Protein 6AMA (pdb70)

InterPro domains:
  IPR000551 MerR-type HTH domain [PS50937] (11-58)
  IPR009061 Putative DNA-binding domain superfamily [SSF46955] (11-59)
  IPR010093 SinI-like, DNA-binding domain [TIGR01764] (11-58)
  IPR041657 Helix-turn-helix domain, group 17 [PF12728] (11-59)
  IPR048048 Transcriptional regulator BldC-like [NF033787] (11-58)

Radius of gyration: 66.66 Å; Cα contacts (8 Å, |Δi|>4): 899; chains: 11; bounding box: 166×169×42 Å

Solvent-accessible surface area: 34923 Å² total; per-residue (Å²): 110,67,80,16,44,33,50,78,0,2,95,22,0,78,26,89,50,153,26,0,40,138,12,11,152,72,66,114,10,72,28,104,144,55,193,74,37,133,33,69,0,83,51,51,41,0,109,41,38,33,79,46,108,169,87,83,70,11,9,28,35,57,58,0,2,106,47,2,105,32,92,55,142,33,0,28,135,14,13,144,76,59,100,16,40,39,32,116,11,32,56,33,128,39,24,0,81,52,63,59,1,143,33,35,28,78,56,98,162,137,93,16,19,23,32,59,49,0,2,108,37,3,104,29,77,63,163,20,0,36,150,14,11,156,65,64,98,7,58,32,23,112,16,28,57,30,128,40,24,0,71,54,77,49,0,139,39,40,40,78,54,116,158,139,88,14,12,26,33,53,47,0,3,111,26,1,107,26,91,54,142,31,0,32,135,12,12,170,63,61,105,10,58,37,19,113,13,33,56,32,129,36,31,1,72,50,72,25,0,80,13,23,46,83,55,93,118,147,96,95,12,13,27,30,58,54,1,2,108,60,3,95,27,78,62,139,32,0,37,130,19,13,153,80,60,114,14,64,44,24,130,15,42,53,28,124,38,24,0,86,35,69,50,0,149,39,32,50,86,57,108,153,102,86,17,19,29,30,56,56,0,4,107,38,0,96,26,88,57,150,30,0,30,153,14,9,159,65,66,107,8,65,32,25,106,8,23,53,39,118,40,31,0,76,52,73,45,0,132,31,34,39,76,57,108,158,173,118,52,83,72,15,14,27,30,59,52,0,3,105,48,2,102,27,92,59,146,37,0,33,146,12,11,150,55,67,99,11,48,41,14,110,10,40,54,38,122,36,22,0,74,56,61,52,0,138,37,43,40,78,61,108,164,112,83,14,8,28,30,58,54,0,2,103,38,1,90,27,84,59,151,24,0,25,137,10,16,156,71,62,103,10,53,39,11,114,11,32,53,38,129,47,22,0,88,53,75,47,0,121,36,37,38,76,49,114,154,92,81,11,18,27,34,61,60,0,3,94,41,2,98,34,81,56,133,19,0,32,123,20,8,130,65,68,108,6,79,38,21,114,11,33,50,40,128,46,27,0,90,52,72,46,0,122,39,51,32,78,50,118,164,94,75,16,11,22,33,62,54,0,2,107,27,2,104,21,93,58,144,34,0,30,143,18,14,164,78,66,113,4,69,34,33,115,11,34,51,33,129,61,28,1,86,48,60,23,0,93,24,24,38,76,54,94,122,133,165,80,84,69,10,8,35,36,56,68,1,2,109,52,64,228,42,82,53,167,30,0,48,154,79,15,181,85,60,140,12,63,40,25,118,14,28,61,29,134,50,27,1,75,48,74,37,1,138,33,48,92,76,52,110,155

B-factor: mean 148.21, std 42.57, range [58.44, 593.78]

Nearest PDB structures (foldseek):
  6ama-assembly1_A  TM=9.993E-01  e=6.222E-09  Streptomyces venezuelae
  6ama-assembly1_B  TM=1.001E+00  e=1.604E-08  Streptomyces venezuelae
  6amk-assembly1_A  TM=9.705E-01  e=3.154E-08  Streptomyces venezuelae
  6amk-assembly1_B  TM=9.628E-01  e=2.575E-08  Streptomyces venezuelae
  2zhh-assembly1_A-2  TM=7.394E-01  e=1.125E-03  Escherichia coli K-12

Organism: Streptomyces venezuelae (strain ATCC 10712 / CBS 650.69 / DSM 40230 / JCM 4526 / NBRC 13096 / PD 04745) (NCBI:txid953739)

Structure (mmCIF, N/CA/C/O backbone):
data_6AMA
#
_entry.id   6AMA
#
_cell.length_a   159.351
_cell.length_b   159.351
_cell.length_c   130.829
_cell.angle_alpha   90.000
_cell.angle_beta   90.000
_cell.angle_gamma   90.000
#
_symmetry.space_group_name_H-M   'P 41 2 2'
#
loop_
_entity.id
_entity.type
_entity.pdbx_description
1 polymer 'Putative DNA-binding protein'
2 polymer 'DNA (99-MER)'
3 polymer 'DNA (99-MER)'
#
loop_
_atom_site.group_PDB
_atom_site.id
_atom_site.type_symbol
_atom_site.label_atom_id
_atom_site.label_alt_id
_atom_site.label_comp_id
_atom_site.label_asym_id
_atom_site.label_entity_id
_atom_site.label_seq_id
_atom_site.pdbx_PDB_ins_code
_atom_site.Cartn_x
_atom_site.Cartn_y
_atom_site.Cartn_z
_atom_site.occupancy
_atom_site.B_iso_or_equiv
_atom_site.auth_seq_id
_atom_site.auth_comp_id
_atom_site.auth_asym_id
_atom_site.auth_atom_id
_atom_site.pdbx_PDB_model_num
ATOM 1 N N . GLU A 1 12 ? 88.944 59.400 -11.132 1.00 152.15 9 GLU A N 1
ATOM 2 C CA . GLU A 1 12 ? 88.197 58.234 -10.672 1.00 147.22 9 GLU A CA 1
ATOM 3 C C . GLU A 1 12 ? 88.503 57.016 -11.545 1.00 154.95 9 GLU A C 1
ATOM 4 O O . GLU A 1 12 ? 89.165 57.141 -12.575 1.00 162.56 9 GLU A O 1
ATOM 6 N N . PRO A 1 13 ? 88.046 55.827 -11.118 1.00 141.42 10 PRO A N 1
ATOM 7 C CA . PRO A 1 13 ? 88.144 54.605 -11.920 1.00 140.84 10 PRO A CA 1
ATOM 8 C C . PRO A 1 13 ? 86.811 54.336 -12.615 1.00 147.18 10 PRO A C 1
ATOM 9 O O . PRO A 1 13 ? 85.764 54.460 -11.979 1.00 150.76 10 PRO A O 1
ATOM 13 N N . LEU A 1 14 ? 86.842 53.975 -13.894 1.00 141.73 11 LEU A N 1
ATOM 14 C CA . LEU A 1 14 ? 85.605 53.866 -14.666 1.00 146.88 11 LEU A CA 1
ATOM 15 C C . LEU A 1 14 ? 85.318 52.488 -15.270 1.00 147.68 11 LEU A C 1
ATOM 16 O O . LEU A 1 14 ? 86.223 51.683 -15.493 1.00 132.74 11 LEU A O 1
ATOM 21 N N . LEU A 1 15 ? 84.038 52.237 -15.533 1.00 145.09 12 LEU A N 1
ATOM 22 C CA . LEU A 1 15 ? 83.588 50.997 -16.154 1.00 121.34 12 LEU A CA 1
ATOM 23 C C . LEU A 1 15 ? 82.728 51.311 -17.367 1.00 122.44 12 LEU A C 1
ATOM 24 O O . LEU A 1 15 ? 81.984 52.293 -17.367 1.00 105.71 12 LEU A O 1
ATOM 29 N N . THR A 1 16 ? 82.831 50.474 -18.396 1.00 122.92 13 THR A N 1
ATOM 30 C CA . THR A 1 16 ? 81.969 50.589 -19.565 1.00 126.38 13 THR A CA 1
ATOM 31 C C . THR A 1 16 ? 80.578 50.102 -19.175 1.00 142.40 13 THR A C 1
ATOM 32 O O . THR A 1 16 ? 80.432 49.389 -18.180 1.00 153.34 13 THR A O 1
ATOM 36 N N . PRO A 1 17 ? 79.546 50.491 -19.943 1.00 123.27 14 PRO A N 1
ATOM 37 C CA . PRO A 1 17 ? 78.188 50.058 -19.602 1.00 122.09 14 PRO A CA 1
ATOM 38 C C . PRO A 1 17 ? 78.070 48.537 -19.572 1.00 133.46 14 PRO A C 1
ATOM 39 O O . PRO A 1 17 ? 77.326 48.003 -18.751 1.00 146.83 14 PRO A O 1
ATOM 43 N N . ALA A 1 18 ? 78.795 47.851 -20.450 1.00 124.29 15 ALA A N 1
ATOM 44 C CA . ALA A 1 18 ? 78.815 46.393 -20.435 1.00 114.71 15 ALA A CA 1
ATOM 45 C C . ALA A 1 18 ? 79.317 45.897 -19.091 1.00 123.86 15 ALA A C 1
ATOM 46 O O . ALA A 1 18 ? 78.675 45.078 -18.437 1.00 144.03 15 ALA A O 1
ATOM 48 N N . GLU A 1 19 ? 80.475 46.401 -18.684 1.00 116.37 16 GLU A N 1
ATOM 49 C CA . GLU A 1 19 ? 81.087 45.991 -17.431 1.00 128.12 16 GLU A CA 1
ATOM 50 C C . GLU A 1 19 ? 80.157 46.236 -16.252 1.00 112.21 16 GLU A C 1
ATOM 51 O O . GLU A 1 19 ? 80.215 45.522 -15.254 1.00 89.01 16 GLU A O 1
ATOM 57 N N . VAL A 1 20 ? 79.305 47.249 -16.364 1.00 102.27 17 VAL A N 1
ATOM 58 C CA . VAL A 1 20 ? 78.318 47.503 -15.326 1.00 115.59 17 VAL A CA 1
ATOM 59 C C . VAL A 1 20 ? 77.229 46.460 -15.453 1.00 122.41 17 VAL A C 1
ATOM 60 O O . VAL A 1 20 ? 76.885 45.785 -14.486 1.00 121.17 17 VAL A O 1
ATOM 64 N N . ALA A 1 21 ? 76.694 46.335 -16.663 1.00 125.28 18 ALA A N 1
ATOM 65 C CA . ALA A 1 21 ? 75.670 45.345 -16.967 1.00 117.13 18 ALA A CA 1
ATOM 66 C C . ALA A 1 21 ? 76.070 43.959 -16.473 1.00 104.44 18 ALA A C 1
ATOM 67 O O . ALA A 1 21 ? 75.483 43.429 -15.531 1.00 109.27 18 ALA A O 1
ATOM 69 N N . THR A 1 22 ? 77.073 43.382 -17.123 1.00 94.73 19 THR A N 1
ATOM 70 C CA . THR A 1 22 ? 77.573 42.059 -16.772 1.00 107.52 19 THR A CA 1
ATOM 71 C C . THR A 1 22 ? 77.635 41.819 -15.264 1.00 108.72 19 THR A C 1
ATOM 72 O O . THR A 1 22 ? 77.236 40.758 -14.785 1.00 129.60 19 THR A O 1
ATOM 76 N N . MET A 1 23 ? 78.135 42.799 -14.518 1.00 124.61 20 MET A N 1
ATOM 77 C CA . MET A 1 23 ? 78.223 42.678 -13.065 1.00 135.90 20 MET A CA 1
ATOM 78 C C . MET A 1 23 ? 76.847 42.507 -12.432 1.00 127.20 20 MET A C 1
ATOM 79 O O . MET A 1 23 ? 76.649 41.643 -11.580 1.00 118.40 20 MET A O 1
ATOM 84 N N . PHE A 1 24 ? 75.903 43.342 -12.850 1.00 114.36 21 PHE A N 1
ATOM 85 C CA . PHE A 1 24 ? 74.545 43.305 -12.326 1.00 112.73 21 PHE A CA 1
ATOM 86 C C . PHE A 1 24 ? 73.711 42.227 -13.007 1.00 119.74 21 PHE A C 1
ATOM 87 O O . PHE A 1 24 ? 72.503 42.133 -12.782 1.00 110.11 21 PHE A O 1
ATOM 95 N N . ARG A 1 25 ? 74.355 41.418 -13.841 1.00 132.07 22 ARG A N 1
ATOM 96 C CA . ARG A 1 25 ? 73.638 40.441 -14.650 1.00 119.88 22 ARG A CA 1
ATOM 97 C C . ARG A 1 25 ? 72.430 41.122 -15.278 1.00 106.13 22 ARG A C 1
ATOM 98 O O . ARG A 1 25 ? 71.291 40.905 -14.863 1.00 113.21 22 ARG A O 1
ATOM 106 N N . VAL A 1 26 ? 72.693 41.954 -16.278 1.00 91.32 23 VAL A N 1
ATOM 107 C CA . VAL A 1 26 ? 71.679 42.835 -16.835 1.00 95.21 23 VAL A CA 1
ATOM 108 C C . VAL A 1 26 ? 72.126 43.335 -18.209 1.00 108.47 23 VAL A C 1
ATOM 109 O O . VAL A 1 26 ? 73.320 43.402 -18.485 1.00 128.99 23 VAL A O 1
ATOM 113 N N . ASP A 1 27 ? 71.168 43.661 -19.073 1.00 118.25 24 ASP A N 1
ATOM 114 C CA . ASP A 1 27 ? 71.462 44.176 -20.409 1.00 131.75 24 ASP A CA 1
ATOM 115 C C . ASP A 1 27 ? 71.859 45.649 -20.324 1.00 142.60 24 ASP A C 1
ATOM 116 O O . ASP A 1 27 ? 71.239 46.420 -19.593 1.00 152.25 24 ASP A O 1
ATOM 121 N N . PRO A 1 28 ? 72.903 46.040 -21.071 1.00 128.88 25 PRO A N 1
ATOM 122 C CA . PRO A 1 28 ? 73.405 47.415 -21.107 1.00 114.29 25 PRO A CA 1
ATOM 123 C C . PRO A 1 28 ? 72.290 48.453 -21.133 1.00 120.54 25 PRO A C 1
ATOM 124 O O . PRO A 1 28 ? 72.345 49.416 -20.369 1.00 127.79 25 PRO A O 1
ATOM 128 N N . LYS A 1 29 ? 71.298 48.263 -21.998 1.00 111.00 26 LYS A N 1
ATOM 129 C CA . LYS A 1 29 ? 70.203 49.224 -22.110 1.00 123.24 26 LYS A CA 1
ATOM 130 C C . LYS A 1 29 ? 69.586 49.545 -20.752 1.00 123.10 26 LYS A C 1
ATOM 131 O O . LYS A 1 29 ? 69.095 50.650 -20.533 1.00 119.39 26 LYS A O 1
ATOM 137 N N . THR A 1 30 ? 69.611 48.579 -19.841 1.00 125.10 27 THR A N 1
ATOM 138 C CA . THR A 1 30 ? 69.089 48.805 -18.501 1.00 134.97 27 THR A CA 1
ATOM 139 C C . THR A 1 30 ? 69.989 49.787 -17.769 1.00 150.63 27 THR A C 1
ATOM 140 O O . THR A 1 30 ? 69.514 50.721 -17.127 1.00 156.89 27 THR A O 1
ATOM 144 N N . VAL A 1 31 ? 71.295 49.562 -17.870 1.00 145.11 28 VAL A N 1
ATOM 145 C CA . VAL A 1 31 ? 72.273 50.464 -17.282 1.00 128.98 28 VAL A CA 1
ATOM 146 C C . VAL A 1 31 ? 72.041 51.868 -17.815 1.00 122.10 28 VAL A C 1
ATOM 147 O O . VAL A 1 31 ? 71.930 52.825 -17.052 1.00 136.52 28 VAL A O 1
ATOM 151 N N . THR A 1 32 ? 71.960 51.979 -19.136 1.00 102.54 29 THR A N 1
ATOM 152 C CA . THR A 1 32 ? 71.720 53.258 -19.791 1.00 123.39 29 THR A CA 1
ATOM 153 C C . THR A 1 32 ? 70.375 53.846 -19.370 1.00 132.40 29 THR A C 1
ATOM 154 O O . THR A 1 32 ? 70.140 55.048 -19.503 1.00 125.15 29 THR A O 1
ATOM 158 N N . ARG A 1 33 ? 69.492 52.994 -18.860 1.00 142.89 30 ARG A N 1
ATOM 159 C CA . ARG A 1 33 ? 68.197 53.455 -18.376 1.00 139.98 30 ARG A CA 1
ATOM 160 C C . ARG A 1 33 ? 68.296 53.787 -16.894 1.00 125.59 30 ARG A C 1
ATOM 161 O O . ARG A 1 33 ? 67.580 54.654 -16.393 1.00 109.65 30 ARG A O 1
ATOM 169 N N . TRP A 1 34 ? 69.184 53.083 -16.197 1.00 120.00 31 TRP A N 1
ATOM 170 C CA . TRP A 1 34 ? 69.461 53.365 -14.796 1.00 135.38 31 TRP A CA 1
ATOM 171 C C . TRP A 1 34 ? 70.093 54.742 -14.713 1.00 145.40 31 TRP A C 1
ATOM 172 O O . TRP A 1 34 ? 69.713 55.570 -13.884 1.00 144.50 31 TRP A O 1
ATOM 183 N N . ALA A 1 35 ? 71.069 54.968 -15.587 1.00 149.18 32 ALA A N 1
ATOM 184 C CA . ALA A 1 35 ? 71.750 56.249 -15.686 1.00 144.70 32 ALA A CA 1
ATOM 185 C C . ALA A 1 35 ? 70.754 57.338 -16.048 1.00 139.54 32 ALA A C 1
ATOM 186 O O . ALA A 1 35 ? 70.573 58.301 -15.304 1.00 131.80 32 ALA A O 1
ATOM 188 N N . LYS A 1 36 ? 70.103 57.168 -17.195 1.00 143.70 33 LYS A N 1
ATOM 189 C CA . LYS A 1 36 ? 69.143 58.145 -17.694 1.00 135.36 33 LYS A CA 1
ATOM 190 C C . LYS A 1 36 ? 68.104 58.488 -16.628 1.00 119.28 33 LYS A C 1
ATOM 191 O O . LYS A 1 36 ? 67.542 59.582 -16.622 1.00 90.03 33 LYS A O 1
ATOM 197 N N . ALA A 1 37 ? 67.868 57.550 -15.717 1.00 127.83 34 ALA A N 1
ATOM 198 C CA . ALA A 1 37 ? 66.855 57.720 -14.684 1.00 126.45 34 ALA A CA 1
ATOM 199 C C . ALA A 1 37 ? 67.348 58.605 -13.548 1.00 135.17 34 ALA A C 1
ATOM 200 O O . ALA A 1 37 ? 66.582 59.374 -12.968 1.00 135.56 34 ALA A O 1
ATOM 202 N N . GLY A 1 38 ? 68.630 58.485 -13.229 1.00 133.49 35 GLY A N 1
ATOM 203 C CA . GLY A 1 38 ? 69.207 59.224 -12.124 1.00 128.16 35 GLY A CA 1
ATOM 204 C C . GLY A 1 38 ? 69.473 58.322 -10.938 1.00 132.61 35 GLY A C 1
ATOM 205 O O . GLY A 1 38 ? 69.271 58.712 -9.789 1.00 142.98 35 GLY A O 1
ATOM 206 N N . LYS A 1 39 ? 69.928 57.106 -11.221 1.00 135.82 36 LYS A N 1
ATOM 207 C CA . LYS A 1 39 ? 70.247 56.140 -10.176 1.00 152.01 36 LYS A CA 1
ATOM 208 C C . LYS A 1 39 ? 71.715 55.724 -10.254 1.00 131.06 36 LYS A C 1
ATOM 209 O O . LYS A 1 39 ? 72.189 54.918 -9.452 1.00 114.52 36 LYS A O 1
ATOM 215 N N . LEU A 1 40 ? 72.431 56.291 -11.219 1.00 131.03 37 LEU A N 1
ATOM 216 C CA . LEU A 1 40 ? 73.815 55.915 -11.473 1.00 136.58 37 LEU A CA 1
ATOM 217 C C . LEU A 1 40 ? 74.553 57.062 -12.166 1.00 168.51 37 LEU A C 1
ATOM 218 O O . LEU A 1 40 ? 74.182 57.473 -13.263 1.00 188.96 37 LEU A O 1
ATOM 223 N N . THR A 1 41 ? 75.596 57.579 -11.523 1.00 162.93 38 THR A N 1
ATOM 224 C CA . THR A 1 41 ? 76.359 58.696 -12.074 1.00 152.05 38 THR A CA 1
ATOM 225 C C . THR A 1 41 ? 77.220 58.276 -13.263 1.00 148.44 38 THR A C 1
ATOM 226 O O . THR A 1 41 ? 78.046 57.369 -13.154 1.00 148.91 38 THR A O 1
ATOM 230 N N . SER A 1 42 ? 77.023 58.944 -14.397 1.00 120.08 39 SER A N 1
ATOM 231 C CA . SER A 1 42 ? 77.758 58.608 -15.612 1.00 116.64 39 SER A CA 1
ATOM 232 C C . SER A 1 42 ? 78.540 59.793 -16.155 1.00 123.86 39 SER A C 1
ATOM 233 O O . SER A 1 42 ? 78.222 60.946 -15.869 1.00 132.80 39 SER A O 1
ATOM 236 N N . ILE A 1 43 ? 79.565 59.493 -16.944 1.00 131.93 40 ILE A N 1
ATOM 237 C CA . ILE A 1 43 ? 80.405 60.517 -17.545 1.00 147.57 40 ILE A CA 1
ATOM 238 C C . ILE A 1 43 ? 80.746 60.136 -18.977 1.00 152.18 40 ILE A C 1
ATOM 239 O O . ILE A 1 43 ? 81.577 59.261 -19.217 1.00 161.55 40 ILE A O 1
ATOM 244 N N . ARG A 1 44 ? 80.101 60.808 -19.924 1.00 141.34 41 ARG A N 1
ATOM 245 C CA . ARG A 1 44 ? 80.205 60.464 -21.339 1.00 130.45 41 ARG A CA 1
ATOM 246 C C . ARG A 1 44 ? 81.561 60.799 -21.953 1.00 114.49 41 ARG A C 1
ATOM 247 O O . ARG A 1 44 ? 82.139 61.851 -21.678 1.00 94.62 41 ARG A O 1
ATOM 255 N N . THR A 1 45 ? 82.057 59.899 -22.797 1.00 126.32 42 THR A N 1
ATOM 256 C CA . THR A 1 45 ? 83.274 60.157 -23.547 1.00 126.26 42 THR A CA 1
ATOM 257 C C . THR A 1 45 ? 83.037 61.351 -24.455 1.00 133.35 42 THR A C 1
ATOM 258 O O . THR A 1 45 ? 81.983 61.983 -24.403 1.00 122.40 42 THR A O 1
ATOM 262 N N . LEU A 1 46 ? 84.018 61.653 -25.295 1.00 146.60 43 LEU A N 1
ATOM 263 C CA . LEU A 1 46 ? 83.895 62.762 -26.227 1.00 135.18 43 LEU A CA 1
ATOM 264 C C . LEU A 1 46 ? 82.818 62.463 -27.259 1.00 133.48 43 LEU A C 1
ATOM 265 O O . LEU A 1 46 ? 82.170 63.376 -27.776 1.00 135.97 43 LEU A O 1
ATOM 270 N N . GLY A 1 47 ? 82.617 61.177 -27.535 1.00 121.24 44 GLY A N 1
ATOM 271 C CA . GLY A 1 47 ? 81.716 60.751 -28.588 1.00 144.64 44 GLY A CA 1
ATOM 272 C C . GLY A 1 47 ? 80.296 60.443 -28.156 1.00 159.28 44 GLY A C 1
ATOM 273 O O . GLY A 1 47 ? 79.418 60.261 -28.998 1.00 180.82 44 GLY A O 1
ATOM 274 N N . GLY A 1 48 ? 80.060 60.374 -26.852 1.00 141.03 45 GLY A N 1
ATOM 275 C CA . GLY A 1 48 ? 78.712 60.161 -26.362 1.00 134.31 45 GLY A CA 1
ATOM 276 C C . GLY A 1 48 ? 78.538 58.971 -25.439 1.00 127.07 45 GLY A C 1
ATOM 277 O O . GLY A 1 48 ? 77.799 59.060 -24.460 1.00 125.80 45 GLY A O 1
ATOM 278 N N . HIS A 1 49 ? 79.197 57.856 -25.755 1.00 115.35 46 HIS A N 1
ATOM 279 C CA . HIS A 1 49 ? 79.148 56.667 -24.906 1.00 113.05 46 HIS A CA 1
ATOM 280 C C . HIS A 1 49 ? 79.389 57.057 -23.462 1.00 126.93 46 HIS A C 1
ATOM 281 O O . HIS A 1 49 ? 80.171 57.962 -23.189 1.00 153.03 46 HIS A O 1
ATOM 288 N N . ARG A 1 50 ? 78.720 56.377 -22.537 1.00 117.23 47 ARG A N 1
ATOM 289 C CA . ARG A 1 50 ? 78.816 56.734 -21.128 1.00 122.13 47 ARG A CA 1
ATOM 290 C C . ARG A 1 50 ? 79.880 55.911 -20.417 1.00 124.45 47 ARG A C 1
ATOM 291 O O . ARG A 1 50 ? 80.300 54.865 -20.909 1.00 110.50 47 ARG A O 1
ATOM 299 N N . ARG A 1 51 ? 80.323 56.410 -19.267 1.00 120.30 48 ARG A N 1
ATOM 300 C CA . ARG A 1 51 ? 81.193 55.663 -18.368 1.00 108.60 48 ARG A CA 1
ATOM 301 C C . ARG A 1 51 ? 80.694 55.890 -16.945 1.00 111.07 48 ARG A C 1
ATOM 302 O O . ARG A 1 51 ? 80.277 56.995 -16.593 1.00 101.55 48 ARG A O 1
ATOM 310 N N . TYR A 1 52 ? 80.711 54.837 -16.136 1.00 99.60 49 TYR A N 1
ATOM 311 C CA . TYR A 1 52 ? 80.145 54.912 -14.797 1.00 100.26 49 TYR A CA 1
ATOM 312 C C . TYR A 1 52 ? 81.224 54.675 -13.749 1.00 106.50 49 TYR A C 1
ATOM 313 O O . TYR A 1 52 ? 82.132 53.866 -13.952 1.00 103.08 49 TYR A O 1
ATOM 322 N N . ARG A 1 53 ? 81.121 55.395 -12.636 1.00 107.40 50 ARG A N 1
ATOM 323 C CA . ARG A 1 53 ? 82.138 55.354 -11.590 1.00 120.38 50 ARG A CA 1
ATOM 324 C C . ARG A 1 53 ? 82.242 53.985 -10.924 1.00 124.39 50 ARG A C 1
ATOM 325 O O . ARG A 1 53 ? 81.337 53.562 -10.205 1.00 118.77 50 ARG A O 1
ATOM 333 N N . GLU A 1 54 ? 83.365 53.311 -11.161 1.00 129.37 51 GLU A N 1
ATOM 334 C CA . GLU A 1 54 ? 83.584 51.947 -10.684 1.00 119.74 51 GLU A CA 1
ATOM 335 C C . GLU A 1 54 ? 83.393 51.806 -9.178 1.00 102.41 51 GLU A C 1
ATOM 336 O O . GLU A 1 54 ? 83.043 50.733 -8.696 1.00 93.54 51 GLU A O 1
ATOM 342 N N . ALA A 1 55 ? 83.618 52.889 -8.442 1.00 118.64 52 ALA A N 1
ATOM 343 C CA . ALA A 1 55 ? 83.535 52.854 -6.986 1.00 129.61 52 ALA A CA 1
ATOM 344 C C . ALA A 1 55 ? 82.130 53.186 -6.490 1.00 131.86 52 ALA A C 1
ATOM 345 O O . ALA A 1 55 ? 81.819 53.021 -5.309 1.00 134.48 52 ALA A O 1
ATOM 347 N N . GLU A 1 56 ? 81.290 53.670 -7.397 1.00 129.41 53 GLU A N 1
ATOM 348 C CA . GLU A 1 56 ? 79.896 53.950 -7.088 1.00 123.14 53 GLU A CA 1
ATOM 349 C C . GLU A 1 56 ? 79.090 52.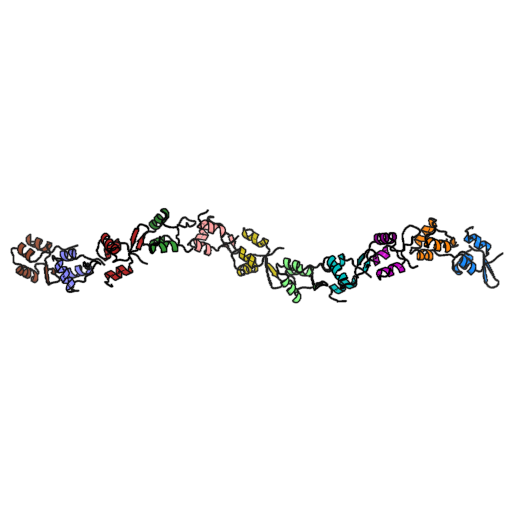691 -7.346 1.00 130.22 53 GLU A C 1
ATOM 350 O O . GLU A 1 56 ? 78.188 52.341 -6.584 1.00 132.71 53 GLU A O 1
ATOM 356 N N . VAL A 1 57 ? 79.438 52.016 -8.436 1.00 125.83 54 VAL A N 1
ATOM 357 C CA . VAL A 1 57 ? 78.827 50.751 -8.816 1.00 106.23 54 VAL A CA 1
ATOM 358 C C . VAL A 1 57 ? 78.988 49.705 -7.715 1.00 122.25 54 VAL A C 1
ATOM 359 O O . VAL A 1 57 ? 78.003 49.154 -7.225 1.00 132.91 54 VAL A O 1
ATOM 363 N N . ARG A 1 58 ? 80.233 49.438 -7.331 1.00 115.60 55 ARG A N 1
ATOM 364 C CA . ARG A 1 58 ? 80.526 48.413 -6.335 1.00 119.17 55 ARG A CA 1
ATOM 365 C C . ARG A 1 58 ? 79.846 48.710 -5.005 1.00 116.96 55 ARG A C 1
ATOM 366 O O . ARG A 1 58 ? 79.431 47.798 -4.291 1.00 108.17 55 ARG A O 1
ATOM 374 N N . ALA A 1 59 ? 79.733 49.991 -4.675 1.00 123.99 56 ALA A N 1
ATOM 375 C CA . ALA A 1 59 ? 79.026 50.396 -3.470 1.00 142.24 56 ALA A CA 1
ATOM 376 C C . ALA A 1 59 ? 77.556 49.997 -3.563 1.00 134.80 56 ALA A C 1
ATOM 377 O O . ALA A 1 59 ? 76.850 49.948 -2.555 1.00 122.21 56 ALA A O 1
ATOM 379 N N . LEU A 1 60 ? 77.102 49.713 -4.780 1.00 122.96 57 LEU A N 1
ATOM 380 C CA . LEU A 1 60 ? 75.704 49.370 -5.014 1.00 109.50 57 LEU A CA 1
ATOM 381 C C . LEU A 1 60 ? 75.453 47.868 -5.008 1.00 117.40 57 LEU A C 1
ATOM 382 O O . LEU A 1 60 ? 74.481 47.407 -4.415 1.00 133.76 57 LEU A O 1
ATOM 387 N N . LEU A 1 61 ? 76.317 47.105 -5.671 1.00 106.00 58 LEU A N 1
ATOM 388 C CA . LEU A 1 61 ? 76.192 45.653 -5.646 1.00 107.72 58 LEU A CA 1
ATOM 389 C C . LEU A 1 61 ? 76.105 45.180 -4.200 1.00 130.20 58 LEU A C 1
ATOM 390 O O . LEU A 1 61 ? 75.392 44.227 -3.883 1.00 123.93 58 LEU A O 1
ATOM 395 N N . ALA A 1 62 ? 76.838 45.857 -3.323 1.00 135.39 59 ALA A N 1
ATOM 396 C CA . ALA A 1 62 ? 76.753 45.588 -1.897 1.00 124.24 59 ALA A CA 1
ATOM 397 C C . ALA A 1 62 ? 75.426 46.121 -1.371 1.00 135.40 59 ALA A C 1
ATOM 398 O O . ALA A 1 62 ? 74.739 45.452 -0.599 1.00 141.83 59 ALA A O 1
ATOM 400 N N . GLY A 1 63 ? 75.070 47.328 -1.798 1.00 134.94 60 GLY A N 1
ATOM 401 C CA . GLY A 1 63 ? 73.769 47.890 -1.485 1.00 139.45 60 GLY A CA 1
ATOM 402 C C . GLY A 1 63 ? 73.782 49.018 -0.472 1.00 143.21 60 GLY A C 1
ATOM 403 O O . GLY A 1 63 ? 73.085 48.955 0.540 1.00 144.88 60 GLY A O 1
ATOM 404 N N . ILE A 1 64 ? 74.562 50.059 -0.745 1.00 144.75 61 ILE A N 1
ATOM 405 C CA . ILE A 1 64 ? 74.635 51.202 0.157 1.00 154.75 61 ILE A CA 1
ATOM 406 C C . ILE A 1 64 ? 74.278 52.505 -0.553 1.00 168.44 61 ILE A C 1
ATOM 407 O O . ILE A 1 64 ? 75.115 53.095 -1.235 1.00 169.96 61 ILE A O 1
ATOM 412 N N . PRO A 1 65 ? 73.029 52.960 -0.388 1.00 184.35 62 PRO A N 1
ATOM 413 C CA . PRO A 1 65 ? 72.555 54.199 -1.015 1.00 195.80 62 PRO A CA 1
ATOM 414 C C . PRO A 1 65 ? 73.204 55.437 -0.401 1.00 197.75 62 PRO A C 1
ATOM 415 O O . PRO A 1 65 ? 74.354 55.740 -0.726 1.00 193.07 62 PRO A O 1
ATOM 419 N N . ALA B 1 11 ? 83.539 40.325 -9.905 1.00 150.10 8 ALA B N 1
ATOM 420 C CA . ALA B 1 11 ? 82.355 40.204 -10.750 1.00 154.23 8 ALA B CA 1
ATOM 421 C C . ALA B 1 11 ? 81.741 38.812 -10.653 1.00 160.04 8 ALA B C 1
ATOM 422 O O . ALA B 1 11 ? 81.838 38.015 -11.587 1.00 159.22 8 ALA B O 1
ATOM 424 N N . GLU B 1 12 ? 81.111 38.531 -9.516 1.00 155.57 9 GLU B N 1
ATOM 425 C CA . GLU B 1 12 ? 80.458 37.247 -9.285 1.00 160.47 9 GLU B CA 1
ATOM 426 C C . GLU B 1 12 ? 79.610 36.820 -10.477 1.00 166.57 9 GLU B C 1
ATOM 427 O O . GLU B 1 12 ? 78.893 37.637 -11.056 1.00 174.77 9 GLU B O 1
ATOM 433 N N . PRO B 1 13 ? 79.693 35.534 -10.848 1.00 157.09 10 PRO B N 1
ATOM 434 C CA . PRO B 1 13 ? 78.813 34.988 -11.884 1.00 156.39 10 PRO B CA 1
ATOM 435 C C . PRO B 1 13 ? 77.391 34.959 -11.341 1.00 162.15 10 PRO B C 1
ATOM 436 O O . PRO B 1 13 ? 77.136 34.283 -10.344 1.00 162.82 10 PRO B O 1
ATOM 440 N N . LEU B 1 14 ? 76.483 35.695 -11.971 1.00 146.74 11 LEU B N 1
ATOM 441 C CA . LEU B 1 14 ? 75.142 35.855 -11.421 1.00 125.53 11 LEU B CA 1
ATOM 442 C C . LEU B 1 14 ? 74.038 35.141 -12.199 1.00 144.63 11 LEU B C 1
ATOM 443 O O . LEU B 1 14 ? 74.142 34.937 -13.408 1.00 143.14 11 LEU B O 1
ATOM 448 N N . LEU B 1 15 ? 72.983 34.765 -11.479 1.00 139.18 12 LEU B N 1
ATOM 449 C CA . LEU B 1 15 ? 71.840 34.071 -12.057 1.00 120.69 12 LEU B CA 1
ATOM 450 C C . LEU B 1 15 ? 70.536 34.815 -11.790 1.00 118.95 12 LEU B C 1
ATOM 451 O O . LEU B 1 15 ? 70.328 35.364 -10.706 1.00 110.56 12 LEU B O 1
ATOM 456 N N . THR B 1 16 ? 69.660 34.827 -12.790 1.00 85.65 13 THR B N 1
ATOM 457 C CA . THR B 1 16 ? 68.345 35.436 -12.654 1.00 85.48 13 THR B CA 1
ATOM 458 C C . THR B 1 16 ? 67.388 34.432 -12.039 1.00 118.31 13 THR B C 1
ATOM 459 O O . THR B 1 16 ? 67.631 33.227 -12.095 1.00 132.14 13 THR B O 1
ATOM 463 N N . PRO B 1 17 ? 66.291 34.923 -11.449 1.00 106.99 14 PRO B N 1
ATOM 464 C CA . PRO B 1 17 ? 65.375 34.006 -10.770 1.00 106.19 14 PRO B CA 1
ATOM 465 C C . PRO B 1 17 ? 64.890 32.935 -11.737 1.00 97.38 14 PRO B C 1
ATOM 466 O O . PRO B 1 17 ? 64.886 31.752 -11.401 1.00 103.37 14 PRO B O 1
ATOM 470 N N . ALA B 1 18 ? 64.509 33.346 -12.939 1.00 84.92 15 ALA B N 1
ATOM 471 C CA . ALA B 1 18 ? 64.072 32.396 -13.951 1.00 101.16 15 ALA B CA 1
ATOM 472 C C . ALA B 1 18 ? 65.109 31.296 -14.155 1.00 107.43 15 ALA B C 1
ATOM 473 O O . ALA B 1 18 ? 64.760 30.134 -14.353 1.00 119.66 15 ALA B O 1
ATOM 475 N N . GLU B 1 19 ? 66.383 31.673 -14.106 1.00 106.11 16 GLU B N 1
ATOM 476 C CA . GLU B 1 19 ? 67.479 30.729 -14.310 1.00 111.10 16 GLU B CA 1
ATOM 477 C C . GLU B 1 19 ? 67.622 29.755 -13.145 1.00 112.79 16 GLU B C 1
ATOM 478 O O . GLU B 1 19 ? 67.768 28.550 -13.349 1.00 119.97 16 GLU B O 1
ATOM 484 N N . VAL B 1 20 ? 67.596 30.280 -11.926 1.00 89.10 17 VAL B N 1
ATOM 485 C CA . VAL B 1 20 ? 67.630 29.432 -10.747 1.00 80.77 17 VAL B CA 1
ATOM 486 C C . VAL B 1 20 ? 66.443 28.484 -10.792 1.00 100.65 17 VAL B C 1
ATOM 487 O O . VAL B 1 20 ? 66.609 27.267 -10.775 1.00 118.28 17 VAL B O 1
ATOM 491 N N . ALA B 1 21 ? 65.245 29.053 -10.861 1.00 108.02 18 ALA B N 1
ATOM 492 C CA . ALA B 1 21 ? 64.026 28.265 -10.939 1.00 111.39 18 ALA B CA 1
ATOM 493 C C . ALA B 1 21 ? 64.196 27.087 -11.894 1.00 108.01 18 ALA B C 1
ATOM 494 O O . ALA B 1 21 ? 63.987 25.935 -11.515 1.00 104.05 18 ALA B O 1
ATOM 496 N N . THR B 1 22 ? 64.584 27.385 -13.130 1.00 91.16 19 THR B N 1
ATOM 497 C CA . THR B 1 22 ? 64.731 26.364 -14.163 1.00 97.18 19 THR B CA 1
ATOM 498 C C . THR B 1 22 ? 65.664 25.235 -13.741 1.00 102.22 19 THR B C 1
ATOM 499 O O . THR B 1 22 ? 65.488 24.089 -14.156 1.00 97.61 19 THR B O 1
ATOM 503 N N . MET B 1 23 ? 66.655 25.560 -12.917 1.00 122.30 20 MET B N 1
ATOM 504 C CA . MET B 1 23 ? 67.617 24.566 -12.455 1.00 127.04 20 MET B CA 1
ATOM 505 C C . MET B 1 23 ? 67.005 23.606 -11.442 1.00 104.57 20 MET B C 1
ATOM 506 O O . MET B 1 23 ? 67.361 22.431 -11.408 1.00 93.96 20 MET B O 1
ATOM 511 N N . PHE B 1 24 ? 66.086 24.114 -10.626 1.00 113.86 21 PHE B N 1
ATOM 512 C CA . PHE B 1 24 ? 65.422 23.315 -9.598 1.00 117.43 21 PHE B CA 1
ATOM 513 C C . PHE B 1 24 ? 64.045 22.821 -10.036 1.00 122.75 21 PHE B C 1
ATOM 514 O O . PHE B 1 24 ? 63.311 22.226 -9.245 1.00 139.28 21 PHE B O 1
ATOM 522 N N . ARG B 1 25 ? 63.694 23.064 -11.294 1.00 113.38 22 ARG B N 1
ATOM 523 C CA . ARG B 1 25 ? 62.362 22.729 -11.775 1.00 112.48 22 ARG B CA 1
ATOM 524 C C . ARG B 1 25 ? 61.361 23.341 -10.810 1.00 113.66 22 ARG B C 1
ATOM 525 O O . ARG B 1 25 ? 60.646 22.631 -10.108 1.00 120.03 22 ARG B O 1
ATOM 533 N N . VAL B 1 26 ? 61.331 24.669 -10.772 1.00 96.88 23 VAL B N 1
ATOM 534 C CA . VAL B 1 26 ? 60.497 25.399 -9.829 1.00 80.94 23 VAL B CA 1
ATOM 535 C C . VAL B 1 26 ? 59.990 26.695 -10.456 1.00 100.16 23 VAL B C 1
ATOM 536 O O . VAL B 1 26 ? 60.524 27.147 -11.466 1.00 116.74 23 VAL B O 1
ATOM 540 N N . ASP B 1 27 ? 58.947 27.275 -9.867 1.00 108.71 24 ASP B N 1
ATOM 541 C CA . ASP B 1 27 ? 58.408 28.551 -10.322 1.00 107.16 24 ASP B CA 1
ATOM 542 C C . ASP B 1 27 ? 59.204 29.680 -9.674 1.00 109.32 24 ASP B C 1
ATOM 543 O O . ASP B 1 27 ? 59.347 29.714 -8.455 1.00 98.65 24 ASP B O 1
ATOM 548 N N . PRO B 1 28 ? 59.740 30.600 -10.491 1.00 1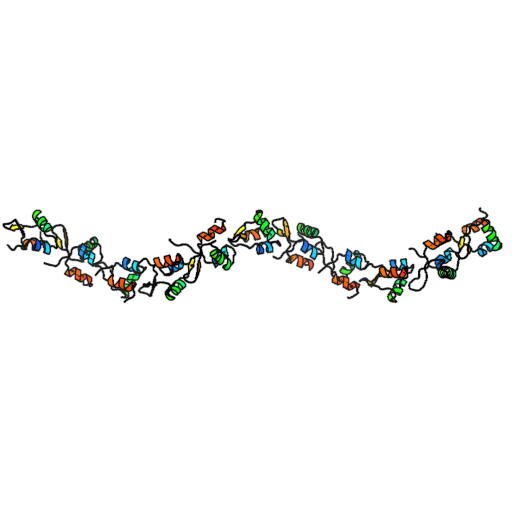02.62 25 PRO B N 1
ATOM 549 C CA . PRO B 1 28 ? 60.522 31.739 -10.000 1.00 77.87 25 PRO B CA 1
ATOM 550 C C . PRO B 1 28 ? 59.873 32.386 -8.790 1.00 85.20 25 PRO B C 1
ATOM 551 O O . PRO B 1 28 ? 60.560 32.779 -7.847 1.00 91.06 25 PRO B O 1
ATOM 555 N N . LYS B 1 29 ? 58.552 32.495 -8.825 1.00 109.94 26 LYS B N 1
ATOM 556 C CA . LYS B 1 29 ? 57.808 33.086 -7.727 1.00 127.14 26 LYS B CA 1
ATOM 557 C C . LYS B 1 29 ? 58.170 32.405 -6.410 1.00 102.86 26 LYS B C 1
ATOM 558 O O . LYS B 1 29 ? 57.959 32.959 -5.333 1.00 98.31 26 LYS B O 1
ATOM 564 N N . THR B 1 30 ? 58.724 31.201 -6.511 1.00 85.65 27 THR B N 1
ATOM 565 C CA . THR B 1 30 ? 59.084 30.410 -5.341 1.00 112.24 27 THR B CA 1
ATOM 566 C C . THR B 1 30 ? 60.525 30.670 -4.923 1.00 121.06 27 THR B C 1
ATOM 567 O O . THR B 1 30 ? 60.836 30.725 -3.733 1.00 119.59 27 THR B O 1
ATOM 571 N N . VAL B 1 31 ? 61.404 30.826 -5.906 1.00 127.81 28 VAL B N 1
ATOM 572 C CA . VAL B 1 31 ? 62.804 31.096 -5.616 1.00 117.17 28 VAL B CA 1
ATOM 573 C C . VAL B 1 31 ? 62.905 32.373 -4.800 1.00 113.01 28 VAL B C 1
ATOM 574 O O . VAL B 1 31 ? 63.803 32.522 -3.974 1.00 115.94 28 VAL B O 1
ATOM 578 N N . THR B 1 32 ? 61.976 33.294 -5.042 1.00 115.26 29 THR B N 1
ATOM 579 C CA . THR B 1 32 ? 61.921 34.536 -4.286 1.00 108.76 29 THR B CA 1
ATOM 580 C C . THR B 1 32 ? 61.613 34.247 -2.826 1.00 105.80 29 THR B C 1
ATOM 581 O O . THR B 1 32 ? 62.194 34.858 -1.934 1.00 106.80 29 THR B O 1
ATOM 585 N N . ARG B 1 33 ? 60.702 33.310 -2.583 1.00 110.59 30 ARG B N 1
ATOM 586 C CA . ARG B 1 33 ? 60.385 32.913 -1.216 1.00 114.82 30 ARG B CA 1
ATOM 587 C C . ARG B 1 33 ? 61.599 32.293 -0.541 1.00 98.73 30 ARG B C 1
ATOM 588 O O . ARG B 1 33 ? 61.784 32.437 0.664 1.00 97.72 30 ARG B O 1
ATOM 596 N N . TRP B 1 34 ? 62.424 31.604 -1.323 1.00 102.06 31 TRP B N 1
ATOM 597 C CA . TRP B 1 34 ? 63.667 31.042 -0.808 1.00 121.27 31 TRP B CA 1
ATOM 598 C C . TRP B 1 34 ? 64.563 32.152 -0.275 1.00 133.49 31 TRP B C 1
ATOM 599 O O . TRP B 1 34 ? 65.090 32.060 0.833 1.00 136.57 31 TRP B O 1
ATOM 610 N N . ALA B 1 35 ? 64.729 33.202 -1.074 1.00 135.64 32 ALA B N 1
ATOM 611 C CA . ALA B 1 35 ? 65.586 34.325 -0.710 1.00 143.76 32 ALA B CA 1
ATOM 612 C C . ALA B 1 35 ? 64.929 35.200 0.349 1.00 146.15 32 ALA B C 1
ATOM 613 O O . ALA B 1 35 ? 65.577 35.619 1.307 1.00 154.32 32 ALA B O 1
ATOM 615 N N . LYS B 1 36 ? 63.640 35.471 0.173 1.00 137.87 33 LYS B N 1
ATOM 616 C CA . LYS B 1 36 ? 62.886 36.274 1.128 1.00 126.48 33 LYS B CA 1
ATOM 617 C C . LYS B 1 36 ? 62.850 35.570 2.483 1.00 121.40 33 LYS B C 1
ATOM 618 O O . LYS B 1 36 ? 62.507 36.174 3.499 1.00 124.49 33 LYS B O 1
ATOM 624 N N . ALA B 1 37 ? 63.213 34.291 2.489 1.00 127.21 34 ALA B N 1
ATOM 625 C CA . ALA B 1 37 ? 63.235 33.509 3.720 1.00 136.66 34 ALA B CA 1
ATOM 626 C C . ALA B 1 37 ? 64.659 33.325 4.235 1.00 130.77 34 ALA B C 1
ATOM 627 O O . ALA B 1 37 ? 64.869 33.071 5.421 1.00 118.74 34 ALA B O 1
ATOM 629 N N . GLY B 1 38 ? 65.634 33.439 3.337 1.00 137.05 35 GLY B N 1
ATOM 630 C CA . GLY B 1 38 ? 67.031 33.448 3.737 1.00 140.38 35 GLY B CA 1
ATOM 631 C C . GLY B 1 38 ? 67.839 32.232 3.331 1.00 127.14 35 GLY B C 1
ATOM 632 O O . GLY B 1 38 ? 68.978 32.066 3.767 1.00 131.55 35 GLY B O 1
ATOM 633 N N . LYS B 1 39 ? 67.258 31.380 2.496 1.00 128.71 36 LYS B N 1
ATOM 634 C CA . LYS B 1 39 ? 67.950 30.183 2.040 1.00 134.98 36 LYS B CA 1
ATOM 635 C C . LYS B 1 39 ? 68.864 30.505 0.862 1.00 127.86 36 LYS B C 1
ATOM 636 O O . LYS B 1 39 ? 69.431 29.608 0.239 1.00 129.25 36 LYS B O 1
ATOM 642 N N . LEU B 1 40 ? 69.016 31.791 0.567 1.00 112.91 37 LEU B N 1
ATOM 643 C CA . LEU B 1 40 ? 69.741 32.200 -0.627 1.00 119.20 37 LEU B CA 1
ATOM 644 C C . LEU B 1 40 ? 70.209 33.651 -0.538 1.00 132.16 37 LEU B C 1
ATOM 645 O O . LEU B 1 40 ? 69.587 34.474 0.137 1.00 132.90 37 LEU B O 1
ATOM 650 N N . THR B 1 41 ? 71.307 33.959 -1.222 1.00 118.85 38 THR B N 1
ATOM 651 C CA . THR B 1 41 ? 71.833 35.318 -1.252 1.00 117.93 38 THR B CA 1
ATOM 652 C C . THR B 1 41 ? 71.262 36.098 -2.422 1.00 121.24 38 THR B C 1
ATOM 653 O O . THR B 1 41 ? 71.442 35.723 -3.583 1.00 116.14 38 THR B O 1
ATOM 657 N N . SER B 1 42 ? 70.577 37.191 -2.108 1.00 122.02 39 SER B N 1
ATOM 658 C CA . SER B 1 42 ? 69.981 38.034 -3.131 1.00 138.09 39 SER B CA 1
ATOM 659 C C . SER B 1 42 ? 70.831 39.270 -3.389 1.00 131.97 39 SER B C 1
ATOM 660 O O . SER B 1 42 ? 71.431 39.831 -2.473 1.00 129.35 39 SER B O 1
ATOM 663 N N . ILE B 1 43 ? 70.881 39.684 -4.649 1.00 131.19 40 ILE B N 1
ATOM 664 C CA . ILE B 1 43 ? 71.584 40.897 -5.039 1.00 117.60 40 ILE B CA 1
ATOM 665 C C . ILE B 1 43 ? 70.653 41.754 -5.889 1.00 111.36 40 ILE B C 1
ATOM 666 O O . ILE B 1 43 ? 70.467 41.497 -7.077 1.00 113.53 40 ILE B O 1
ATOM 671 N N . ARG B 1 44 ? 70.062 42.768 -5.268 1.00 104.03 41 ARG B N 1
ATOM 672 C CA . ARG B 1 44 ? 69.039 43.574 -5.922 1.00 116.61 41 ARG B CA 1
ATOM 673 C C . ARG B 1 44 ? 69.605 44.470 -7.023 1.00 109.32 41 ARG B C 1
ATOM 674 O O . ARG B 1 44 ? 70.581 45.191 -6.814 1.00 113.94 41 ARG B O 1
ATOM 682 N N . THR B 1 45 ? 68.991 44.411 -8.199 1.00 95.71 42 THR B N 1
ATOM 683 C CA . THR B 1 45 ? 69.292 45.353 -9.262 1.00 100.81 42 THR B CA 1
ATOM 684 C C . THR B 1 45 ? 68.724 46.702 -8.847 1.00 120.17 42 THR B C 1
ATOM 685 O O . THR B 1 45 ? 67.877 46.774 -7.957 1.00 115.62 42 THR B O 1
ATOM 689 N N . LEU B 1 46 ? 69.180 47.769 -9.494 1.00 136.79 43 LEU B N 1
ATOM 690 C CA . LEU B 1 46 ? 68.716 49.111 -9.160 1.00 142.45 43 LEU B CA 1
ATOM 691 C C . LEU B 1 46 ? 67.203 49.208 -9.311 1.00 139.07 43 LEU B C 1
ATOM 692 O O . LEU B 1 46 ? 66.548 50.007 -8.640 1.00 144.97 43 LEU B O 1
ATOM 697 N N . GLY B 1 47 ? 66.655 48.385 -10.198 1.00 121.02 44 GLY B N 1
ATOM 698 C CA . GLY B 1 47 ? 65.228 48.380 -10.442 1.00 128.27 44 GLY B CA 1
ATOM 699 C C . GLY B 1 47 ? 64.463 47.748 -9.301 1.00 136.87 44 GLY B C 1
ATOM 700 O O . GLY B 1 47 ? 63.460 48.292 -8.842 1.00 164.57 44 GLY B O 1
ATOM 701 N N . GLY B 1 48 ? 64.937 46.596 -8.838 1.00 109.09 45 GLY B N 1
ATOM 702 C CA . GLY B 1 48 ? 64.289 45.905 -7.740 1.00 93.63 45 GLY B CA 1
ATOM 703 C C . GLY B 1 48 ? 64.460 44.401 -7.793 1.00 105.06 45 GLY B C 1
ATOM 704 O O . GLY B 1 48 ? 64.453 43.735 -6.757 1.00 128.66 45 GLY B O 1
ATOM 705 N N . HIS B 1 49 ? 64.619 43.867 -9.000 1.00 93.67 46 HIS B N 1
ATOM 706 C CA . HIS B 1 49 ? 64.721 42.425 -9.198 1.00 83.35 46 HIS B CA 1
ATOM 707 C C . HIS B 1 49 ? 65.936 41.864 -8.484 1.00 103.81 46 HIS B C 1
ATOM 708 O O . HIS B 1 49 ? 66.923 42.564 -8.281 1.00 141.15 46 HIS B O 1
ATOM 715 N N . ARG B 1 50 ? 65.859 40.595 -8.105 1.00 86.90 47 ARG B N 1
ATOM 716 C CA . ARG B 1 50 ? 66.951 39.943 -7.402 1.00 93.88 47 ARG B CA 1
ATOM 717 C C . ARG B 1 50 ? 67.855 39.209 -8.380 1.00 110.77 47 ARG B C 1
ATOM 718 O O . ARG B 1 50 ? 67.431 38.832 -9.473 1.00 98.78 47 ARG B O 1
ATOM 726 N N . ARG B 1 51 ? 69.108 39.025 -7.981 1.00 110.56 48 ARG B N 1
ATOM 727 C CA . ARG B 1 51 ? 70.054 38.218 -8.738 1.00 105.37 48 ARG B CA 1
ATOM 728 C C . ARG B 1 51 ? 70.721 37.265 -7.758 1.00 108.25 48 ARG B C 1
ATOM 729 O O . ARG B 1 51 ? 70.836 37.573 -6.571 1.00 111.44 48 ARG B O 1
ATOM 737 N N . TYR B 1 52 ? 71.152 36.106 -8.244 1.00 101.53 49 TYR B N 1
ATOM 738 C CA . TYR B 1 52 ? 71.649 35.066 -7.349 1.00 110.41 49 TYR B CA 1
ATOM 739 C C . TYR B 1 52 ? 73.052 34.595 -7.710 1.00 113.91 49 TYR B C 1
ATOM 740 O O . TYR B 1 52 ? 73.410 34.523 -8.884 1.00 111.64 49 TYR B O 1
ATOM 749 N N . ARG B 1 53 ? 73.838 34.284 -6.682 1.00 105.39 50 ARG B N 1
ATOM 750 C CA . ARG B 1 53 ? 75.228 33.866 -6.844 1.00 116.03 50 ARG B CA 1
ATOM 751 C C . ARG B 1 53 ? 75.321 32.470 -7.456 1.00 108.79 50 ARG B C 1
ATOM 752 O O . ARG B 1 53 ? 74.937 31.489 -6.819 1.00 98.80 50 ARG B O 1
ATOM 760 N N . GLU B 1 54 ? 75.841 32.370 -8.679 1.00 102.42 51 GLU B N 1
ATOM 761 C CA . GLU B 1 54 ? 75.889 31.077 -9.364 1.00 117.25 51 GLU B CA 1
ATOM 762 C C . GLU B 1 54 ? 76.592 30.006 -8.541 1.00 141.34 51 GLU B C 1
ATOM 763 O O . GLU B 1 54 ? 76.096 28.888 -8.417 1.00 139.21 51 GLU B O 1
ATOM 769 N N . ALA B 1 55 ? 77.754 30.345 -7.993 1.00 152.78 52 ALA B N 1
ATOM 770 C CA . ALA B 1 55 ? 78.476 29.419 -7.135 1.00 145.40 52 ALA B CA 1
ATOM 771 C C . ALA B 1 55 ? 77.527 28.842 -6.089 1.00 128.59 52 ALA B C 1
ATOM 772 O O . ALA B 1 55 ? 77.390 27.625 -5.968 1.00 116.91 52 ALA B O 1
ATOM 774 N N . GLU B 1 56 ? 76.861 29.730 -5.356 1.00 128.32 53 GLU B N 1
ATOM 775 C CA . GLU B 1 56 ? 75.944 29.351 -4.285 1.00 129.73 53 GLU B CA 1
ATOM 776 C C . GLU B 1 56 ? 74.867 28.389 -4.772 1.00 133.47 53 GLU B C 1
ATOM 777 O O . GLU B 1 56 ? 74.665 27.321 -4.194 1.00 137.01 53 GLU B O 1
ATOM 783 N N . VAL B 1 57 ? 74.171 28.778 -5.833 1.00 121.77 54 VAL B N 1
ATOM 784 C CA . VAL B 1 57 ? 73.154 27.925 -6.431 1.00 121.37 54 VAL B CA 1
ATOM 785 C C . VAL B 1 57 ? 73.751 26.599 -6.900 1.00 137.47 54 VAL B C 1
ATOM 786 O O . VAL B 1 57 ? 73.315 25.533 -6.469 1.00 156.76 54 VAL B O 1
ATOM 790 N N . ARG B 1 58 ? 74.752 26.670 -7.774 1.00 132.01 55 ARG B N 1
ATOM 791 C CA . ARG B 1 58 ? 75.402 25.473 -8.307 1.00 127.08 55 ARG B CA 1
ATOM 792 C C . ARG B 1 58 ? 75.769 24.500 -7.195 1.00 120.83 55 ARG B C 1
ATOM 793 O O . ARG B 1 58 ? 75.812 23.287 -7.407 1.00 125.07 55 ARG B O 1
ATOM 801 N N . ALA B 1 59 ? 76.031 25.041 -6.010 1.00 115.53 56 ALA B N 1
ATOM 802 C CA . ALA B 1 59 ? 76.377 24.232 -4.848 1.00 133.44 56 ALA B CA 1
ATOM 803 C C . ALA B 1 59 ? 75.159 23.518 -4.269 1.00 146.71 56 ALA B C 1
ATOM 804 O O . ALA B 1 59 ? 75.131 22.291 -4.185 1.00 155.80 56 ALA B O 1
ATOM 806 N N . LEU B 1 60 ? 74.159 24.296 -3.869 1.00 147.02 57 LEU B N 1
ATOM 807 C CA . LEU B 1 60 ? 72.950 23.752 -3.255 1.00 145.22 57 LEU B CA 1
ATOM 808 C C . LEU B 1 60 ? 72.314 22.626 -4.072 1.00 143.86 57 LEU B C 1
ATOM 809 O O . LEU B 1 60 ? 71.510 21.851 -3.552 1.00 150.23 57 LEU B O 1
ATOM 814 N N . LEU B 1 61 ? 72.672 22.538 -5.348 1.00 137.34 58 LEU B N 1
ATOM 815 C CA . LEU B 1 61 ? 72.186 21.454 -6.193 1.00 152.91 58 LEU B CA 1
ATOM 816 C C . LEU B 1 61 ? 72.754 20.112 -5.745 1.00 173.63 58 LEU B C 1
ATOM 817 O O . LEU B 1 61 ? 72.041 19.109 -5.698 1.00 190.62 58 LEU B O 1
ATOM 822 N N . ALA B 1 62 ? 74.039 20.099 -5.411 1.00 166.81 59 ALA B N 1
ATOM 823 C CA . ALA B 1 62 ? 74.695 18.881 -4.954 1.00 164.78 59 ALA B CA 1
ATOM 824 C C . ALA B 1 62 ? 74.334 18.564 -3.504 1.00 173.77 59 ALA B C 1
ATOM 825 O O . ALA B 1 62 ? 74.730 17.529 -2.970 1.00 181.75 59 ALA B O 1
ATOM 827 N N . GLY B 1 63 ? 73.577 19.455 -2.873 1.00 174.45 60 GLY B N 1
ATOM 828 C CA . GLY B 1 63 ? 73.202 19.284 -1.481 1.00 181.42 60 GLY B CA 1
ATOM 829 C C . GLY B 1 63 ? 74.304 19.738 -0.541 1.00 186.18 60 GLY B C 1
ATOM 830 O O . GLY B 1 63 ? 74.872 18.936 0.200 1.00 170.25 60 GLY B O 1
ATOM 831 N N . ILE B 1 64 ? 74.603 21.032 -0.571 1.00 201.63 61 ILE B N 1
ATOM 832 C CA . ILE B 1 64 ? 75.707 21.585 0.206 1.00 200.98 61 ILE B CA 1
ATOM 833 C C . ILE B 1 64 ? 75.302 22.846 0.969 1.00 204.14 61 ILE B C 1
ATOM 834 O O . ILE B 1 64 ? 75.477 23.963 0.476 1.00 205.77 61 ILE B O 1
ATOM 839 N N . PRO B 1 65 ? 74.750 22.664 2.180 1.00 196.83 62 PRO B N 1
ATOM 840 C CA . PRO B 1 65 ? 74.348 23.778 3.045 1.00 197.72 62 PRO B CA 1
ATOM 841 C C . PRO B 1 65 ? 75.557 24.500 3.636 1.00 190.40 62 PRO B C 1
ATOM 842 O O . PRO B 1 65 ? 76.432 24.918 2.876 1.00 181.82 62 PRO B O 1
ATOM 846 N N . GLU C 1 12 ? 70.923 19.640 -16.331 1.00 148.31 9 GLU G N 1
ATOM 847 C CA . GLU C 1 12 ? 70.194 18.489 -15.812 1.00 146.96 9 GLU G CA 1
ATOM 848 C C . GLU C 1 12 ? 68.692 18.740 -15.852 1.00 151.11 9 GLU G C 1
ATOM 849 O O . GLU C 1 12 ? 68.134 19.297 -14.907 1.00 158.21 9 GLU G O 1
ATOM 855 N N . PRO C 1 13 ? 68.030 18.333 -16.947 1.00 147.23 10 PRO G N 1
ATOM 856 C CA . PRO C 1 13 ? 66.572 18.473 -17.034 1.00 141.00 10 PRO G CA 1
ATOM 857 C C . PRO C 1 13 ? 65.930 17.762 -15.852 1.00 146.29 10 PRO G C 1
ATOM 858 O O . PRO C 1 13 ? 66.323 16.640 -15.544 1.00 154.72 10 PRO G O 1
ATOM 862 N N . LEU C 1 14 ? 64.966 18.397 -15.196 1.00 135.17 11 LEU G N 1
ATOM 863 C CA . LEU C 1 14 ? 64.418 17.827 -13.970 1.00 126.53 11 LEU G CA 1
ATOM 864 C C . LEU C 1 14 ? 62.928 17.494 -14.022 1.00 129.33 11 LEU G C 1
ATOM 865 O O . LEU C 1 14 ? 62.145 18.173 -14.686 1.00 121.45 11 LEU G O 1
ATOM 870 N N . LEU C 1 15 ? 62.556 16.438 -13.305 1.00 119.59 12 LEU G N 1
ATOM 871 C CA . LEU C 1 15 ? 61.173 15.996 -13.215 1.00 102.74 12 LEU G CA 1
ATOM 872 C C . LEU C 1 15 ? 60.653 16.088 -11.784 1.00 120.26 12 LEU G C 1
ATOM 873 O O . LEU C 1 15 ? 61.394 15.860 -10.826 1.00 100.69 12 LEU G O 1
ATOM 878 N N . THR C 1 16 ? 59.372 16.422 -11.653 1.00 126.59 13 THR G N 1
ATOM 879 C CA . THR C 1 16 ? 58.713 16.491 -10.357 1.00 111.56 13 THR G CA 1
ATOM 880 C C . THR C 1 16 ? 58.203 15.105 -10.009 1.00 101.72 13 THR G C 1
ATOM 881 O O . THR C 1 16 ? 58.079 14.255 -10.889 1.00 120.16 13 THR G O 1
ATOM 885 N N . PRO C 1 17 ? 57.916 14.858 -8.723 1.00 93.26 14 PRO G N 1
ATOM 886 C CA . PRO C 1 17 ? 57.385 13.543 -8.349 1.00 92.81 14 PRO G CA 1
ATOM 887 C C . PRO C 1 17 ? 56.079 13.244 -9.081 1.00 90.95 14 PRO G C 1
ATOM 888 O O . PRO C 1 17 ? 55.887 12.127 -9.558 1.00 107.76 14 PRO G O 1
ATOM 892 N N . ALA C 1 18 ? 55.202 14.238 -9.183 1.00 91.24 15 ALA G N 1
ATOM 893 C CA . ALA C 1 18 ? 53.953 14.075 -9.918 1.00 101.19 15 ALA G CA 1
ATOM 894 C C . ALA C 1 18 ? 54.221 13.708 -11.370 1.00 94.03 15 ALA G C 1
ATOM 895 O O . ALA C 1 18 ? 53.402 13.056 -12.014 1.00 85.30 15 ALA G O 1
ATOM 897 N N . GLU C 1 19 ? 55.367 14.146 -11.882 1.00 110.26 16 GLU G N 1
ATOM 898 C CA . GLU C 1 19 ? 55.751 13.855 -13.256 1.00 112.84 16 GLU G CA 1
ATOM 899 C C . GLU C 1 19 ? 56.258 12.427 -13.377 1.00 96.20 16 GLU G C 1
ATOM 900 O O . GLU C 1 19 ? 55.740 11.645 -14.171 1.00 97.74 16 GLU G O 1
ATOM 906 N N . VAL C 1 20 ? 57.270 12.092 -12.585 1.00 98.67 17 VAL G N 1
ATOM 907 C CA . VAL C 1 20 ? 57.795 10.734 -12.554 1.00 112.47 17 VAL G CA 1
ATOM 908 C C . VAL C 1 20 ? 56.656 9.739 -12.429 1.00 114.56 17 VAL G C 1
ATOM 909 O O . VAL C 1 20 ? 56.657 8.692 -13.074 1.00 105.42 17 VAL G O 1
ATOM 913 N N . ALA C 1 21 ? 55.686 10.085 -11.589 1.00 116.70 18 ALA G N 1
ATOM 914 C CA . ALA C 1 21 ? 54.565 9.208 -11.278 1.00 119.21 18 ALA G CA 1
ATOM 915 C C . ALA C 1 21 ? 53.680 8.916 -12.487 1.00 108.04 18 ALA G C 1
ATOM 916 O O . ALA C 1 21 ? 53.423 7.756 -12.809 1.00 102.74 18 ALA G O 1
ATOM 918 N N . THR C 1 22 ? 53.210 9.966 -13.152 1.00 92.17 19 THR G N 1
ATOM 919 C CA . THR C 1 22 ? 52.302 9.795 -14.278 1.00 105.61 19 THR G CA 1
ATOM 920 C C . THR C 1 22 ? 52.952 8.950 -15.366 1.00 112.65 19 THR G C 1
ATOM 921 O O . THR C 1 22 ? 52.266 8.320 -16.172 1.00 104.55 19 THR G O 1
ATOM 925 N N . MET C 1 23 ? 54.280 8.940 -15.378 1.00 109.61 20 MET G N 1
ATOM 926 C CA . MET C 1 23 ? 55.033 8.212 -16.391 1.00 115.11 20 MET G CA 1
ATOM 927 C C . MET C 1 23 ? 54.964 6.702 -16.187 1.00 115.31 20 MET G C 1
ATOM 928 O O . MET C 1 23 ? 54.765 5.954 -17.142 1.00 108.34 20 MET G O 1
ATOM 933 N N . PHE C 1 24 ? 55.132 6.263 -14.943 1.00 114.25 21 PHE G N 1
ATOM 934 C CA . PHE C 1 24 ? 55.045 4.845 -14.603 1.00 103.83 21 PHE G CA 1
ATOM 935 C C . PHE C 1 24 ? 53.622 4.417 -14.256 1.00 111.96 21 PHE G C 1
ATOM 936 O O . PHE C 1 24 ? 53.380 3.246 -13.952 1.00 108.94 21 PHE G O 1
ATOM 944 N N . ARG C 1 25 ? 52.687 5.364 -14.295 1.00 103.36 22 ARG G N 1
ATOM 945 C CA . ARG C 1 25 ? 51.318 5.107 -13.863 1.00 87.59 22 ARG G CA 1
ATOM 946 C C . ARG C 1 25 ? 51.378 4.647 -12.422 1.00 88.06 22 ARG G C 1
ATOM 947 O O . ARG C 1 25 ? 51.057 3.501 -12.112 1.00 90.62 22 ARG G O 1
ATOM 955 N N . VAL C 1 26 ? 51.815 5.546 -11.547 1.00 80.07 23 VAL G N 1
ATOM 956 C CA . VAL C 1 26 ? 52.042 5.222 -10.148 1.00 68.14 23 VAL G CA 1
ATOM 957 C C . VAL C 1 26 ? 51.714 6.439 -9.288 1.00 83.06 23 VAL G C 1
ATOM 958 O O . VAL C 1 26 ? 51.389 7.499 -9.816 1.00 94.66 23 VAL G O 1
ATOM 962 N N . ASP C 1 27 ? 51.794 6.288 -7.970 1.00 96.42 24 ASP G N 1
ATOM 963 C CA . ASP C 1 27 ? 51.463 7.369 -7.044 1.00 104.18 24 ASP G CA 1
ATOM 964 C C . ASP C 1 27 ? 52.719 8.134 -6.634 1.00 108.10 24 ASP G C 1
ATOM 965 O O . ASP C 1 27 ? 53.750 7.523 -6.356 1.00 121.23 24 ASP G O 1
ATOM 970 N N . PRO C 1 28 ? 52.636 9.477 -6.613 1.00 100.06 25 PRO G N 1
ATOM 971 C CA . PRO C 1 28 ? 53.686 10.375 -6.123 1.00 91.83 25 PRO G CA 1
ATOM 972 C C . PRO C 1 28 ? 54.389 9.828 -4.891 1.00 87.01 25 PRO G C 1
ATOM 973 O O . PRO C 1 28 ? 55.608 9.941 -4.774 1.00 84.46 25 PRO G O 1
ATOM 977 N N . LYS C 1 29 ? 53.621 9.241 -3.983 1.00 104.62 26 LYS G N 1
ATOM 978 C CA . LYS C 1 29 ? 54.190 8.630 -2.794 1.00 112.66 26 LYS G CA 1
ATOM 979 C C . LYS C 1 29 ? 55.134 7.481 -3.149 1.00 102.11 26 LYS G C 1
ATOM 980 O O . LYS C 1 29 ? 56.206 7.350 -2.563 1.00 113.93 26 LYS G O 1
ATOM 986 N N . THR C 1 30 ? 54.734 6.651 -4.108 1.00 102.29 27 THR G N 1
ATOM 987 C CA . THR C 1 30 ? 55.542 5.501 -4.500 1.00 112.35 27 THR G CA 1
ATOM 988 C C . THR C 1 30 ? 56.895 5.937 -5.036 1.00 119.68 27 THR G C 1
ATOM 989 O O . THR C 1 30 ? 57.928 5.387 -4.654 1.00 126.74 27 THR G O 1
ATOM 993 N N . VAL C 1 31 ? 56.882 6.921 -5.931 1.00 112.63 28 VAL G N 1
ATOM 994 C CA . VAL C 1 31 ? 58.117 7.457 -6.488 1.00 95.85 28 VAL G CA 1
ATOM 995 C C . VAL C 1 31 ? 59.047 7.861 -5.356 1.00 96.17 28 VAL G C 1
ATOM 996 O O . VAL C 1 31 ? 60.255 7.655 -5.427 1.00 113.90 28 VAL G O 1
ATOM 1000 N N . THR C 1 32 ? 58.469 8.431 -4.305 1.00 90.08 29 THR G N 1
ATOM 1001 C CA . THR C 1 32 ? 59.222 8.761 -3.106 1.00 95.89 29 THR G CA 1
ATOM 1002 C C . THR C 1 32 ? 59.857 7.501 -2.525 1.00 95.98 29 THR G C 1
ATOM 1003 O O . THR C 1 32 ? 61.069 7.442 -2.327 1.00 95.28 29 THR G O 1
ATOM 1007 N N . ARG C 1 33 ? 59.033 6.491 -2.263 1.00 118.92 30 ARG G N 1
ATOM 1008 C CA . ARG C 1 33 ? 59.517 5.226 -1.718 1.00 131.78 30 ARG G CA 1
ATOM 1009 C C . ARG C 1 33 ? 60.637 4.665 -2.582 1.00 125.68 30 ARG G C 1
ATOM 1010 O O . ARG C 1 33 ? 61.550 4.005 -2.085 1.00 115.06 30 ARG G O 1
ATOM 1018 N N . TRP C 1 34 ? 60.555 4.932 -3.882 1.00 116.28 31 TRP G N 1
ATOM 1019 C CA . TRP C 1 34 ? 61.586 4.521 -4.824 1.00 122.85 31 TRP G CA 1
ATOM 1020 C C . TRP C 1 34 ? 62.877 5.288 -4.576 1.00 127.22 31 TRP G C 1
ATOM 1021 O O . TRP C 1 34 ? 63.964 4.713 -4.591 1.00 137.99 31 TRP G O 1
ATOM 1032 N N . ALA C 1 35 ? 62.748 6.590 -4.346 1.00 119.13 32 ALA G N 1
ATOM 1033 C CA . ALA C 1 35 ? 63.903 7.445 -4.098 1.00 133.60 32 ALA G CA 1
ATOM 1034 C C . ALA C 1 35 ? 64.661 7.002 -2.852 1.00 127.99 32 ALA G C 1
ATOM 1035 O O . ALA C 1 35 ? 65.886 6.866 -2.874 1.00 131.18 32 ALA G O 1
ATOM 1037 N N . LYS C 1 36 ? 63.924 6.777 -1.769 1.00 109.71 33 LYS G N 1
ATOM 1038 C CA . LYS C 1 36 ? 64.518 6.373 -0.501 1.00 117.32 33 LYS G CA 1
ATOM 1039 C C . LYS C 1 36 ? 65.150 4.992 -0.610 1.00 134.57 33 LYS G C 1
ATOM 1040 O O . LYS C 1 36 ? 66.079 4.664 0.127 1.00 153.28 33 LYS G O 1
ATOM 1046 N N . ALA C 1 37 ? 64.645 4.188 -1.540 1.00 141.70 34 ALA G N 1
ATOM 1047 C CA . ALA C 1 37 ? 65.209 2.869 -1.791 1.00 142.30 34 ALA G CA 1
ATOM 1048 C C . ALA C 1 37 ? 66.396 2.965 -2.745 1.00 135.67 34 ALA G C 1
ATOM 1049 O O . ALA C 1 37 ? 66.908 1.952 -3.218 1.00 133.98 34 ALA G O 1
ATOM 1051 N N . GLY C 1 38 ? 66.823 4.190 -3.028 1.00 138.22 35 GLY G N 1
ATOM 1052 C CA . GLY C 1 38 ? 67.992 4.421 -3.856 1.00 146.73 35 GLY G CA 1
ATOM 1053 C C . GLY C 1 38 ? 67.849 3.953 -5.292 1.00 142.93 35 GLY G C 1
ATOM 1054 O O . GLY C 1 38 ? 68.833 3.887 -6.029 1.00 149.61 35 GLY G O 1
ATOM 1055 N N . LYS C 1 39 ? 66.626 3.628 -5.695 1.00 125.82 36 LYS G N 1
ATOM 1056 C CA . LYS C 1 39 ? 66.370 3.221 -7.070 1.00 121.40 36 LYS G CA 1
ATOM 1057 C C . LYS C 1 39 ? 66.287 4.437 -7.985 1.00 123.37 36 LYS G C 1
ATOM 1058 O O . LYS C 1 39 ? 66.011 4.314 -9.178 1.00 117.88 36 LYS G O 1
ATOM 1064 N N . LEU C 1 40 ? 66.537 5.613 -7.421 1.00 117.50 37 LEU G N 1
ATOM 1065 C CA . LEU C 1 40 ? 66.371 6.855 -8.158 1.00 117.23 37 LEU G CA 1
ATOM 1066 C C . LEU C 1 40 ? 67.189 7.966 -7.516 1.00 132.10 37 LEU G C 1
ATOM 1067 O O . LEU C 1 40 ? 67.113 8.175 -6.305 1.00 138.52 37 LEU G O 1
ATOM 1072 N N . THR C 1 41 ? 67.972 8.677 -8.323 1.00 146.05 38 THR G N 1
ATOM 1073 C CA . THR C 1 41 ? 68.732 9.814 -7.819 1.00 143.86 38 THR G CA 1
ATOM 1074 C C . THR C 1 41 ? 67.796 10.986 -7.595 1.00 135.60 38 THR G C 1
ATOM 1075 O O . THR C 1 41 ? 67.308 11.593 -8.546 1.00 131.14 38 THR G O 1
ATOM 1079 N N . SER C 1 42 ? 67.536 11.293 -6.332 1.00 123.04 39 SER G N 1
ATOM 1080 C CA . SER C 1 42 ? 66.701 12.430 -6.000 1.00 127.61 39 SER G CA 1
ATOM 1081 C C . SER C 1 42 ? 67.574 13.664 -5.882 1.00 131.07 39 SER G C 1
ATOM 1082 O O . SER C 1 42 ? 68.764 13.570 -5.579 1.00 140.27 39 SER G O 1
ATOM 1085 N N . ILE C 1 43 ? 66.978 14.819 -6.140 1.00 123.41 40 ILE G N 1
ATOM 1086 C CA . ILE C 1 43 ? 67.652 16.091 -5.936 1.00 133.04 40 ILE G CA 1
ATOM 1087 C C . ILE C 1 43 ? 66.690 17.046 -5.248 1.00 138.60 40 ILE G C 1
ATOM 1088 O O . ILE C 1 43 ? 65.634 17.376 -5.787 1.00 145.62 40 ILE G O 1
ATOM 1093 N N . ARG C 1 44 ? 67.060 17.477 -4.047 1.00 130.26 41 ARG G N 1
ATOM 1094 C CA . ARG C 1 44 ? 66.136 18.186 -3.171 1.00 139.75 41 ARG G CA 1
ATOM 1095 C C . ARG C 1 44 ? 66.115 19.688 -3.410 1.00 138.64 41 ARG G C 1
ATOM 1096 O O . ARG C 1 44 ? 67.163 20.324 -3.535 1.00 153.35 41 ARG G O 1
ATOM 1104 N N . THR C 1 45 ? 64.911 20.251 -3.459 1.00 106.99 42 THR G N 1
ATOM 1105 C CA . THR C 1 45 ? 64.754 21.694 -3.482 1.00 96.38 42 THR G CA 1
ATOM 1106 C C . THR C 1 45 ? 65.215 22.231 -2.139 1.00 129.67 42 THR G C 1
ATOM 1107 O O . THR C 1 45 ? 65.590 21.464 -1.250 1.00 156.80 42 THR G O 1
ATOM 1111 N N . LEU C 1 46 ? 65.191 23.548 -1.988 1.00 133.24 43 LEU G N 1
ATOM 1112 C CA . LEU C 1 46 ? 65.647 24.165 -0.753 1.00 137.94 43 LEU G CA 1
ATOM 1113 C C . LEU C 1 46 ? 64.528 24.160 0.277 1.00 147.90 43 LEU G C 1
ATOM 1114 O O . LEU C 1 46 ? 64.645 24.770 1.341 1.00 156.51 43 LEU G O 1
ATOM 1119 N N . GLY C 1 47 ? 63.446 23.459 -0.049 1.00 144.33 44 GLY G N 1
ATOM 1120 C CA . GLY C 1 47 ? 62.271 23.418 0.802 1.00 150.22 44 GLY G CA 1
ATOM 1121 C C . GLY C 1 47 ? 61.968 22.041 1.358 1.00 148.84 44 GLY G C 1
ATOM 1122 O O . GLY C 1 47 ? 61.457 21.915 2.470 1.00 159.35 44 GLY G O 1
ATOM 1123 N N . GLY C 1 48 ? 62.280 21.006 0.585 1.00 138.36 45 GLY G N 1
ATOM 1124 C CA . GLY C 1 48 ? 62.043 19.641 1.015 1.00 132.89 45 GLY G CA 1
ATOM 1125 C C . GLY C 1 48 ? 61.661 18.705 -0.116 1.00 127.18 45 GLY G C 1
ATOM 1126 O O . GLY C 1 48 ? 62.043 17.538 -0.121 1.00 130.03 45 GLY G O 1
ATOM 1127 N N . HIS C 1 49 ? 60.905 19.219 -1.079 1.00 111.00 46 HIS G N 1
ATOM 1128 C CA . HIS C 1 49 ? 60.454 18.409 -2.203 1.00 101.76 46 HIS G CA 1
ATOM 1129 C C . HIS C 1 49 ? 61.619 17.897 -3.034 1.00 101.94 46 HIS G C 1
ATOM 1130 O O . HIS C 1 49 ? 62.658 18.546 -3.127 1.00 125.79 46 HIS G O 1
ATOM 1137 N N . ARG C 1 50 ? 61.439 16.727 -3.636 1.00 96.78 47 ARG G N 1
ATOM 1138 C CA . ARG C 1 50 ? 62.495 16.098 -4.416 1.00 85.67 47 ARG G CA 1
ATOM 1139 C C . ARG C 1 50 ? 62.220 16.263 -5.899 1.00 96.97 47 ARG G C 1
ATOM 1140 O O . ARG C 1 50 ? 61.066 16.284 -6.326 1.00 87.59 47 ARG G O 1
ATOM 1148 N N . ARG C 1 51 ? 63.285 16.380 -6.683 1.00 104.13 48 ARG G N 1
ATOM 1149 C CA . ARG C 1 51 ? 63.175 16.369 -8.135 1.00 102.79 48 ARG G CA 1
ATOM 1150 C C . ARG C 1 51 ? 63.951 15.161 -8.645 1.00 101.06 48 ARG G C 1
ATOM 1151 O O . ARG C 1 51 ? 64.826 14.645 -7.947 1.00 91.93 48 ARG G O 1
ATOM 1159 N N . TYR C 1 52 ? 63.632 14.699 -9.849 1.00 100.64 49 TYR G N 1
ATOM 1160 C CA . TYR C 1 52 ? 64.269 13.497 -10.385 1.00 119.30 49 TYR G CA 1
ATOM 1161 C C . TYR C 1 52 ? 64.848 13.716 -11.785 1.00 123.84 49 TYR G C 1
ATOM 1162 O O . TYR C 1 52 ? 64.211 14.325 -12.642 1.00 123.02 49 TYR G O 1
ATOM 1171 N N . ARG C 1 53 ? 66.064 13.221 -12.000 1.00 123.09 50 ARG G N 1
ATOM 1172 C CA . ARG C 1 53 ? 66.759 13.402 -13.272 1.00 121.00 50 ARG G CA 1
ATOM 1173 C C . ARG C 1 53 ? 66.041 12.656 -14.386 1.00 119.90 50 ARG G C 1
ATOM 1174 O O . ARG C 1 53 ? 65.980 11.427 -14.377 1.00 141.42 50 ARG G O 1
ATOM 1182 N N . GLU C 1 54 ? 65.503 13.406 -15.344 1.00 90.92 51 GLU G N 1
ATOM 1183 C CA . GLU C 1 54 ? 64.766 12.829 -16.463 1.00 95.20 51 GLU G CA 1
ATOM 1184 C C . GLU C 1 54 ? 65.563 11.759 -17.199 1.00 127.17 51 GLU G C 1
ATOM 1185 O O . GLU C 1 54 ? 65.021 10.719 -17.573 1.00 120.55 51 GLU G O 1
ATOM 1191 N N . ALA C 1 55 ? 66.845 12.025 -17.420 1.00 150.66 52 ALA G N 1
ATOM 1192 C CA . ALA C 1 55 ? 67.725 11.050 -18.048 1.00 150.88 52 ALA G CA 1
ATOM 1193 C C . ALA C 1 55 ? 67.567 9.697 -17.366 1.00 143.03 52 ALA G C 1
ATOM 1194 O O . ALA C 1 55 ? 67.337 8.680 -18.018 1.00 145.80 52 ALA G O 1
ATOM 1196 N N . GLU C 1 56 ? 67.685 9.704 -16.043 1.00 125.19 53 GLU G N 1
ATOM 1197 C CA . GLU C 1 56 ? 67.569 8.496 -15.238 1.00 118.31 53 GLU G CA 1
ATOM 1198 C C . GLU C 1 56 ? 66.212 7.818 -15.408 1.00 133.66 53 GLU G C 1
ATOM 1199 O O . GLU C 1 56 ? 66.135 6.604 -15.594 1.00 144.13 53 GLU G O 1
ATOM 1205 N N . VAL C 1 57 ? 65.145 8.609 -15.350 1.00 130.45 54 VAL G N 1
ATOM 1206 C CA . VAL C 1 57 ? 63.785 8.078 -15.395 1.00 119.99 54 VAL G CA 1
ATOM 1207 C C . VAL C 1 57 ? 63.400 7.497 -16.753 1.00 125.20 54 VAL G C 1
ATOM 1208 O O . VAL C 1 57 ? 62.956 6.353 -16.838 1.00 128.12 54 VAL G O 1
ATOM 1212 N N . ARG C 1 58 ? 63.560 8.287 -17.811 1.00 121.93 55 ARG G N 1
ATOM 1213 C CA . ARG C 1 58 ? 63.236 7.825 -19.155 1.00 118.12 55 ARG G CA 1
ATOM 1214 C C . ARG C 1 58 ? 63.958 6.512 -19.424 1.00 118.90 55 ARG G C 1
ATOM 1215 O O . ARG C 1 58 ? 63.449 5.645 -20.132 1.00 109.20 55 ARG G O 1
ATOM 1223 N N . ALA C 1 59 ? 65.149 6.380 -18.844 1.00 134.83 56 ALA G N 1
ATOM 1224 C CA . ALA C 1 59 ? 66.010 5.220 -19.062 1.00 146.30 56 ALA G CA 1
ATOM 1225 C C . ALA C 1 59 ? 65.453 3.950 -18.433 1.00 145.73 56 ALA G C 1
ATOM 1226 O O . ALA C 1 59 ? 65.714 2.847 -18.912 1.00 155.48 56 ALA G O 1
ATOM 1228 N N . LEU C 1 60 ? 64.694 4.107 -17.356 1.00 131.16 57 LEU G N 1
ATOM 1229 C CA . LEU C 1 60 ? 64.102 2.961 -16.680 1.00 121.29 57 LEU G CA 1
ATOM 1230 C C . LEU C 1 60 ? 62.863 2.444 -17.404 1.00 128.72 57 LEU G C 1
ATOM 1231 O O . LEU C 1 60 ? 62.662 1.236 -17.513 1.00 156.80 57 LEU G O 1
ATOM 1236 N N . LEU C 1 61 ? 62.035 3.358 -17.901 1.00 98.34 58 LEU G N 1
ATOM 1237 C CA . LEU C 1 61 ? 60.854 2.968 -18.661 1.00 118.32 58 LEU G CA 1
ATOM 1238 C C . LEU C 1 61 ? 61.240 2.122 -19.870 1.00 147.64 58 LEU G C 1
ATOM 1239 O O . LEU C 1 61 ? 60.464 1.284 -20.331 1.00 167.57 58 LEU G O 1
ATOM 1244 N N . ALA C 1 62 ? 62.445 2.348 -20.381 1.00 150.13 59 ALA G N 1
ATOM 1245 C CA . ALA C 1 62 ? 62.960 1.555 -21.488 1.00 158.66 59 ALA G CA 1
ATOM 1246 C C . ALA C 1 62 ? 63.344 0.165 -20.998 1.00 150.74 59 ALA G C 1
ATOM 1247 O O . ALA C 1 62 ? 62.843 -0.841 -21.501 1.00 145.37 59 ALA G O 1
ATOM 1249 N N . GLY C 1 63 ? 64.238 0.117 -20.013 1.00 146.03 60 GLY G N 1
ATOM 1250 C CA . GLY C 1 63 ? 64.644 -1.140 -19.412 1.00 156.52 60 GLY G CA 1
ATOM 1251 C C . GLY C 1 63 ? 66.143 -1.293 -19.226 1.00 173.99 60 GLY G C 1
ATOM 1252 O O . GLY C 1 63 ? 66.677 -2.395 -19.357 1.00 172.12 60 GLY G O 1
ATOM 1253 N N . ILE C 1 64 ? 66.825 -0.194 -18.914 1.00 188.85 61 ILE G N 1
ATOM 1254 C CA . ILE C 1 64 ? 68.273 -0.226 -18.710 1.00 193.99 61 ILE G CA 1
ATOM 1255 C C . ILE C 1 64 ? 68.690 0.498 -17.429 1.00 202.66 61 ILE G C 1
ATOM 1256 O O . ILE C 1 64 ? 68.679 1.728 -17.375 1.00 197.12 61 ILE G O 1
ATOM 1261 N N . PRO C 1 65 ? 69.067 -0.268 -16.393 1.00 211.92 62 PRO G N 1
ATOM 1262 C CA . PRO C 1 65 ? 69.518 0.307 -15.121 1.00 209.30 62 PRO G CA 1
ATOM 1263 C C . PRO C 1 65 ? 70.903 0.938 -15.238 1.00 209.85 62 PRO G C 1
ATOM 1264 O O . PRO C 1 65 ? 71.901 0.253 -15.012 1.00 211.41 62 PRO G O 1
ATOM 1268 N N . GLU D 1 12 ? 53.070 8.574 -22.874 1.00 124.86 9 GLU H N 1
ATOM 1269 C CA . GLU D 1 12 ? 52.587 7.203 -23.003 1.00 135.99 9 GLU H CA 1
ATOM 1270 C C . GLU D 1 12 ? 51.602 6.851 -21.895 1.00 143.17 9 GLU H C 1
ATOM 1271 O O . GLU D 1 12 ? 52.006 6.434 -20.811 1.00 156.19 9 GLU H O 1
ATOM 1277 N N . PRO D 1 13 ? 50.301 7.015 -22.170 1.00 139.12 10 PRO H N 1
ATOM 1278 C CA . PRO D 1 13 ? 49.230 6.717 -21.213 1.00 144.75 10 PRO H CA 1
ATOM 1279 C C . PRO D 1 13 ? 49.154 5.224 -20.914 1.00 138.22 10 PRO H C 1
ATOM 1280 O O . PRO D 1 13 ? 48.889 4.426 -21.814 1.00 128.88 10 PRO H O 1
ATOM 1284 N N . LEU D 1 14 ? 49.375 4.859 -19.656 1.00 132.95 11 LEU H N 1
ATOM 1285 C CA . LEU D 1 14 ? 49.480 3.456 -19.277 1.00 116.48 11 LEU H CA 1
ATOM 1286 C C . LEU D 1 14 ? 48.299 2.953 -18.451 1.00 113.59 11 LEU H C 1
ATOM 1287 O O . LEU D 1 14 ? 47.586 3.732 -17.817 1.00 106.69 11 LEU H O 1
ATOM 1292 N N . LEU D 1 15 ? 48.114 1.637 -18.466 1.00 115.13 12 LEU H N 1
ATOM 1293 C CA . LEU D 1 15 ? 47.059 0.981 -17.709 1.00 118.99 12 LEU H CA 1
ATOM 1294 C C . LEU D 1 15 ? 47.647 -0.003 -16.702 1.00 134.14 12 LEU H C 1
ATOM 1295 O O . LEU D 1 15 ? 48.636 -0.678 -16.988 1.00 137.84 12 LEU H O 1
ATOM 1300 N N . THR D 1 16 ? 47.034 -0.082 -15.525 1.00 128.54 13 THR H N 1
ATOM 1301 C CA . THR D 1 16 ? 47.420 -1.072 -14.529 1.00 119.45 13 THR H CA 1
ATOM 1302 C C . THR D 1 16 ? 46.818 -2.410 -14.927 1.00 122.53 13 THR H C 1
ATOM 1303 O O . THR D 1 16 ? 45.835 -2.450 -15.666 1.00 109.82 13 THR H O 1
ATOM 1307 N N . PRO D 1 17 ? 47.402 -3.515 -14.438 1.00 117.75 14 PRO H N 1
ATOM 1308 C CA . PRO D 1 17 ? 46.931 -4.840 -14.851 1.00 104.43 14 PRO H CA 1
ATOM 1309 C C . PRO D 1 17 ? 45.446 -5.030 -14.562 1.00 105.06 14 PRO H C 1
ATOM 1310 O O . PRO D 1 17 ? 44.739 -5.641 -15.360 1.00 108.98 14 PRO H O 1
ATOM 1314 N N . ALA D 1 18 ? 44.979 -4.499 -13.439 1.00 101.62 15 ALA H N 1
ATOM 1315 C CA . ALA D 1 18 ? 43.564 -4.579 -13.104 1.00 110.51 15 ALA H CA 1
ATOM 1316 C C . ALA D 1 18 ? 42.729 -3.874 -14.165 1.00 102.14 15 ALA H C 1
ATOM 1317 O O . ALA D 1 18 ? 41.681 -4.368 -14.578 1.00 96.86 15 ALA H O 1
ATOM 1319 N N . GLU D 1 19 ? 43.201 -2.714 -14.603 1.00 100.51 16 GLU H N 1
ATOM 1320 C CA . GLU D 1 19 ? 42.486 -1.925 -15.596 1.00 110.05 16 GLU H CA 1
ATOM 1321 C C . GLU D 1 19 ? 42.285 -2.706 -16.892 1.00 112.66 16 GLU H C 1
ATOM 1322 O O . GLU D 1 19 ? 41.173 -2.773 -17.416 1.00 118.50 16 GLU H O 1
ATOM 1328 N N . VAL D 1 20 ? 43.356 -3.301 -17.406 1.00 102.54 17 VAL H N 1
ATOM 1329 C CA . VAL D 1 20 ? 43.239 -4.156 -18.578 1.00 102.96 17 VAL H CA 1
ATOM 1330 C C . VAL D 1 20 ? 42.169 -5.200 -18.296 1.00 105.75 17 VAL H C 1
ATOM 1331 O O . VAL D 1 20 ? 41.169 -5.294 -19.005 1.00 102.69 17 VAL H O 1
ATOM 1335 N N . ALA D 1 21 ? 42.390 -5.973 -17.240 1.00 91.80 18 ALA H N 1
ATOM 1336 C CA . ALA D 1 21 ? 41.469 -7.023 -16.829 1.00 95.64 18 ALA H CA 1
ATOM 1337 C C . ALA D 1 21 ? 40.015 -6.565 -16.870 1.00 105.98 18 ALA H C 1
ATOM 1338 O O . ALA D 1 21 ? 39.153 -7.246 -17.425 1.00 111.04 18 ALA H O 1
ATOM 1340 N N . THR D 1 22 ? 39.745 -5.408 -16.280 1.00 108.12 19 THR H N 1
ATOM 1341 C CA . THR D 1 22 ? 38.382 -4.907 -16.200 1.00 116.02 19 THR H CA 1
ATOM 1342 C C . THR D 1 22 ? 37.824 -4.611 -17.589 1.00 107.46 19 THR H C 1
ATOM 1343 O O . THR D 1 22 ? 36.610 -4.594 -17.787 1.00 109.19 19 THR H O 1
ATOM 1347 N N . MET D 1 23 ? 38.715 -4.385 -18.548 1.00 80.56 20 MET H N 1
ATOM 1348 C CA . MET D 1 23 ? 38.297 -4.059 -19.908 1.00 104.91 20 MET H CA 1
ATOM 1349 C C . MET D 1 23 ? 37.932 -5.302 -20.715 1.00 106.74 20 MET H C 1
ATOM 1350 O O . MET D 1 23 ? 36.985 -5.280 -21.499 1.00 105.14 20 MET H O 1
ATOM 1355 N N . PHE D 1 24 ? 38.691 -6.378 -20.519 1.00 109.38 21 PHE H N 1
ATOM 1356 C CA . PHE D 1 24 ? 38.474 -7.630 -21.243 1.00 104.31 21 PHE H CA 1
ATOM 1357 C C . PHE D 1 24 ? 37.578 -8.587 -20.470 1.00 115.21 21 PHE H C 1
ATOM 1358 O O . PHE D 1 24 ? 37.368 -9.723 -20.897 1.00 114.05 21 PHE H O 1
ATOM 1366 N N . ARG D 1 25 ? 37.063 -8.135 -19.330 1.00 108.38 22 ARG H N 1
ATOM 1367 C CA . ARG D 1 25 ? 36.285 -9.006 -18.459 1.00 99.03 22 ARG H CA 1
ATOM 1368 C C . ARG D 1 25 ? 37.111 -10.246 -18.187 1.00 101.46 22 ARG H C 1
ATOM 1369 O O . ARG D 1 25 ? 36.720 -11.353 -18.553 1.00 111.06 22 ARG H O 1
ATOM 1377 N N . VAL D 1 26 ? 38.259 -10.046 -17.549 1.00 103.04 23 VAL H N 1
ATOM 1378 C CA . VAL D 1 26 ? 39.215 -11.114 -17.301 1.00 93.72 23 VAL H CA 1
ATOM 1379 C C . VAL D 1 26 ? 39.937 -10.881 -15.970 1.00 104.86 23 VAL H C 1
ATOM 1380 O O . VAL D 1 26 ? 40.099 -9.744 -15.537 1.00 119.96 23 VAL H O 1
ATOM 1384 N N . ASP D 1 27 ? 40.358 -11.956 -15.314 1.00 96.83 24 ASP H N 1
ATOM 1385 C CA . ASP D 1 27 ? 41.115 -11.836 -14.072 1.00 93.99 24 ASP H CA 1
ATOM 1386 C C . ASP D 1 27 ? 42.555 -11.405 -14.362 1.00 118.52 24 ASP H C 1
ATOM 1387 O O . ASP D 1 27 ? 43.206 -11.966 -15.243 1.00 133.06 24 ASP H O 1
ATOM 1392 N N . PRO D 1 28 ? 43.050 -10.397 -13.624 1.00 96.07 25 PRO H N 1
ATOM 1393 C CA . PRO D 1 28 ? 44.395 -9.837 -13.791 1.00 99.86 25 PRO H CA 1
ATOM 1394 C C . PRO D 1 28 ? 45.468 -10.906 -13.930 1.00 113.81 25 PRO H C 1
ATOM 1395 O O . PRO D 1 28 ? 46.462 -10.691 -14.622 1.00 115.04 25 PRO H O 1
ATOM 1399 N N . LYS D 1 29 ? 45.269 -12.043 -13.276 1.00 117.82 26 LYS H N 1
ATOM 1400 C CA . LYS D 1 29 ? 46.236 -13.126 -13.342 1.00 116.49 26 LYS H CA 1
ATOM 1401 C C . LYS D 1 29 ? 46.379 -13.602 -14.780 1.00 125.56 26 LYS H C 1
ATOM 1402 O O . LYS D 1 29 ? 47.421 -14.127 -15.171 1.00 126.88 26 LYS H O 1
ATOM 1408 N N . THR D 1 30 ? 45.321 -13.408 -15.560 1.00 122.39 27 THR H N 1
ATOM 1409 C CA . THR D 1 30 ? 45.315 -13.805 -16.960 1.00 115.58 27 THR H CA 1
ATOM 1410 C C . THR D 1 30 ? 46.011 -12.750 -17.805 1.00 115.55 27 THR H C 1
ATOM 1411 O O . THR D 1 30 ? 46.766 -13.074 -18.719 1.00 122.82 27 THR H O 1
ATOM 1415 N N . VAL D 1 31 ? 45.749 -11.484 -17.500 1.00 107.80 28 VAL H N 1
ATOM 1416 C CA . VAL D 1 31 ? 46.431 -10.390 -18.176 1.00 104.18 28 VAL H CA 1
ATOM 1417 C C . VAL D 1 31 ? 47.929 -10.526 -17.955 1.00 123.79 28 VAL H C 1
ATOM 1418 O O . VAL D 1 31 ? 48.727 -10.322 -18.870 1.00 122.88 28 VAL H O 1
ATOM 1422 N N . THR D 1 32 ? 48.300 -10.877 -16.728 1.00 132.37 29 THR H N 1
ATOM 1423 C CA . THR D 1 32 ? 49.691 -11.135 -16.387 1.00 124.67 29 THR H CA 1
ATOM 1424 C C . THR D 1 32 ? 50.177 -12.342 -17.180 1.00 110.79 29 THR H C 1
ATOM 1425 O O . THR D 1 32 ? 51.239 -12.309 -17.801 1.00 115.72 29 THR H O 1
ATOM 1429 N N . ARG D 1 33 ? 49.381 -13.404 -17.161 1.00 101.09 30 ARG H N 1
ATOM 1430 C CA . ARG D 1 33 ? 49.693 -14.614 -17.912 1.00 114.06 30 ARG H CA 1
ATOM 1431 C C . ARG D 1 33 ? 49.914 -14.305 -19.394 1.00 108.86 30 ARG H C 1
ATOM 1432 O O . ARG D 1 33 ? 50.679 -14.990 -20.070 1.00 102.37 30 ARG H O 1
ATOM 1440 N N . TRP D 1 34 ? 49.246 -13.269 -19.891 1.00 116.33 31 TRP H N 1
ATOM 1441 C CA . TRP D 1 34 ? 49.395 -12.851 -21.281 1.00 122.19 31 TRP H CA 1
ATOM 1442 C C . TRP D 1 34 ? 50.736 -12.172 -21.517 1.00 131.19 31 TRP H C 1
ATOM 1443 O O . TRP D 1 34 ? 51.508 -12.587 -22.379 1.00 133.69 31 TRP H O 1
ATOM 1454 N N . ALA D 1 35 ? 51.002 -11.116 -20.755 1.00 120.68 32 ALA H N 1
ATOM 1455 C CA . ALA D 1 35 ? 52.259 -10.393 -20.875 1.00 128.91 32 ALA H CA 1
ATOM 1456 C C . ALA D 1 35 ? 53.416 -11.365 -20.752 1.00 138.84 32 ALA H C 1
ATOM 1457 O O . ALA D 1 35 ? 54.497 -11.130 -21.289 1.00 145.48 32 ALA H O 1
ATOM 1459 N N . LYS D 1 36 ? 53.178 -12.457 -20.033 1.00 150.86 33 LYS H N 1
ATOM 1460 C CA . LYS D 1 36 ? 54.187 -13.488 -19.833 1.00 157.65 33 LYS H CA 1
ATOM 1461 C C . LYS D 1 36 ? 54.237 -14.406 -21.049 1.00 150.67 33 LYS H C 1
ATOM 1462 O O . LYS D 1 36 ? 55.299 -14.904 -21.420 1.00 141.60 33 LYS H O 1
ATOM 1468 N N . ALA D 1 37 ? 53.080 -14.618 -21.670 1.00 150.79 34 ALA H N 1
ATOM 1469 C CA . ALA D 1 37 ? 53.004 -15.376 -22.912 1.00 147.93 34 ALA H CA 1
ATOM 1470 C C . ALA D 1 37 ? 53.385 -14.490 -24.092 1.00 144.48 34 ALA H C 1
ATOM 1471 O O . ALA D 1 37 ? 53.309 -14.911 -25.246 1.00 138.04 34 ALA H O 1
ATOM 1473 N N . GLY D 1 38 ? 53.780 -13.256 -23.789 1.00 145.76 35 GLY H N 1
ATOM 1474 C CA . GLY D 1 38 ? 54.304 -12.338 -24.786 1.00 132.50 35 GLY H CA 1
ATOM 1475 C C . GLY D 1 38 ? 53.278 -11.693 -25.701 1.00 122.30 35 GLY H C 1
ATOM 1476 O O . GLY D 1 38 ? 53.644 -10.994 -26.644 1.00 118.08 35 GLY H O 1
ATOM 1477 N N . LYS D 1 39 ? 51.997 -11.918 -25.426 1.00 121.43 36 LYS H N 1
ATOM 1478 C CA . LYS D 1 39 ? 50.933 -11.379 -26.266 1.00 113.12 36 LYS H CA 1
ATOM 1479 C C . LYS D 1 39 ? 50.685 -9.897 -25.999 1.00 135.57 36 LYS H C 1
ATOM 1480 O O . LYS D 1 39 ? 49.731 -9.319 -26.524 1.00 130.55 36 LYS H O 1
ATOM 1486 N N . LEU D 1 40 ? 51.548 -9.280 -25.195 1.00 151.89 37 LEU H N 1
ATOM 1487 C CA . LEU D 1 40 ? 51.319 -7.907 -24.752 1.00 131.52 37 LEU H CA 1
ATOM 1488 C C . LEU D 1 40 ? 52.583 -7.222 -24.227 1.00 128.28 37 LEU H C 1
ATOM 1489 O O . LEU D 1 40 ? 53.352 -7.811 -23.466 1.00 137.39 37 LEU H O 1
ATOM 1494 N N . THR D 1 41 ? 52.788 -5.973 -24.631 1.00 122.48 38 THR H N 1
ATOM 1495 C CA . THR D 1 41 ? 53.942 -5.204 -24.182 1.00 126.75 38 THR H CA 1
ATOM 1496 C C . THR D 1 41 ? 53.811 -4.859 -22.710 1.00 133.07 38 THR H C 1
ATOM 1497 O O . THR D 1 41 ? 52.841 -4.223 -22.298 1.00 143.64 38 THR H O 1
ATOM 1501 N N . SER D 1 42 ? 54.791 -5.275 -21.918 1.00 129.28 39 SER H N 1
ATOM 1502 C CA . SER D 1 42 ? 54.761 -5.015 -20.488 1.00 127.17 39 SER H CA 1
ATOM 1503 C C . SER D 1 42 ? 55.763 -3.932 -20.134 1.00 124.12 39 SER H C 1
ATOM 1504 O O . SER D 1 42 ? 56.832 -3.845 -20.737 1.00 131.58 39 SER H O 1
ATOM 1507 N N . ILE D 1 43 ? 55.404 -3.098 -19.165 1.00 127.11 40 ILE H N 1
ATOM 1508 C CA . ILE D 1 43 ? 56.317 -2.090 -18.645 1.00 136.28 40 ILE H CA 1
ATOM 1509 C C . ILE D 1 43 ? 56.392 -2.183 -17.128 1.00 147.71 40 ILE H C 1
ATOM 1510 O O . ILE D 1 43 ? 55.539 -1.647 -16.422 1.00 158.26 40 ILE H O 1
ATOM 1515 N N . ARG D 1 44 ? 57.415 -2.868 -16.632 1.00 140.04 41 ARG H N 1
ATOM 1516 C CA . ARG D 1 44 ? 57.588 -3.054 -15.198 1.00 133.14 41 ARG H CA 1
ATOM 1517 C C . ARG D 1 44 ? 57.948 -1.754 -14.489 1.00 111.08 41 ARG H C 1
ATOM 1518 O O . ARG D 1 44 ? 58.761 -0.974 -14.979 1.00 97.54 41 ARG H O 1
ATOM 1526 N N . THR D 1 45 ? 57.337 -1.532 -13.330 1.00 97.92 42 THR H N 1
ATOM 1527 C CA . THR D 1 45 ? 57.718 -0.429 -12.464 1.00 92.15 42 THR H CA 1
ATOM 1528 C C . THR D 1 45 ? 58.988 -0.838 -11.739 1.00 109.83 42 THR H C 1
ATOM 1529 O O . THR D 1 45 ? 59.444 -1.972 -11.878 1.00 143.42 42 THR H O 1
ATOM 1533 N N . LEU D 1 46 ? 59.555 0.073 -10.956 1.00 108.41 43 LEU H N 1
ATOM 1534 C CA . LEU D 1 46 ? 60.810 -0.208 -10.263 1.00 110.46 43 LEU H CA 1
ATOM 1535 C C . LEU D 1 46 ? 60.679 -1.395 -9.315 1.00 132.09 43 LEU H C 1
ATOM 1536 O O . LEU D 1 46 ? 61.675 -2.029 -8.967 1.00 143.89 43 LEU H O 1
ATOM 1541 N N . GLY D 1 47 ? 59.450 -1.690 -8.900 1.00 135.31 44 GLY H N 1
ATOM 1542 C CA . GLY D 1 47 ? 59.195 -2.781 -7.976 1.00 126.26 44 GLY H CA 1
ATOM 1543 C C . GLY D 1 47 ? 59.002 -4.112 -8.672 1.00 125.09 44 GLY H C 1
ATOM 1544 O O . GLY D 1 47 ? 59.333 -5.162 -8.123 1.00 131.57 44 GLY H O 1
ATOM 1545 N N . GLY D 1 48 ? 58.462 -4.069 -9.885 1.00 122.06 45 GLY H N 1
ATOM 1546 C CA . GLY D 1 48 ? 58.232 -5.277 -10.652 1.00 122.29 45 GLY H CA 1
ATOM 1547 C C . GLY D 1 48 ? 56.835 -5.370 -11.235 1.00 120.19 45 GLY H C 1
ATOM 1548 O O . GLY D 1 48 ? 56.602 -6.121 -12.182 1.00 128.34 45 GLY H O 1
ATOM 1549 N N . HIS D 1 49 ? 55.900 -4.609 -10.676 1.00 103.53 46 HIS H N 1
ATOM 1550 C CA . HIS D 1 49 ? 54.520 -4.651 -11.145 1.00 91.60 46 HIS H CA 1
ATOM 1551 C C . HIS D 1 49 ? 54.407 -4.210 -12.596 1.00 88.48 46 HIS H C 1
ATOM 1552 O O . HIS D 1 49 ? 55.013 -3.222 -13.003 1.00 94.66 46 HIS H O 1
ATOM 1559 N N . ARG D 1 50 ? 53.618 -4.948 -13.366 1.00 106.77 47 ARG H N 1
ATOM 1560 C CA . ARG D 1 50 ? 53.451 -4.684 -14.786 1.00 100.25 47 ARG H CA 1
ATOM 1561 C C . ARG D 1 50 ? 52.513 -3.513 -15.038 1.00 102.29 47 ARG H C 1
ATOM 1562 O O . ARG D 1 50 ? 51.556 -3.300 -14.295 1.00 107.85 47 ARG H O 1
ATOM 1570 N N . ARG D 1 51 ? 52.810 -2.749 -16.085 1.00 109.49 48 ARG H N 1
ATOM 1571 C CA . ARG D 1 51 ? 51.932 -1.689 -16.563 1.00 103.86 48 ARG H CA 1
ATOM 1572 C C . ARG D 1 51 ? 51.801 -1.850 -18.070 1.00 118.12 48 ARG H C 1
ATOM 1573 O O . ARG D 1 51 ? 52.695 -2.392 -18.720 1.00 131.29 48 ARG H O 1
ATOM 1581 N N . TYR D 1 52 ? 50.692 -1.384 -18.629 1.00 108.11 49 TYR H N 1
ATOM 1582 C CA . TYR D 1 52 ? 50.409 -1.622 -20.039 1.00 110.85 49 TYR H CA 1
ATOM 1583 C C . TYR D 1 52 ? 50.071 -0.341 -20.792 1.00 126.24 49 TYR H C 1
ATOM 1584 O O . TYR D 1 52 ? 49.550 0.611 -20.218 1.00 128.91 49 TYR H O 1
ATOM 1593 N N . ARG D 1 53 ? 50.374 -0.328 -22.085 1.00 130.84 50 ARG H N 1
ATOM 1594 C CA . ARG D 1 53 ? 50.139 0.838 -22.926 1.00 131.16 50 ARG H CA 1
ATOM 1595 C C . ARG D 1 53 ? 48.691 0.883 -23.403 1.00 134.48 50 ARG H C 1
ATOM 1596 O O . ARG D 1 53 ? 48.248 0.010 -24.150 1.00 139.00 50 ARG H O 1
ATOM 1604 N N . GLU D 1 54 ? 47.957 1.904 -22.971 1.00 118.06 51 GLU H N 1
ATOM 1605 C CA . GLU D 1 54 ? 46.531 1.995 -23.270 1.00 111.65 51 GLU H CA 1
ATOM 1606 C C . GLU D 1 54 ? 46.234 1.720 -24.739 1.00 116.01 51 GLU H C 1
ATOM 1607 O O . GLU D 1 54 ? 45.449 0.831 -25.063 1.00 123.21 51 GLU H O 1
ATOM 1613 N N . ALA D 1 55 ? 46.871 2.479 -25.624 1.00 118.26 52 ALA H N 1
ATOM 1614 C CA . ALA D 1 55 ? 46.660 2.326 -27.059 1.00 119.76 52 ALA H CA 1
ATOM 1615 C C . ALA D 1 55 ? 46.645 0.860 -27.478 1.00 125.55 52 ALA H C 1
ATOM 1616 O O . ALA D 1 55 ? 45.758 0.416 -28.210 1.00 115.35 52 ALA H O 1
ATOM 1618 N N . GLU D 1 56 ? 47.630 0.110 -27.001 1.00 123.78 53 GLU H N 1
ATOM 1619 C CA . GLU D 1 56 ? 47.759 -1.291 -27.366 1.00 123.41 53 GLU H CA 1
ATOM 1620 C C . GLU D 1 56 ? 46.532 -2.084 -26.923 1.00 123.12 53 GLU H C 1
ATOM 1621 O O . GLU D 1 56 ? 45.975 -2.867 -27.692 1.00 118.13 53 GLU H O 1
ATOM 1627 N N . VAL D 1 57 ? 46.108 -1.872 -25.683 1.00 117.56 54 VAL H N 1
ATOM 1628 C CA . VAL D 1 57 ? 44.916 -2.532 -25.171 1.00 116.13 54 VAL H CA 1
ATOM 1629 C C . VAL D 1 57 ? 43.696 -2.201 -26.024 1.00 129.11 54 VAL H C 1
ATOM 1630 O O . VAL D 1 57 ? 42.948 -3.095 -26.423 1.00 131.21 54 VAL H O 1
ATOM 1634 N N . ARG D 1 58 ? 43.505 -0.913 -26.304 1.00 132.55 55 ARG H N 1
ATOM 1635 C CA . ARG D 1 58 ? 42.343 -0.447 -27.055 1.00 122.04 55 ARG H CA 1
ATOM 1636 C C . ARG D 1 58 ? 42.263 -1.137 -28.404 1.00 122.90 55 ARG H C 1
ATOM 1637 O O . ARG D 1 58 ? 41.185 -1.537 -28.845 1.00 116.19 55 ARG H O 1
ATOM 1645 N N . ALA D 1 59 ? 43.412 -1.268 -29.058 1.00 115.76 56 ALA H N 1
ATOM 1646 C CA . ALA D 1 59 ? 43.482 -1.918 -30.360 1.00 125.12 56 ALA H CA 1
ATOM 1647 C C . ALA D 1 59 ? 42.985 -3.356 -30.287 1.00 121.29 56 ALA H C 1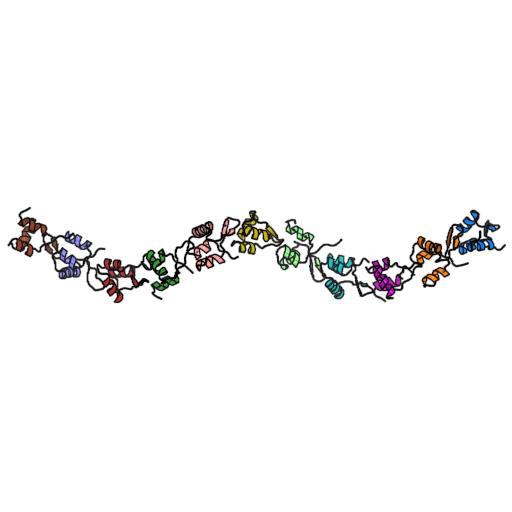
ATOM 1648 O O . ALA D 1 59 ? 42.107 -3.759 -31.049 1.00 119.28 56 ALA H O 1
ATOM 1650 N N . LEU D 1 60 ? 43.547 -4.123 -29.361 1.00 100.07 57 LEU H N 1
ATOM 1651 C CA . LEU D 1 60 ? 43.217 -5.534 -29.243 1.00 94.41 57 LEU H CA 1
ATOM 1652 C C . LEU D 1 60 ? 41.736 -5.738 -28.946 1.00 108.37 57 LEU H C 1
ATOM 1653 O O . LEU D 1 60 ? 41.171 -6.784 -29.269 1.00 129.50 57 LEU H O 1
ATOM 1658 N N . LEU D 1 61 ? 41.107 -4.742 -28.330 1.00 86.45 58 LEU H N 1
ATOM 1659 C CA . LEU D 1 61 ? 39.672 -4.808 -28.081 1.00 106.56 58 LEU H CA 1
ATOM 1660 C C . LEU D 1 61 ? 38.908 -4.710 -29.391 1.00 127.30 58 LEU H C 1
ATOM 1661 O O . LEU D 1 61 ? 37.973 -5.471 -29.634 1.00 140.15 58 LEU H O 1
ATOM 1666 N N . ALA D 1 62 ? 39.310 -3.766 -30.233 1.00 139.02 59 ALA H N 1
ATOM 1667 C CA . ALA D 1 62 ? 38.728 -3.641 -31.559 1.00 146.22 59 ALA H CA 1
ATOM 1668 C C . ALA D 1 62 ? 38.900 -4.946 -32.324 1.00 150.48 59 ALA H C 1
ATOM 1669 O O . ALA D 1 62 ? 37.956 -5.457 -32.924 1.00 154.24 59 ALA H O 1
ATOM 1671 N N . GLY D 1 63 ? 40.116 -5.481 -32.292 1.00 146.55 60 GLY H N 1
ATOM 1672 C CA . GLY D 1 63 ? 40.424 -6.719 -32.981 1.00 137.19 60 GLY H CA 1
ATOM 1673 C C . GLY D 1 63 ? 41.645 -6.563 -33.864 1.00 122.90 60 GLY H C 1
ATOM 1674 O O . GLY D 1 63 ? 41.754 -7.203 -34.909 1.00 119.96 60 GLY H O 1
ATOM 1675 N N . ILE D 1 64 ? 42.570 -5.713 -33.432 1.00 103.79 61 ILE H N 1
ATOM 1676 C CA . ILE D 1 64 ? 43.744 -5.380 -34.226 1.00 114.86 61 ILE H CA 1
ATOM 1677 C C . ILE D 1 64 ? 45.021 -5.968 -33.642 1.00 137.97 61 ILE H C 1
ATOM 1678 O O . ILE D 1 64 ? 45.590 -5.411 -32.702 1.00 156.77 61 ILE H O 1
ATOM 1683 N N . PRO D 1 65 ? 45.485 -7.092 -34.208 1.00 146.12 62 PRO H N 1
ATOM 1684 C CA . PRO D 1 65 ? 46.714 -7.746 -33.748 1.00 172.54 62 PRO H CA 1
ATOM 1685 C C . PRO D 1 65 ? 47.916 -6.830 -33.940 1.00 179.16 62 PRO H C 1
ATOM 1686 O O . PRO D 1 65 ? 47.918 -6.029 -34.875 1.00 182.04 62 PRO H O 1
ATOM 1690 N N . GLN D 1 66 ? 48.912 -6.940 -33.065 1.00 174.44 63 GLN H N 1
ATOM 1691 C CA . GLN D 1 66 ? 50.084 -6.073 -33.125 1.00 165.69 63 GLN H CA 1
ATOM 1692 C C . GLN D 1 66 ? 51.341 -6.790 -32.638 1.00 155.18 63 GLN H C 1
ATOM 1693 O O . GLN D 1 66 ? 51.955 -6.390 -31.649 1.00 152.00 63 GLN H O 1
ATOM 1699 N N . GLU E 1 12 ? 16.206 -12.658 -13.064 1.00 132.84 9 GLU K N 1
ATOM 1700 C CA . GLU E 1 12 ? 15.131 -13.154 -13.914 1.00 140.43 9 GLU K CA 1
ATOM 1701 C C . GLU E 1 12 ? 15.366 -14.610 -14.304 1.00 165.57 9 GLU K C 1
ATOM 1702 O O . GLU E 1 12 ? 15.917 -14.880 -15.370 1.00 181.39 9 GLU K O 1
ATOM 1704 N N . PRO E 1 13 ? 14.960 -15.553 -13.432 1.00 148.96 10 PRO K N 1
ATOM 1705 C CA . PRO E 1 13 ? 15.028 -16.997 -13.697 1.00 148.11 10 PRO K CA 1
ATOM 1706 C C . PRO E 1 13 ? 13.860 -17.470 -14.565 1.00 164.18 10 PRO K C 1
ATOM 1707 O O . PRO E 1 13 ? 12.719 -17.083 -14.316 1.00 173.32 10 PRO K O 1
ATOM 1711 N N . LEU E 1 14 ? 14.142 -18.300 -15.565 1.00 150.52 11 LEU K N 1
ATOM 1712 C CA . LEU E 1 14 ? 13.113 -18.725 -16.509 1.00 135.01 11 LEU K CA 1
ATOM 1713 C C . LEU E 1 14 ? 12.969 -20.241 -16.595 1.00 142.40 11 LEU K C 1
ATOM 1714 O O . LEU E 1 14 ? 13.694 -20.986 -15.937 1.00 136.95 11 LEU K O 1
ATOM 1719 N N . LEU E 1 15 ? 12.026 -20.680 -17.425 1.00 147.30 12 LEU K N 1
ATOM 1720 C CA . LEU E 1 15 ? 11.773 -22.097 -17.657 1.00 130.89 12 LEU K CA 1
ATOM 1721 C C . LEU E 1 15 ? 11.464 -22.358 -19.125 1.00 134.52 12 LEU K C 1
ATOM 1722 O O . LEU E 1 15 ? 10.588 -21.716 -19.704 1.00 142.41 12 LEU K O 1
ATOM 1727 N N . THR E 1 16 ? 12.178 -23.307 -19.723 1.00 120.94 13 THR K N 1
ATOM 1728 C CA . THR E 1 16 ? 11.897 -23.725 -21.093 1.00 102.71 13 THR K CA 1
ATOM 1729 C C . THR E 1 16 ? 10.544 -24.422 -21.164 1.00 102.82 13 THR K C 1
ATOM 1730 O O . THR E 1 16 ? 10.133 -25.081 -20.210 1.00 101.25 13 THR K O 1
ATOM 1734 N N . PRO E 1 17 ? 9.846 -24.282 -22.302 1.00 105.47 14 PRO K N 1
ATOM 1735 C CA . PRO E 1 17 ? 8.476 -24.789 -22.424 1.00 111.80 14 PRO K CA 1
ATOM 1736 C C . PRO E 1 17 ? 8.368 -26.245 -21.994 1.00 115.94 14 PRO K C 1
ATOM 1737 O O . PRO E 1 17 ? 7.345 -26.644 -21.440 1.00 109.87 14 PRO K O 1
ATOM 1741 N N . ALA E 1 18 ? 9.418 -27.022 -22.239 1.00 104.07 15 ALA K N 1
ATOM 1742 C CA . ALA E 1 18 ? 9.449 -28.410 -21.800 1.00 114.36 15 ALA K CA 1
ATOM 1743 C C . ALA E 1 18 ? 9.130 -28.482 -20.315 1.00 110.08 15 ALA K C 1
ATOM 1744 O O . ALA E 1 18 ? 8.131 -29.074 -19.908 1.00 110.64 15 ALA K O 1
ATOM 1746 N N . GLU E 1 19 ? 9.987 -27.863 -19.514 1.00 106.95 16 GLU K N 1
ATOM 1747 C CA . GLU E 1 19 ? 9.815 -27.820 -18.071 1.00 112.19 16 GLU K CA 1
ATOM 1748 C C . GLU E 1 19 ? 8.436 -27.296 -17.683 1.00 104.83 16 GLU K C 1
ATOM 1749 O O . GLU E 1 19 ? 7.723 -27.925 -16.903 1.00 103.93 16 GLU K O 1
ATOM 1755 N N . VAL E 1 20 ? 8.064 -26.144 -18.233 1.00 103.00 17 VAL K N 1
ATOM 1756 C CA . VAL E 1 20 ? 6.801 -25.500 -17.885 1.00 124.14 17 VAL K CA 1
ATOM 1757 C C . VAL E 1 20 ? 5.612 -26.433 -18.069 1.00 130.36 17 VAL K C 1
ATOM 1758 O O . VAL E 1 20 ? 4.652 -26.388 -17.302 1.00 120.73 17 VAL K O 1
ATOM 1762 N N . ALA E 1 21 ? 5.685 -27.281 -19.087 1.00 136.75 18 ALA K N 1
ATOM 1763 C CA . ALA E 1 21 ? 4.587 -28.185 -19.406 1.00 134.19 18 ALA K CA 1
ATOM 1764 C C . ALA E 1 21 ? 4.629 -29.464 -18.573 1.00 121.97 18 ALA K C 1
ATOM 1765 O O . ALA E 1 21 ? 3.617 -30.150 -18.425 1.00 123.37 18 ALA K O 1
ATOM 1767 N N . THR E 1 22 ? 5.800 -29.783 -18.033 1.00 100.02 19 THR K N 1
ATOM 1768 C CA . THR E 1 22 ? 5.959 -30.987 -17.230 1.00 90.22 19 THR K CA 1
ATOM 1769 C C . THR E 1 22 ? 5.395 -30.753 -15.834 1.00 106.21 19 THR K C 1
ATOM 1770 O O . THR E 1 22 ? 5.186 -31.693 -15.069 1.00 126.47 19 THR K O 1
ATOM 1774 N N . MET E 1 23 ? 5.141 -29.489 -15.512 1.00 115.72 20 MET K N 1
ATOM 1775 C CA . MET E 1 23 ? 4.600 -29.120 -14.210 1.00 123.39 20 MET K CA 1
ATOM 1776 C C . MET E 1 23 ? 3.081 -29.058 -14.250 1.00 119.81 20 MET K C 1
ATOM 1777 O O . MET E 1 23 ? 2.427 -29.000 -13.211 1.00 132.99 20 MET K O 1
ATOM 1782 N N . PHE E 1 24 ? 2.528 -29.059 -15.457 1.00 101.65 21 PHE K N 1
ATOM 1783 C CA . PHE E 1 24 ? 1.094 -28.899 -15.656 1.00 106.83 21 PHE K CA 1
ATOM 1784 C C . PHE E 1 24 ? 0.475 -30.152 -16.254 1.00 122.92 21 PHE K C 1
ATOM 1785 O O . PHE E 1 24 ? -0.739 -30.222 -16.453 1.00 110.67 21 PHE K O 1
ATOM 1793 N N . ARG E 1 25 ? 1.315 -31.139 -16.545 1.00 134.93 22 ARG K N 1
ATOM 1794 C CA . ARG E 1 25 ? 0.860 -32.342 -17.223 1.00 128.97 22 ARG K CA 1
ATOM 1795 C C . ARG E 1 25 ? 0.249 -31.932 -18.553 1.00 114.43 22 ARG K C 1
ATOM 1796 O O . ARG E 1 25 ? -0.855 -32.345 -18.900 1.00 126.35 22 ARG K O 1
ATOM 1804 N N . VAL E 1 26 ? 0.982 -31.105 -19.289 1.00 89.61 23 VAL K N 1
ATOM 1805 C CA . VAL E 1 26 ? 0.495 -30.540 -20.537 1.00 97.87 23 VAL K CA 1
ATOM 1806 C C . VAL E 1 26 ? 1.569 -30.592 -21.628 1.00 117.61 23 VAL K C 1
ATOM 1807 O O . VAL E 1 26 ? 2.748 -30.782 -21.337 1.00 108.89 23 VAL K O 1
ATOM 1811 N N . ASP E 1 27 ? 1.155 -30.435 -22.882 1.00 123.73 24 ASP K N 1
ATOM 1812 C CA . ASP E 1 27 ? 2.078 -30.457 -24.015 1.00 131.93 24 ASP K CA 1
ATOM 1813 C C . ASP E 1 27 ? 2.701 -29.080 -24.242 1.00 147.26 24 ASP K C 1
ATOM 1814 O O . ASP E 1 27 ? 2.039 -28.059 -24.050 1.00 158.41 24 ASP K O 1
ATOM 1819 N N . PRO E 1 28 ? 3.983 -29.048 -24.647 1.00 139.09 25 PRO K N 1
ATOM 1820 C CA . PRO E 1 28 ? 4.680 -27.798 -24.972 1.00 129.20 25 PRO K CA 1
ATOM 1821 C C . PRO E 1 28 ? 3.901 -26.961 -25.978 1.00 120.93 25 PRO K C 1
ATOM 1822 O O . PRO E 1 28 ? 4.165 -25.768 -26.114 1.00 129.27 25 PRO K O 1
ATOM 1826 N N . LYS E 1 29 ? 2.957 -27.586 -26.675 1.00 125.28 26 LYS K N 1
ATOM 1827 C CA . LYS E 1 29 ? 2.076 -26.874 -27.591 1.00 122.01 26 LYS K CA 1
ATOM 1828 C C . LYS E 1 29 ? 1.117 -25.980 -26.817 1.00 127.25 26 LYS K C 1
ATOM 1829 O O . LYS E 1 29 ? 0.936 -24.810 -27.153 1.00 138.94 26 LYS K O 1
ATOM 1835 N N . THR E 1 30 ? 0.507 -26.540 -25.778 1.00 130.82 27 THR K N 1
ATOM 1836 C CA . THR E 1 30 ? -0.499 -25.829 -24.999 1.00 140.35 27 THR K CA 1
ATOM 1837 C C . THR E 1 30 ? 0.095 -24.635 -24.260 1.00 141.19 27 THR K C 1
ATOM 1838 O O . THR E 1 30 ? -0.548 -23.595 -24.127 1.00 142.31 27 THR K O 1
ATOM 1842 N N . VAL E 1 31 ? 1.320 -24.790 -23.769 1.00 125.47 28 VAL K N 1
ATOM 1843 C CA . VAL E 1 31 ? 2.027 -23.674 -23.160 1.00 121.88 28 VAL K CA 1
ATOM 1844 C C . VAL E 1 31 ? 2.141 -22.549 -24.178 1.00 134.26 28 VAL K C 1
ATOM 1845 O O . VAL E 1 31 ? 1.797 -21.399 -23.900 1.00 134.59 28 VAL K O 1
ATOM 1849 N N . THR E 1 32 ? 2.620 -22.899 -25.366 1.00 137.36 29 THR K N 1
ATOM 1850 C CA . THR E 1 32 ? 2.758 -21.948 -26.459 1.00 129.50 29 THR K CA 1
ATOM 1851 C C . THR E 1 32 ? 1.413 -21.326 -26.829 1.00 131.42 29 THR K C 1
ATOM 1852 O O . THR E 1 32 ? 1.363 -20.237 -27.398 1.00 147.02 29 THR K O 1
ATOM 1856 N N . ARG E 1 33 ? 0.323 -22.012 -26.500 1.00 127.84 30 ARG K N 1
ATOM 1857 C CA . ARG E 1 33 ? -1.005 -21.434 -26.668 1.00 125.95 30 ARG K CA 1
ATOM 1858 C C . ARG E 1 33 ? -1.249 -20.375 -25.601 1.00 134.97 30 ARG K C 1
ATOM 1859 O O . ARG E 1 33 ? -1.654 -19.258 -25.908 1.00 142.98 30 ARG K O 1
ATOM 1867 N N . TRP E 1 34 ? -0.997 -20.735 -24.347 1.00 139.47 31 TRP K N 1
ATOM 1868 C CA . TRP E 1 34 ? -1.242 -19.843 -23.218 1.00 146.42 31 TRP K CA 1
ATOM 1869 C C . TRP E 1 34 ? -0.463 -18.538 -23.344 1.00 151.80 31 TRP K C 1
ATOM 1870 O O . TRP E 1 34 ? -0.982 -17.463 -23.048 1.00 151.37 31 TRP K O 1
ATOM 1881 N N . ALA E 1 35 ? 0.785 -18.642 -23.787 1.00 154.12 32 ALA K N 1
ATOM 1882 C CA . ALA E 1 35 ? 1.612 -17.467 -24.021 1.00 158.34 32 ALA K CA 1
ATOM 1883 C C . ALA E 1 35 ? 1.052 -16.642 -25.176 1.00 153.71 32 ALA K C 1
ATOM 1884 O O . ALA E 1 35 ? 0.849 -15.435 -25.046 1.00 142.25 32 ALA K O 1
ATOM 1886 N N . LYS E 1 36 ? 0.802 -17.304 -26.302 1.00 167.20 33 LYS K N 1
ATOM 1887 C CA . LYS E 1 36 ? 0.249 -16.647 -27.483 1.00 177.46 33 LYS K CA 1
ATOM 1888 C C . LYS E 1 36 ? -1.157 -16.117 -27.207 1.00 183.26 33 LYS K C 1
ATOM 1889 O O . LYS E 1 36 ? -1.633 -15.212 -27.892 1.00 199.51 33 LYS K O 1
ATOM 1895 N N . ALA E 1 37 ? -1.818 -16.682 -26.202 1.00 170.64 34 ALA K N 1
ATOM 1896 C CA . ALA E 1 37 ? -3.160 -16.244 -25.830 1.00 171.20 34 ALA K CA 1
ATOM 1897 C C . ALA E 1 37 ? -3.109 -15.124 -24.796 1.00 151.34 34 ALA K C 1
ATOM 1898 O O . ALA E 1 37 ? -4.006 -14.286 -24.733 1.00 145.57 34 ALA K O 1
ATOM 1900 N N . GLY E 1 38 ? -2.061 -15.118 -23.982 1.00 137.74 35 GLY K N 1
ATOM 1901 C CA . GLY E 1 38 ? -1.884 -14.068 -22.998 1.00 151.97 35 GLY K CA 1
ATOM 1902 C C . GLY E 1 38 ? -2.305 -14.464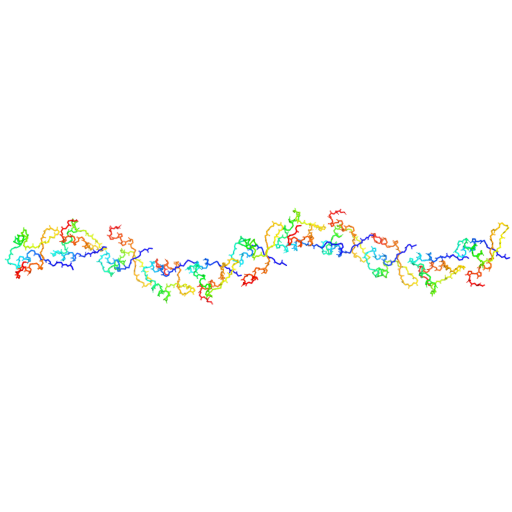 -21.597 1.00 161.27 35 GLY K C 1
ATOM 1903 O O . GLY E 1 38 ? -3.096 -13.772 -20.956 1.00 161.66 35 GLY K O 1
ATOM 1904 N N . LYS E 1 39 ? -1.777 -15.588 -21.125 1.00 167.76 36 LYS K N 1
ATOM 1905 C CA . LYS E 1 39 ? -1.965 -16.012 -19.743 1.00 158.67 36 LYS K CA 1
ATOM 1906 C C . LYS E 1 39 ? -0.598 -16.289 -19.130 1.00 145.28 36 LYS K C 1
ATOM 1907 O O . LYS E 1 39 ? -0.486 -16.767 -18.000 1.00 134.72 36 LYS K O 1
ATOM 1913 N N . LEU E 1 40 ? 0.446 -15.968 -19.885 1.00 127.60 37 LEU K N 1
ATOM 1914 C CA . LEU E 1 40 ? 1.802 -16.248 -19.451 1.00 112.00 37 LEU K CA 1
ATOM 1915 C C . LEU E 1 40 ? 2.803 -15.287 -20.086 1.00 135.07 37 LEU K C 1
ATOM 1916 O O . LEU E 1 40 ? 2.821 -15.109 -21.304 1.00 140.98 37 LEU K O 1
ATOM 1921 N N . THR E 1 41 ? 3.631 -14.666 -19.252 1.00 152.21 38 THR K N 1
ATOM 1922 C CA . THR E 1 41 ? 4.685 -13.784 -19.735 1.00 161.73 38 THR K CA 1
ATOM 1923 C C . THR E 1 41 ? 5.748 -14.601 -20.450 1.00 157.16 38 THR K C 1
ATOM 1924 O O . THR E 1 41 ? 6.339 -15.508 -19.865 1.00 151.75 38 THR K O 1
ATOM 1928 N N . SER E 1 42 ? 5.991 -14.279 -21.715 1.00 149.45 39 SER K N 1
ATOM 1929 C CA . SER E 1 42 ? 6.962 -15.025 -22.502 1.00 138.02 39 SER K CA 1
ATOM 1930 C C . SER E 1 42 ? 8.180 -14.180 -22.845 1.00 123.16 39 SER K C 1
ATOM 1931 O O . SER E 1 42 ? 8.087 -12.961 -22.987 1.00 111.50 39 SER K O 1
ATOM 1934 N N . ILE E 1 43 ? 9.323 -14.844 -22.974 1.00 127.25 40 ILE K N 1
ATOM 1935 C CA . ILE E 1 43 ? 10.577 -14.181 -23.298 1.00 138.98 40 ILE K CA 1
ATOM 1936 C C . ILE E 1 43 ? 11.311 -14.947 -24.389 1.00 149.10 40 ILE K C 1
ATOM 1937 O O . ILE E 1 43 ? 11.859 -16.019 -24.139 1.00 163.29 40 ILE K O 1
ATOM 1942 N N . ARG E 1 44 ? 11.326 -14.394 -25.597 1.00 135.88 41 ARG K N 1
ATOM 1943 C CA . ARG E 1 44 ? 11.920 -15.088 -26.736 1.00 127.27 41 ARG K CA 1
ATOM 1944 C C . ARG E 1 44 ? 13.441 -15.009 -26.764 1.00 117.73 41 ARG K C 1
ATOM 1945 O O . ARG E 1 44 ? 14.035 -14.069 -26.238 1.00 134.33 41 ARG K O 1
ATOM 1953 N N . THR E 1 45 ? 14.057 -16.014 -27.379 1.00 91.67 42 THR K N 1
ATOM 1954 C CA . THR E 1 45 ? 15.501 -16.054 -27.563 1.00 90.17 42 THR K CA 1
ATOM 1955 C C . THR E 1 45 ? 15.824 -15.544 -28.955 1.00 111.15 42 THR K C 1
ATOM 1956 O O . THR E 1 45 ? 14.926 -15.346 -29.773 1.00 104.09 42 THR K O 1
ATOM 1960 N N . LEU E 1 46 ? 17.108 -15.335 -29.222 1.00 137.55 43 LEU K N 1
ATOM 1961 C CA . LEU E 1 46 ? 17.546 -14.875 -30.533 1.00 152.72 43 LEU K CA 1
ATOM 1962 C C . LEU E 1 46 ? 17.058 -15.826 -31.619 1.00 162.33 43 LEU K C 1
ATOM 1963 O O . LEU E 1 46 ? 16.867 -15.426 -32.767 1.00 166.88 43 LEU K O 1
ATOM 1968 N N . GLY E 1 47 ? 16.853 -17.085 -31.244 1.00 158.25 44 GLY K N 1
ATOM 1969 C CA . GLY E 1 47 ? 16.375 -18.092 -32.171 1.00 146.85 44 GLY K CA 1
ATOM 1970 C C . GLY E 1 47 ? 14.869 -18.075 -32.327 1.00 143.89 44 GLY K C 1
ATOM 1971 O O . GLY E 1 47 ? 14.343 -18.433 -33.381 1.00 158.35 44 GLY K O 1
ATOM 1972 N N . GLY E 1 48 ? 14.170 -17.660 -31.278 1.00 130.34 45 GLY K N 1
ATOM 1973 C CA . GLY E 1 48 ? 12.727 -17.551 -31.340 1.00 126.83 45 GLY K CA 1
ATOM 1974 C C . GLY E 1 48 ? 12.011 -18.368 -30.285 1.00 127.35 45 GLY K C 1
ATOM 1975 O O . GLY E 1 48 ? 10.853 -18.103 -29.973 1.00 123.44 45 GLY K O 1
ATOM 1976 N N . HIS E 1 49 ? 12.695 -19.365 -29.732 1.00 115.37 46 HIS K N 1
ATOM 1977 C CA . HIS E 1 49 ? 12.090 -20.221 -28.721 1.00 113.66 46 HIS K CA 1
ATOM 1978 C C . HIS E 1 49 ? 11.686 -19.408 -27.504 1.00 118.66 46 HIS K C 1
ATOM 1979 O O . HIS E 1 49 ? 12.496 -18.668 -26.952 1.00 131.62 46 HIS K O 1
ATOM 1986 N N . ARG E 1 50 ? 10.431 -19.548 -27.090 1.00 113.78 47 ARG K N 1
ATOM 1987 C CA . ARG E 1 50 ? 9.933 -18.861 -25.904 1.00 107.72 47 ARG K CA 1
ATOM 1988 C C . ARG E 1 50 ? 10.585 -19.383 -24.627 1.00 114.68 47 ARG K C 1
ATOM 1989 O O . ARG E 1 50 ? 11.235 -20.427 -24.626 1.00 128.41 47 ARG K O 1
ATOM 1997 N N . ARG E 1 51 ? 10.406 -18.642 -23.542 1.00 108.66 48 ARG K N 1
ATOM 1998 C CA . ARG E 1 51 ? 10.933 -19.031 -22.245 1.00 106.68 48 ARG K CA 1
ATOM 1999 C C . ARG E 1 51 ? 10.203 -18.191 -21.209 1.00 120.49 48 ARG K C 1
ATOM 2000 O O . ARG E 1 51 ? 9.983 -16.999 -21.418 1.00 137.20 48 ARG K O 1
ATOM 2008 N N . TYR E 1 52 ? 9.819 -18.810 -20.100 1.00 108.97 49 TYR K N 1
ATOM 2009 C CA . TYR E 1 52 ? 8.828 -18.203 -19.218 1.00 112.83 49 TYR K CA 1
ATOM 2010 C C . TYR E 1 52 ? 9.336 -17.870 -17.818 1.00 130.24 49 TYR K C 1
ATOM 2011 O O . TYR E 1 52 ? 10.172 -18.580 -17.258 1.00 134.38 49 TYR K O 1
ATOM 2020 N N . ARG E 1 53 ? 8.815 -16.779 -17.263 1.00 147.86 50 ARG K N 1
ATOM 2021 C CA . ARG E 1 53 ? 9.155 -16.357 -15.910 1.00 152.43 50 ARG K CA 1
ATOM 2022 C C . ARG E 1 53 ? 8.962 -17.515 -14.934 1.00 145.94 50 ARG K C 1
ATOM 2023 O O . ARG E 1 53 ? 7.867 -18.065 -14.823 1.00 140.03 50 ARG K O 1
ATOM 2031 N N . GLU E 1 54 ? 10.032 -17.882 -14.234 1.00 138.87 51 GLU K N 1
ATOM 2032 C CA . GLU E 1 54 ? 10.014 -19.019 -13.314 1.00 141.44 51 GLU K CA 1
ATOM 2033 C C . GLU E 1 54 ? 8.842 -18.958 -12.334 1.00 133.71 51 GLU K C 1
ATOM 2034 O O . GLU E 1 54 ? 7.947 -19.802 -12.368 1.00 108.29 51 GLU K O 1
ATOM 2040 N N . ALA E 1 55 ? 8.861 -17.962 -11.454 1.00 146.52 52 ALA K N 1
ATOM 2041 C CA . ALA E 1 55 ? 7.824 -17.815 -10.436 1.00 141.89 52 ALA K CA 1
ATOM 2042 C C . ALA E 1 55 ? 6.429 -17.718 -11.054 1.00 141.71 52 ALA K C 1
ATOM 2043 O O . ALA E 1 55 ? 5.481 -18.342 -10.572 1.00 133.30 52 ALA K O 1
ATOM 2045 N N . GLU E 1 56 ? 6.319 -16.931 -12.121 1.00 128.97 53 GLU K N 1
ATOM 2046 C CA . GLU E 1 56 ? 5.072 -16.766 -12.859 1.00 131.87 53 GLU K CA 1
ATOM 2047 C C . GLU E 1 56 ? 4.242 -18.045 -12.834 1.00 132.39 53 GLU K C 1
ATOM 2048 O O . GLU E 1 56 ? 3.033 -18.018 -12.595 1.00 120.34 53 GLU K O 1
ATOM 2054 N N . VAL E 1 57 ? 4.911 -19.167 -13.073 1.00 136.00 54 VAL K N 1
ATOM 2055 C CA . VAL E 1 57 ? 4.244 -20.457 -13.167 1.00 137.27 54 VAL K CA 1
ATOM 2056 C C . VAL E 1 57 ? 3.791 -20.976 -11.808 1.00 139.03 54 VAL K C 1
ATOM 2057 O O . VAL E 1 57 ? 2.595 -21.130 -11.560 1.00 137.73 54 VAL K O 1
ATOM 2061 N N . ARG E 1 58 ? 4.756 -21.252 -10.937 1.00 134.39 55 ARG K N 1
ATOM 2062 C CA . ARG E 1 58 ? 4.476 -21.823 -9.624 1.00 137.65 55 ARG K CA 1
ATOM 2063 C C . ARG E 1 58 ? 3.352 -21.065 -8.929 1.00 152.23 55 ARG K C 1
ATOM 2064 O O . ARG E 1 58 ? 2.541 -21.652 -8.210 1.00 141.15 55 ARG K O 1
ATOM 2072 N N . ALA E 1 59 ? 3.311 -19.755 -9.151 1.00 156.27 56 ALA K N 1
ATOM 2073 C CA . ALA E 1 59 ? 2.227 -18.928 -8.643 1.00 144.11 56 ALA K CA 1
ATOM 2074 C C . ALA E 1 59 ? 0.898 -19.466 -9.151 1.00 152.67 56 ALA K C 1
ATOM 2075 O O . ALA E 1 59 ? -0.007 -19.761 -8.372 1.00 164.17 56 ALA K O 1
ATOM 2077 N N . LEU E 1 60 ? 0.795 -19.600 -10.469 1.00 148.68 57 LEU K N 1
ATOM 2078 C CA . LEU E 1 60 ? -0.419 -20.095 -11.106 1.00 155.47 57 LEU K CA 1
ATOM 2079 C C . LEU E 1 60 ? -0.706 -21.558 -10.779 1.00 159.05 57 LEU K C 1
ATOM 2080 O O . LEU E 1 60 ? -1.740 -22.096 -11.176 1.00 157.42 57 LEU K O 1
ATOM 2085 N N . LEU E 1 61 ? 0.210 -22.201 -10.062 1.00 146.22 58 LEU K N 1
ATOM 2086 C CA . LEU E 1 61 ? 0.014 -23.589 -9.660 1.00 135.44 58 LEU K CA 1
ATOM 2087 C C . LEU E 1 61 ? -0.890 -23.703 -8.437 1.00 162.74 58 LEU K C 1
ATOM 2088 O O . LEU E 1 61 ? -1.558 -24.718 -8.247 1.00 177.54 58 LEU K O 1
ATOM 2093 N N . ALA E 1 62 ? -0.908 -22.660 -7.612 1.00 173.83 59 ALA K N 1
ATOM 2094 C CA . ALA E 1 62 ? -1.739 -22.650 -6.410 1.00 169.41 59 ALA K CA 1
ATOM 2095 C C . ALA E 1 62 ? -3.069 -21.935 -6.638 1.00 166.67 59 ALA K C 1
ATOM 2096 O O . ALA E 1 62 ? -4.035 -22.159 -5.908 1.00 166.37 59 ALA K O 1
ATOM 2098 N N . GLY E 1 63 ? -3.114 -21.079 -7.654 1.00 163.63 60 GLY K N 1
ATOM 2099 C CA . GLY E 1 63 ? -4.299 -20.293 -7.943 1.00 167.46 60 GLY K CA 1
ATOM 2100 C C . GLY E 1 63 ? -4.100 -18.847 -7.533 1.00 184.71 60 GLY K C 1
ATOM 2101 O O . GLY E 1 63 ? -4.821 -18.325 -6.683 1.00 181.84 60 GLY K O 1
ATOM 2102 N N . ILE E 1 64 ? -3.107 -18.201 -8.138 1.00 197.82 61 ILE K N 1
ATOM 2103 C CA . ILE E 1 64 ? -2.754 -16.829 -7.791 1.00 196.68 61 ILE K CA 1
ATOM 2104 C C . ILE E 1 64 ? -2.338 -16.051 -9.038 1.00 204.16 61 ILE K C 1
ATOM 2105 O O . ILE E 1 64 ? -1.149 -15.822 -9.265 1.00 204.03 61 ILE K O 1
ATOM 2110 N N . PRO E 1 65 ? -3.323 -15.644 -9.855 1.00 204.48 62 PRO K N 1
ATOM 2111 C CA . PRO E 1 65 ? -3.080 -14.921 -11.110 1.00 208.26 62 PRO K CA 1
ATOM 2112 C C . PRO E 1 65 ? -2.633 -13.479 -10.879 1.00 220.86 62 PRO K C 1
ATOM 2113 O O . PRO E 1 65 ? -2.380 -13.100 -9.736 1.00 228.29 62 PRO K O 1
ATOM 2117 N N . GLU F 1 12 ? 5.846 -31.809 -8.204 1.00 111.15 9 GLU L N 1
ATOM 2118 C CA . GLU F 1 12 ? 4.989 -32.963 -7.955 1.00 121.37 9 GLU L CA 1
ATOM 2119 C C . GLU F 1 12 ? 4.501 -33.571 -9.271 1.00 143.55 9 GLU L C 1
ATOM 2120 O O . GLU F 1 12 ? 4.090 -32.846 -10.177 1.00 159.05 9 GLU L O 1
ATOM 2122 N N . PRO F 1 13 ? 4.566 -34.909 -9.386 1.00 134.30 10 PRO L N 1
ATOM 2123 C CA . PRO F 1 13 ? 4.069 -35.657 -10.548 1.00 130.14 10 PRO L CA 1
ATOM 2124 C C . PRO F 1 13 ? 2.546 -35.605 -10.636 1.00 132.94 10 PRO L C 1
ATOM 2125 O O . PRO F 1 13 ? 1.875 -35.481 -9.611 1.00 129.89 10 PRO L O 1
ATOM 2129 N N . LEU F 1 14 ? 2.007 -35.710 -11.846 1.00 123.67 11 LEU L N 1
ATOM 2130 C CA . LEU F 1 14 ? 0.574 -35.530 -12.048 1.00 114.92 11 LEU L CA 1
ATOM 2131 C C . LEU F 1 14 ? -0.049 -36.547 -12.995 1.00 112.22 11 LEU L C 1
ATOM 2132 O O . LEU F 1 14 ? 0.640 -37.198 -13.779 1.00 115.36 11 LEU L O 1
ATOM 2137 N N . LEU F 1 15 ? -1.368 -36.659 -12.918 1.00 100.06 12 LEU L N 1
ATOM 2138 C CA . LEU F 1 15 ? -2.127 -37.527 -13.798 1.00 84.69 12 LEU L CA 1
ATOM 2139 C C . LEU F 1 15 ? -3.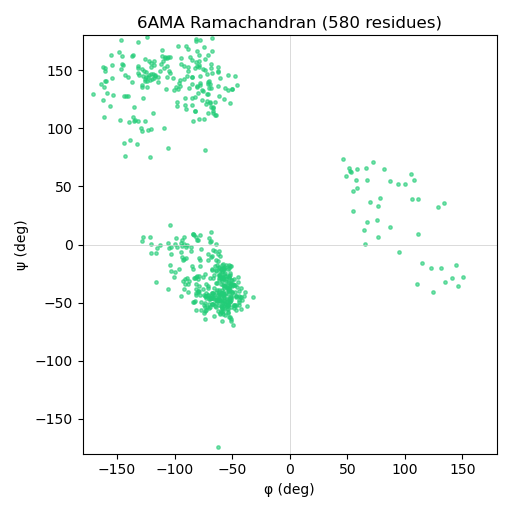306 -36.754 -14.373 1.00 98.95 12 LEU L C 1
ATOM 2140 O O . LEU F 1 15 ? -3.858 -35.871 -13.714 1.00 94.05 12 LEU L O 1
ATOM 2145 N N . THR F 1 16 ? -3.694 -37.088 -15.599 1.00 98.60 13 THR L N 1
ATOM 2146 C CA . THR F 1 16 ? -4.898 -36.517 -16.188 1.00 94.36 13 THR L CA 1
ATOM 2147 C C . THR F 1 16 ? -6.112 -37.269 -15.658 1.00 98.19 13 THR L C 1
ATOM 2148 O O . THR F 1 16 ? -6.002 -38.435 -15.272 1.00 92.51 13 THR L O 1
ATOM 2152 N N . PRO F 1 17 ? -7.275 -36.604 -15.622 1.00 93.96 14 PRO L N 1
ATOM 2153 C CA . PRO F 1 17 ? -8.473 -37.252 -15.082 1.00 89.07 14 PRO L CA 1
ATOM 2154 C C . PRO F 1 17 ? -8.740 -38.585 -15.766 1.00 96.09 14 PRO L C 1
ATOM 2155 O O . PRO F 1 17 ? -9.129 -39.545 -15.100 1.00 80.53 14 PRO L O 1
ATOM 2159 N N . ALA F 1 18 ? -8.522 -38.644 -17.076 1.00 104.33 15 ALA L N 1
ATOM 2160 C CA . ALA F 1 18 ? -8.629 -39.902 -17.802 1.00 110.67 15 ALA L CA 1
ATOM 2161 C C . ALA F 1 18 ? -7.743 -40.956 -17.152 1.00 102.71 15 ALA L C 1
ATOM 2162 O O . ALA F 1 18 ? -8.200 -42.053 -16.842 1.00 83.43 15 ALA L O 1
ATOM 2164 N N . GLU F 1 19 ? -6.475 -40.610 -16.945 1.00 113.19 16 GLU L N 1
ATOM 2165 C CA . GLU F 1 19 ? -5.513 -41.518 -16.327 1.00 101.09 16 GLU L CA 1
ATOM 2166 C C . GLU F 1 19 ? -6.005 -42.041 -14.985 1.00 96.10 16 GLU L C 1
ATOM 2167 O O . GLU F 1 19 ? -5.981 -43.243 -14.740 1.00 79.13 16 GLU L O 1
ATOM 2173 N N . VAL F 1 20 ? -6.451 -41.137 -14.118 1.00 79.04 17 VAL L N 1
ATOM 2174 C CA . VAL F 1 20 ? -6.976 -41.544 -12.820 1.00 88.47 17 VAL L CA 1
ATOM 2175 C C . VAL F 1 20 ? -8.144 -42.506 -12.991 1.00 97.93 17 VAL L C 1
ATOM 2176 O O . VAL F 1 20 ? -8.243 -43.511 -12.292 1.00 85.08 17 VAL L O 1
ATOM 2180 N N . ALA F 1 21 ? -9.026 -42.187 -13.929 1.00 96.67 18 ALA L N 1
ATOM 2181 C CA . ALA F 1 21 ? -10.163 -43.041 -14.229 1.00 88.76 18 ALA L CA 1
ATOM 2182 C C . ALA F 1 21 ? -9.719 -44.475 -14.526 1.00 89.45 18 ALA L C 1
ATOM 2183 O O . ALA F 1 21 ? -10.178 -45.423 -13.886 1.00 83.11 18 ALA L O 1
ATOM 2185 N N . THR F 1 22 ? -8.824 -44.620 -15.500 1.00 83.05 19 THR L N 1
ATOM 2186 C CA . THR F 1 22 ? -8.311 -45.926 -15.904 1.00 85.01 19 THR L CA 1
ATOM 2187 C C . THR F 1 22 ? -7.810 -46.719 -14.700 1.00 96.94 19 THR L C 1
ATOM 2188 O O . THR F 1 22 ? -8.017 -47.929 -14.608 1.00 84.96 19 THR L O 1
ATOM 2192 N N . MET F 1 23 ? -7.149 -46.024 -13.779 1.00 97.25 20 MET L N 1
ATOM 2193 C CA . MET F 1 23 ? -6.569 -46.655 -12.601 1.00 89.17 20 MET L CA 1
ATOM 2194 C C . MET F 1 23 ? -7.637 -47.210 -11.670 1.00 90.31 20 MET L C 1
ATOM 2195 O O . MET F 1 23 ? -7.495 -48.307 -11.133 1.00 95.91 20 MET L O 1
ATOM 2200 N N . PHE F 1 24 ? -8.707 -46.449 -11.478 1.00 90.12 21 PHE L N 1
ATOM 2201 C CA . PHE F 1 24 ? -9.782 -46.860 -10.586 1.00 95.15 21 PHE L CA 1
ATOM 2202 C C . PHE F 1 24 ? -10.873 -47.657 -11.294 1.00 103.73 21 PHE L C 1
ATOM 2203 O O . PHE F 1 24 ? -11.826 -48.104 -10.659 1.00 105.63 21 PHE L O 1
ATOM 2211 N N . ARG F 1 25 ? -10.741 -47.834 -12.605 1.00 100.03 22 ARG L N 1
ATOM 2212 C CA . ARG F 1 25 ? -11.788 -48.491 -13.374 1.00 97.86 22 ARG L CA 1
ATOM 2213 C C . ARG F 1 25 ? -13.069 -47.765 -13.043 1.00 85.32 22 ARG L C 1
ATOM 2214 O O . ARG F 1 25 ? -13.991 -48.334 -12.461 1.00 79.44 22 ARG L O 1
ATOM 2222 N N . VAL F 1 26 ? -13.096 -46.492 -13.407 1.00 78.66 23 VAL L N 1
ATOM 2223 C CA . VAL F 1 26 ? -14.183 -45.592 -13.073 1.00 80.00 23 VAL L CA 1
ATOM 2224 C C . VAL F 1 26 ? -14.227 -44.487 -14.126 1.00 103.97 23 VAL L C 1
ATOM 2225 O O . VAL F 1 26 ? -13.215 -44.194 -14.760 1.00 117.32 23 VAL L O 1
ATOM 2229 N N . ASP F 1 27 ? -15.390 -43.882 -14.334 1.00 111.70 24 ASP L N 1
ATOM 2230 C CA . ASP F 1 27 ? -15.512 -42.872 -15.377 1.00 111.33 24 ASP L CA 1
ATOM 2231 C C . ASP F 1 27 ? -14.775 -41.593 -14.989 1.00 108.20 24 ASP L C 1
ATOM 2232 O O . ASP F 1 27 ? -14.841 -41.162 -13.840 1.00 116.42 24 ASP L O 1
ATOM 2237 N N . PRO F 1 28 ? -14.059 -40.989 -15.949 1.00 89.91 25 PRO L N 1
ATOM 2238 C CA . PRO F 1 28 ? -13.387 -39.701 -15.750 1.00 105.69 25 PRO L CA 1
ATOM 2239 C C . PRO F 1 28 ? -14.355 -38.681 -15.169 1.00 118.84 25 PRO L C 1
ATOM 2240 O O . PRO F 1 28 ? -13.973 -37.835 -14.359 1.00 120.54 25 PRO L O 1
ATOM 2244 N N . LYS F 1 29 ? -15.609 -38.770 -15.594 1.00 131.94 26 LYS L N 1
ATOM 2245 C CA . LYS F 1 29 ? -16.667 -37.940 -15.046 1.00 144.07 26 LYS L CA 1
ATOM 2246 C C . LYS F 1 29 ? -16.675 -38.079 -13.528 1.00 130.07 26 LYS L C 1
ATOM 2247 O O . LYS F 1 29 ? -16.734 -37.090 -12.797 1.00 128.13 26 LYS L O 1
ATOM 2253 N N . THR F 1 30 ? -16.598 -39.321 -13.065 1.00 113.21 27 THR L N 1
ATOM 2254 C CA . THR F 1 30 ? -16.650 -39.622 -11.642 1.00 106.77 27 THR L CA 1
ATOM 2255 C C . THR F 1 30 ? -15.440 -39.057 -10.903 1.00 113.24 27 THR L C 1
ATOM 2256 O O . THR F 1 30 ? -15.575 -38.497 -9.815 1.00 135.98 27 THR L O 1
ATOM 2260 N N . VAL F 1 31 ? -14.258 -39.207 -11.491 1.00 97.35 28 VAL L N 1
ATOM 2261 C CA . VAL F 1 31 ? -13.046 -38.664 -10.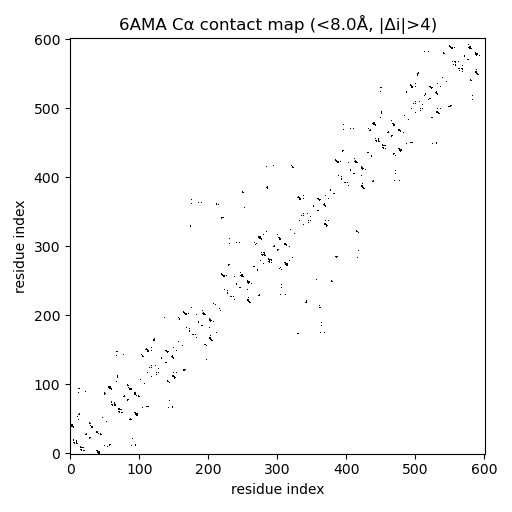892 1.00 106.48 28 VAL L CA 1
ATOM 2262 C C . VAL F 1 31 ? -13.241 -37.178 -10.624 1.00 116.47 28 VAL L C 1
ATOM 2263 O O . VAL F 1 31 ? -12.787 -36.654 -9.608 1.00 132.14 28 VAL L O 1
ATOM 2267 N N . THR F 1 32 ? -13.939 -36.508 -11.535 1.00 95.77 29 THR L N 1
ATOM 2268 C CA . THR F 1 32 ? -14.177 -35.075 -11.412 1.00 103.76 29 THR L CA 1
ATOM 2269 C C . THR F 1 32 ? -15.243 -34.771 -10.356 1.00 105.73 29 THR L C 1
ATOM 2270 O O . THR F 1 32 ? -15.226 -33.708 -9.736 1.00 93.18 29 THR L O 1
ATOM 2274 N N . ARG F 1 33 ? -16.164 -35.706 -10.144 1.00 121.39 30 ARG L N 1
ATOM 2275 C CA . ARG F 1 33 ? -17.109 -35.574 -9.043 1.00 119.97 30 ARG L CA 1
ATOM 2276 C C . ARG F 1 33 ? -16.364 -35.676 -7.721 1.00 109.90 30 ARG L C 1
ATOM 2277 O O . ARG F 1 33 ? -16.582 -34.876 -6.813 1.00 122.70 30 ARG L O 1
ATOM 2285 N N . TRP F 1 34 ? -15.485 -36.670 -7.626 1.00 95.59 31 TRP L N 1
ATOM 2286 C CA . TRP F 1 34 ? -14.615 -36.828 -6.468 1.00 113.20 31 TRP L CA 1
ATOM 2287 C C . TRP F 1 34 ? -13.897 -35.521 -6.179 1.00 115.06 31 TRP L C 1
ATOM 2288 O O . TRP F 1 34 ? -13.808 -35.094 -5.030 1.00 104.01 31 TRP L O 1
ATOM 2299 N N . ALA F 1 35 ? -13.384 -34.893 -7.233 1.00 96.37 32 ALA L N 1
ATOM 2300 C CA . ALA F 1 35 ? -12.639 -33.649 -7.103 1.00 95.02 32 ALA L CA 1
ATOM 2301 C C . ALA F 1 35 ? -13.480 -32.567 -6.444 1.00 110.98 32 ALA L C 1
ATOM 2302 O O . ALA F 1 35 ? -13.117 -32.046 -5.391 1.00 110.86 32 ALA L O 1
ATOM 2304 N N . LYS F 1 36 ? -14.604 -32.235 -7.070 1.00 133.05 33 LYS L N 1
ATOM 2305 C CA . LYS F 1 36 ? -15.495 -31.197 -6.561 1.00 134.56 33 LYS L CA 1
ATOM 2306 C C . LYS F 1 36 ? -15.897 -31.443 -5.108 1.00 124.39 33 LYS L C 1
ATOM 2307 O O . LYS F 1 36 ? -16.301 -30.518 -4.402 1.00 117.97 33 LYS L O 1
ATOM 2313 N N . ALA F 1 37 ? -15.774 -32.690 -4.664 1.00 97.70 34 ALA L N 1
ATOM 2314 C CA . ALA F 1 37 ? -16.203 -33.070 -3.324 1.00 94.87 34 ALA L CA 1
ATOM 2315 C C . ALA F 1 37 ? -15.034 -33.259 -2.364 1.00 112.87 34 ALA L C 1
ATOM 2316 O O . ALA F 1 37 ? -15.181 -33.879 -1.311 1.00 125.71 34 ALA L O 1
ATOM 2318 N N . GLY F 1 38 ? -13.872 -32.733 -2.735 1.00 119.30 35 GLY L N 1
ATOM 2319 C CA . GLY F 1 38 ? -12.715 -32.735 -1.856 1.00 116.78 35 GLY L CA 1
ATOM 2320 C C . GLY F 1 38 ? -12.135 -34.093 -1.501 1.00 112.23 35 GLY L C 1
ATOM 2321 O O . GLY F 1 38 ? -11.164 -34.172 -0.751 1.00 109.76 35 GLY L O 1
ATOM 2322 N N . LYS F 1 39 ? -12.716 -35.165 -2.028 1.00 124.15 36 LYS L N 1
ATOM 2323 C CA . LYS F 1 39 ? -12.186 -36.500 -1.775 1.00 115.66 36 LYS L CA 1
ATOM 2324 C C . LYS F 1 39 ? -10.801 -36.648 -2.392 1.00 108.10 36 LYS L C 1
ATOM 2325 O O . LYS F 1 39 ? -10.128 -37.659 -2.196 1.00 105.09 36 LYS L O 1
ATOM 2331 N N . LEU F 1 40 ? -10.379 -35.623 -3.127 1.00 93.64 37 LEU L N 1
ATOM 2332 C CA . LEU F 1 40 ? -9.157 -35.685 -3.916 1.00 96.54 37 LEU L CA 1
ATOM 2333 C C . LEU F 1 40 ? -8.673 -34.279 -4.253 1.00 114.79 37 LEU L C 1
ATOM 2334 O O . LEU F 1 40 ? -9.478 -33.399 -4.556 1.00 128.88 37 LEU L O 1
ATOM 2339 N N . THR F 1 41 ? -7.360 -34.069 -4.214 1.00 118.54 38 THR L N 1
ATOM 2340 C CA . THR F 1 41 ? -6.800 -32.762 -4.542 1.00 115.75 38 THR L CA 1
ATOM 2341 C C . THR F 1 41 ? -6.728 -32.569 -6.045 1.00 126.60 38 THR L C 1
ATOM 2342 O O . THR F 1 41 ? -6.219 -33.426 -6.767 1.00 143.08 38 THR L O 1
ATOM 2346 N N . SER F 1 42 ? -7.236 -31.436 -6.510 1.00 121.44 39 SER L N 1
ATOM 2347 C CA . SER F 1 42 ? -7.146 -31.088 -7.916 1.00 117.01 39 SER L CA 1
ATOM 2348 C C . SER F 1 42 ? -6.077 -30.022 -8.105 1.00 113.43 39 SER L C 1
ATOM 2349 O O . SER F 1 42 ? -5.674 -29.358 -7.151 1.00 136.38 39 SER L O 1
ATOM 2352 N N . ILE F 1 43 ? -5.612 -29.879 -9.339 1.00 92.34 40 ILE L N 1
ATOM 2353 C CA . ILE F 1 43 ? -4.691 -28.816 -9.710 1.00 101.64 40 ILE L CA 1
ATOM 2354 C C . ILE F 1 43 ? -5.110 -28.319 -11.079 1.00 112.97 40 ILE L C 1
ATOM 2355 O O . ILE F 1 43 ? -5.550 -29.101 -11.918 1.00 117.08 40 ILE L O 1
ATOM 2360 N N . ARG F 1 44 ? -4.985 -27.020 -11.312 1.00 116.12 41 ARG L N 1
ATOM 2361 C CA . ARG F 1 44 ? -5.622 -26.427 -12.477 1.00 122.87 41 ARG L CA 1
ATOM 2362 C C . ARG F 1 44 ? -4.657 -26.024 -13.587 1.00 126.06 41 ARG L C 1
ATOM 2363 O O . ARG F 1 44 ? -3.622 -25.408 -13.335 1.00 118.23 41 ARG L O 1
ATOM 2371 N N . THR F 1 45 ? -5.006 -26.391 -14.817 1.00 136.16 42 THR L N 1
ATOM 2372 C CA . THR F 1 45 ? -4.327 -25.869 -15.993 1.00 133.99 42 THR L CA 1
ATOM 2373 C C . THR F 1 45 ? -4.913 -24.500 -16.286 1.00 130.34 42 THR L C 1
ATOM 2374 O O . THR F 1 45 ? -6.040 -24.204 -15.892 1.00 129.79 42 THR L O 1
ATOM 2378 N N . LEU F 1 46 ? -4.153 -23.664 -16.982 1.00 117.73 43 LEU L N 1
ATOM 2379 C CA . LEU F 1 46 ? -4.601 -22.309 -17.264 1.00 119.19 43 LEU L CA 1
ATOM 2380 C C . LEU F 1 46 ? -5.785 -22.302 -18.228 1.00 128.27 43 LEU L C 1
ATOM 2381 O O . LEU F 1 46 ? -6.179 -21.252 -18.732 1.00 142.64 43 LEU L O 1
ATOM 2386 N N . GLY F 1 47 ? -6.352 -23.480 -18.469 1.00 117.36 44 GLY L N 1
ATOM 2387 C CA . GLY F 1 47 ? -7.512 -23.616 -19.329 1.00 121.03 44 GLY L CA 1
ATOM 2388 C C . GLY F 1 47 ? -8.688 -24.228 -18.596 1.00 117.74 44 GLY L C 1
ATOM 2389 O O . GLY F 1 47 ? -9.798 -24.302 -19.126 1.00 113.65 44 GLY L O 1
ATOM 2390 N N . GLY F 1 48 ? -8.441 -24.681 -17.372 1.00 119.98 45 GLY L N 1
ATOM 2391 C CA . GLY F 1 48 ? -9.504 -25.206 -16.536 1.00 131.68 45 GLY L CA 1
ATOM 2392 C C . GLY F 1 48 ? -9.393 -26.680 -16.200 1.00 136.18 45 GLY L C 1
ATOM 2393 O O . GLY F 1 48 ? -10.056 -27.155 -15.280 1.00 139.72 45 GLY L O 1
ATOM 2394 N N . HIS F 1 49 ? -8.555 -27.404 -16.935 1.00 141.87 46 HIS L N 1
ATOM 2395 C CA . HIS F 1 49 ? -8.457 -28.853 -16.775 1.00 136.48 46 HIS L CA 1
ATOM 2396 C C . HIS F 1 49 ? -7.767 -29.264 -15.478 1.00 127.11 46 HIS L C 1
ATOM 2397 O O . HIS F 1 49 ? -6.682 -28.780 -15.160 1.00 128.10 46 HIS L O 1
ATOM 2404 N N . ARG F 1 50 ? -8.406 -30.165 -14.739 1.00 119.08 47 ARG L N 1
ATOM 2405 C CA . ARG F 1 50 ? -7.857 -30.672 -13.488 1.00 117.76 47 ARG L CA 1
ATOM 2406 C C . ARG F 1 50 ? -6.770 -31.710 -13.742 1.00 118.96 47 ARG L C 1
ATOM 2407 O O . ARG F 1 50 ? -6.894 -32.552 -14.631 1.00 113.81 47 ARG L O 1
ATOM 2415 N N . ARG F 1 51 ? -5.703 -31.634 -12.954 1.00 106.28 48 ARG L N 1
ATOM 2416 C CA . ARG F 1 51 ? -4.645 -32.634 -12.968 1.00 96.34 48 ARG L CA 1
ATOM 2417 C C . ARG F 1 51 ? -4.430 -33.078 -11.526 1.00 101.95 48 ARG L C 1
ATOM 2418 O O . ARG F 1 51 ? -4.425 -32.250 -10.618 1.00 114.13 48 ARG L O 1
ATOM 2426 N N . TYR F 1 52 ? -4.261 -34.378 -11.310 1.00 100.09 49 TYR L N 1
ATOM 2427 C CA . TYR F 1 52 ? -4.261 -34.923 -9.955 1.00 89.34 49 TYR L CA 1
ATOM 2428 C C . TYR F 1 52 ? -2.906 -35.496 -9.549 1.00 106.40 49 TYR L C 1
ATOM 2429 O O . TYR F 1 52 ? -2.234 -36.150 -10.349 1.00 119.79 49 TYR L O 1
ATOM 2438 N N . ARG F 1 53 ? -2.511 -35.251 -8.303 1.00 100.98 50 ARG L N 1
ATOM 2439 C CA . ARG F 1 53 ? -1.191 -35.655 -7.823 1.00 117.13 50 ARG L CA 1
ATOM 2440 C C . ARG F 1 53 ? -1.031 -37.166 -7.744 1.00 103.38 50 ARG L C 1
ATOM 2441 O O . ARG F 1 53 ? -1.677 -37.821 -6.928 1.00 81.98 50 ARG L O 1
ATOM 2449 N N . GLU F 1 54 ? -0.153 -37.711 -8.582 1.00 102.15 51 GLU L N 1
ATOM 2450 C CA . GLU F 1 54 ? 0.086 -39.150 -8.619 1.00 87.55 51 GLU L CA 1
ATOM 2451 C C . GLU F 1 54 ? 0.261 -39.724 -7.227 1.00 96.42 51 GLU L C 1
ATOM 2452 O O . GLU F 1 54 ? -0.292 -40.775 -6.905 1.00 87.20 51 GLU L O 1
ATOM 2458 N N . ALA F 1 55 ? 1.031 -39.023 -6.404 1.00 109.37 52 ALA L N 1
ATOM 2459 C CA . ALA F 1 55 ? 1.319 -39.468 -5.047 1.00 123.22 52 ALA L CA 1
ATOM 2460 C C . ALA F 1 55 ? 0.087 -39.991 -4.307 1.00 116.01 52 ALA L C 1
ATOM 2461 O O . ALA F 1 55 ? 0.105 -41.102 -3.775 1.00 109.88 52 ALA L O 1
ATOM 2463 N N . GLU F 1 56 ? -0.978 -39.193 -4.279 1.00 100.02 53 GLU L N 1
ATOM 2464 C CA . GLU F 1 56 ? -2.147 -39.519 -3.464 1.00 114.80 53 GLU L CA 1
ATOM 2465 C C . GLU F 1 56 ? -3.082 -40.548 -4.089 1.00 119.52 53 GLU L C 1
ATOM 2466 O O . GLU F 1 56 ? -3.611 -41.413 -3.390 1.00 123.72 53 GLU L O 1
ATOM 2472 N N . VAL F 1 57 ? -3.296 -40.461 -5.396 1.00 101.31 54 VAL L N 1
ATOM 2473 C CA . VAL F 1 57 ? -4.141 -41.449 -6.049 1.00 96.30 54 VAL L CA 1
ATOM 2474 C C . VAL F 1 57 ? -3.534 -42.838 -5.854 1.00 113.39 54 VAL L C 1
ATOM 2475 O O . VAL F 1 57 ? -4.244 -43.797 -5.548 1.00 124.17 54 VAL L O 1
ATOM 2479 N N . ARG F 1 58 ? -2.215 -42.933 -6.009 1.00 93.05 55 ARG L N 1
ATOM 2480 C CA . ARG F 1 58 ? -1.519 -44.206 -5.863 1.00 91.15 55 ARG L CA 1
ATOM 2481 C C . ARG F 1 58 ? -1.706 -44.751 -4.455 1.00 100.29 55 ARG L C 1
ATOM 2482 O O . ARG F 1 58 ? -1.713 -45.966 -4.236 1.00 82.66 55 ARG L O 1
ATOM 2490 N N . ALA F 1 59 ? -1.854 -43.836 -3.503 1.00 85.22 56 ALA L N 1
ATOM 2491 C CA . ALA F 1 59 ? -2.016 -44.200 -2.105 1.00 99.20 56 ALA L CA 1
ATOM 2492 C C . ALA F 1 59 ? -3.450 -44.619 -1.828 1.00 120.46 56 ALA L C 1
ATOM 2493 O O . ALA F 1 59 ? -3.711 -45.446 -0.956 1.00 114.59 56 ALA L O 1
ATOM 2495 N N . LEU F 1 60 ? -4.379 -44.043 -2.582 1.00 123.47 57 LEU L N 1
ATOM 2496 C CA . LEU F 1 60 ? -5.793 -44.322 -2.393 1.00 105.51 57 LEU L CA 1
ATOM 2497 C C . LEU F 1 60 ? -6.190 -45.689 -2.943 1.00 115.43 57 LEU L C 1
ATOM 2498 O O . LEU F 1 60 ? -7.006 -46.390 -2.342 1.00 107.80 57 LEU L O 1
ATOM 2503 N N . LEU F 1 61 ? -5.614 -46.070 -4.080 1.00 106.12 58 LEU L N 1
ATOM 2504 C CA . LEU F 1 61 ? -5.753 -47.442 -4.550 1.00 104.60 58 LEU L CA 1
ATOM 2505 C C . LEU F 1 61 ? -5.385 -48.370 -3.404 1.00 114.49 58 LEU L C 1
ATOM 2506 O O . LEU F 1 61 ? -6.153 -49.254 -3.030 1.00 129.99 58 LEU L O 1
ATOM 2511 N N . ALA F 1 62 ? -4.197 -48.148 -2.852 1.00 91.07 59 ALA L N 1
ATOM 2512 C CA . ALA F 1 62 ? -3.682 -48.934 -1.740 1.00 97.35 59 ALA L CA 1
ATOM 2513 C C . ALA F 1 62 ? -4.661 -48.999 -0.570 1.00 114.27 59 ALA L C 1
ATOM 2514 O O . ALA F 1 62 ? -4.784 -50.030 0.093 1.00 116.69 59 ALA L O 1
ATOM 2516 N N . GLY F 1 63 ? -5.351 -47.893 -0.313 1.00 108.87 60 GLY L N 1
ATOM 2517 C CA . GLY F 1 63 ? -6.332 -47.848 0.754 1.00 114.19 60 GLY L CA 1
ATOM 2518 C C . GLY F 1 63 ? -5.896 -46.966 1.903 1.00 121.38 60 GLY L C 1
ATOM 2519 O O . GLY F 1 63 ? -6.129 -47.286 3.068 1.00 120.21 60 GLY L O 1
ATOM 2520 N N . ILE F 1 64 ? -5.269 -45.844 1.564 1.00 139.65 61 ILE L N 1
ATOM 2521 C CA . ILE F 1 64 ? -4.723 -44.925 2.556 1.00 141.51 61 ILE L CA 1
ATOM 2522 C C . ILE F 1 64 ? -5.257 -43.512 2.330 1.00 124.43 61 ILE L C 1
ATOM 2523 O O . ILE F 1 64 ? -4.841 -42.824 1.399 1.00 118.94 61 ILE L O 1
ATOM 2528 N N . PRO F 1 65 ? -6.180 -43.071 3.192 1.00 115.75 62 PRO L N 1
ATOM 2529 C CA . PRO F 1 65 ? -6.845 -41.775 3.023 1.00 125.93 62 PRO L CA 1
ATOM 2530 C C . PRO F 1 65 ? -5.868 -40.612 3.145 1.00 115.65 62 PRO L C 1
ATOM 2531 O O . PRO F 1 65 ? -5.533 -40.252 4.273 1.00 140.89 62 PRO L O 1
ATOM 2535 N N . PRO G 1 9 ? 33.286 5.216 -17.073 1.00 200.42 6 PRO Y N 1
ATOM 2536 C CA . PRO G 1 9 ? 34.489 5.571 -17.833 1.00 202.52 6 PRO Y CA 1
ATOM 2537 C C . PRO G 1 9 ? 34.373 5.126 -19.284 1.00 205.48 6 PRO Y C 1
ATOM 2538 O O . PRO G 1 9 ? 33.342 4.585 -19.681 1.00 205.69 6 PRO Y O 1
ATOM 2542 N N . ASP G 1 10 ? 35.422 5.360 -20.066 1.00 199.94 7 ASP Y N 1
ATOM 2543 C CA . ASP G 1 10 ? 35.464 4.869 -21.434 1.00 189.72 7 ASP Y CA 1
ATOM 2544 C C . ASP G 1 10 ? 35.707 3.367 -21.388 1.00 189.82 7 ASP Y C 1
ATOM 2545 O O . ASP G 1 10 ? 36.838 2.907 -21.542 1.00 182.63 7 ASP Y O 1
ATOM 2550 N N . ALA G 1 11 ? 34.641 2.608 -21.162 1.00 187.34 8 ALA Y N 1
ATOM 2551 C CA . ALA G 1 11 ? 34.756 1.165 -20.994 1.00 164.94 8 ALA Y CA 1
ATOM 2552 C C . ALA G 1 11 ? 33.416 0.470 -21.184 1.00 150.05 8 ALA Y C 1
ATOM 2553 O O . ALA G 1 11 ? 32.435 0.800 -20.517 1.00 146.62 8 ALA Y O 1
ATOM 2555 N N . GLU G 1 12 ? 33.380 -0.494 -22.097 1.00 142.87 9 GLU Y N 1
ATOM 2556 C CA . GLU G 1 12 ? 32.179 -1.287 -22.323 1.00 144.76 9 GLU Y CA 1
ATOM 2557 C C . GLU G 1 12 ? 32.078 -2.421 -21.306 1.00 158.24 9 GLU Y C 1
ATOM 2558 O O . GLU G 1 12 ? 32.916 -3.323 -21.294 1.00 168.29 9 GLU Y O 1
ATOM 2564 N N . PRO G 1 13 ? 31.048 -2.378 -20.445 1.00 147.91 10 PRO Y N 1
ATOM 2565 C CA . PRO G 1 13 ? 30.829 -3.461 -19.481 1.00 135.56 10 PRO Y CA 1
ATOM 2566 C C . PRO G 1 13 ? 30.503 -4.751 -20.222 1.00 141.91 10 PRO Y C 1
ATOM 2567 O O . PRO G 1 13 ? 29.547 -4.788 -20.996 1.00 143.74 10 PRO Y O 1
ATOM 2571 N N . LEU G 1 14 ? 31.291 -5.794 -19.988 1.00 139.97 11 LEU Y N 1
ATOM 2572 C CA . LEU G 1 14 ? 31.170 -7.025 -20.759 1.00 125.98 11 LEU Y CA 1
ATOM 2573 C C . LEU G 1 14 ? 30.564 -8.196 -19.980 1.00 126.55 11 LEU Y C 1
ATOM 2574 O O . LEU G 1 14 ? 30.544 -8.201 -18.750 1.00 126.86 11 LEU Y O 1
ATOM 2579 N N . LEU G 1 15 ? 30.070 -9.183 -20.722 1.00 125.13 12 LEU Y N 1
ATOM 2580 C CA . LEU G 1 15 ? 29.535 -10.411 -20.150 1.00 118.14 12 LEU Y CA 1
ATOM 2581 C C . LEU G 1 15 ? 30.259 -11.607 -20.757 1.00 133.48 12 LEU Y C 1
ATOM 2582 O O . LEU G 1 15 ? 30.693 -11.558 -21.909 1.00 122.65 12 LEU Y O 1
ATOM 2587 N N . THR G 1 16 ? 30.395 -12.674 -19.973 1.00 131.38 13 THR Y N 1
ATOM 2588 C CA . THR G 1 16 ? 30.959 -13.927 -20.467 1.00 122.82 13 THR Y CA 1
ATOM 2589 C C . THR G 1 16 ? 29.836 -14.819 -20.966 1.00 117.15 13 THR Y C 1
ATOM 2590 O O . THR G 1 16 ? 28.700 -14.703 -20.509 1.00 130.14 13 THR Y O 1
ATOM 2594 N N . PRO G 1 17 ? 30.147 -15.714 -21.911 1.00 89.29 14 PRO Y N 1
ATOM 2595 C CA . PRO G 1 17 ? 29.104 -16.547 -22.511 1.00 88.58 14 PRO Y CA 1
ATOM 2596 C C . PRO G 1 17 ? 28.257 -17.223 -21.445 1.00 102.99 14 PRO Y C 1
ATOM 2597 O O . PRO G 1 17 ? 27.033 -17.227 -21.553 1.00 112.68 14 PRO Y O 1
ATOM 2601 N N . ALA G 1 18 ? 28.901 -17.768 -20.418 1.00 105.56 15 ALA Y N 1
ATOM 2602 C CA . ALA G 1 18 ? 28.178 -18.389 -19.315 1.00 111.97 15 ALA Y CA 1
ATOM 2603 C C . ALA G 1 18 ? 27.070 -17.473 -18.809 1.00 106.20 15 ALA Y C 1
ATOM 2604 O O . ALA G 1 18 ? 25.912 -17.878 -18.704 1.00 94.43 15 ALA Y O 1
ATOM 2606 N N . GLU G 1 19 ? 27.436 -16.233 -18.505 1.00 110.68 16 GLU Y N 1
ATOM 2607 C CA . GLU G 1 19 ? 26.504 -15.257 -17.951 1.00 115.11 16 GLU Y CA 1
ATOM 2608 C C . GLU G 1 19 ? 25.352 -14.924 -18.902 1.00 109.60 16 GLU Y C 1
ATOM 2609 O O . GLU G 1 19 ? 24.186 -14.922 -18.505 1.00 88.13 16 GLU Y O 1
ATOM 2615 N N . VAL G 1 20 ? 25.680 -14.634 -20.156 1.00 109.26 17 VAL Y N 1
ATOM 2616 C CA . VAL G 1 20 ? 24.652 -14.360 -21.148 1.00 105.79 17 VAL Y CA 1
ATOM 2617 C C . VAL G 1 20 ? 23.718 -15.552 -21.234 1.00 112.00 17 VAL Y C 1
ATOM 2618 O O . VAL G 1 20 ? 22.499 -15.402 -21.235 1.00 99.45 17 VAL Y O 1
ATOM 2622 N N . ALA G 1 21 ? 24.312 -16.738 -21.300 1.00 125.64 18 ALA Y N 1
ATOM 2623 C CA . ALA G 1 21 ? 23.564 -17.984 -21.365 1.00 123.59 18 ALA Y CA 1
ATOM 2624 C C . ALA G 1 21 ? 22.532 -18.067 -20.248 1.00 112.33 18 ALA Y C 1
ATOM 2625 O O . ALA G 1 21 ? 21.364 -18.377 -20.485 1.00 110.00 18 ALA Y O 1
ATOM 2627 N N . THR G 1 22 ? 22.971 -17.789 -19.028 1.00 91.14 19 THR Y N 1
ATOM 2628 C CA . THR G 1 22 ? 22.094 -17.855 -17.870 1.00 97.36 19 THR Y CA 1
ATOM 2629 C C . THR G 1 22 ? 20.871 -16.975 -18.064 1.00 104.53 19 THR Y C 1
ATOM 2630 O O . THR G 1 22 ? 19.753 -17.362 -17.728 1.00 113.37 19 THR Y O 1
ATOM 2634 N N . MET G 1 23 ? 21.095 -15.788 -18.611 1.00 118.90 20 MET Y N 1
ATOM 2635 C CA . MET G 1 23 ? 20.032 -14.809 -18.779 1.00 131.47 20 MET Y CA 1
ATOM 2636 C C . MET G 1 23 ? 18.938 -15.309 -19.711 1.00 124.70 20 MET Y C 1
ATOM 2637 O O . MET G 1 23 ? 17.757 -15.076 -19.462 1.00 117.99 20 MET Y O 1
ATOM 2642 N N . PHE G 1 24 ? 19.340 -15.997 -20.778 1.00 123.87 21 PHE Y N 1
ATOM 2643 C CA . PHE G 1 24 ? 18.404 -16.500 -21.785 1.00 125.86 21 PHE Y CA 1
ATOM 2644 C C . PHE G 1 24 ? 17.963 -17.937 -21.531 1.00 142.80 21 PHE Y C 1
ATOM 2645 O O . PHE G 1 24 ? 17.190 -18.497 -22.311 1.00 139.65 21 PHE Y O 1
ATOM 2653 N N . ARG G 1 25 ? 18.453 -18.528 -20.445 1.00 145.38 22 ARG Y N 1
ATOM 2654 C CA . ARG G 1 25 ? 18.140 -19.914 -20.133 1.00 120.39 22 ARG Y CA 1
ATOM 2655 C C . ARG G 1 25 ? 18.573 -20.746 -21.320 1.00 99.42 22 ARG Y C 1
ATOM 2656 O O . ARG G 1 25 ? 17.772 -21.475 -21.904 1.00 104.23 22 ARG Y O 1
ATOM 2664 N N . VAL G 1 26 ? 19.845 -20.613 -21.681 1.00 92.18 23 VAL Y N 1
ATOM 2665 C CA . VAL G 1 26 ? 20.378 -21.220 -22.896 1.00 95.21 23 VAL Y CA 1
ATOM 2666 C C . VAL G 1 26 ? 21.829 -21.687 -22.725 1.00 96.72 23 VAL Y C 1
ATOM 2667 O O . VAL G 1 26 ? 22.562 -21.171 -21.887 1.00 115.31 23 VAL Y O 1
ATOM 2671 N N . ASP G 1 27 ? 22.235 -22.674 -23.517 1.00 87.40 24 ASP Y N 1
ATOM 2672 C CA . ASP G 1 27 ? 23.577 -23.230 -23.415 1.00 109.89 24 ASP Y CA 1
ATOM 2673 C C . ASP G 1 27 ? 24.579 -22.277 -24.057 1.00 108.54 24 ASP Y C 1
ATOM 2674 O O . ASP G 1 27 ? 24.341 -21.783 -25.157 1.00 115.38 24 ASP Y O 1
ATOM 2679 N N . PRO G 1 28 ? 25.696 -22.003 -23.364 1.00 88.36 25 PRO Y N 1
ATOM 2680 C CA . PRO G 1 28 ? 26.794 -21.200 -23.903 1.00 93.92 25 PRO Y CA 1
ATOM 2681 C C . PRO G 1 28 ? 27.005 -21.463 -25.384 1.00 111.45 25 PRO Y C 1
ATOM 2682 O O . PRO G 1 28 ? 27.017 -20.527 -26.178 1.00 133.95 25 PRO Y O 1
ATOM 2686 N N . LYS G 1 29 ? 27.162 -22.732 -25.744 1.00 108.79 26 LYS Y N 1
ATOM 2687 C CA . LYS G 1 29 ? 27.413 -23.119 -27.126 1.00 118.62 26 LYS Y CA 1
ATOM 2688 C C . LYS G 1 29 ? 26.381 -22.523 -28.087 1.00 124.54 26 LYS Y C 1
ATOM 2689 O O . LYS G 1 29 ? 26.655 -22.356 -29.275 1.00 131.96 26 LYS Y O 1
ATOM 2695 N N . THR G 1 30 ? 25.196 -22.209 -27.571 1.00 112.69 27 THR Y N 1
ATOM 2696 C CA . THR G 1 30 ? 24.142 -21.613 -28.388 1.00 121.67 27 THR Y CA 1
ATOM 2697 C C . THR G 1 30 ? 24.355 -20.111 -28.543 1.00 139.55 27 THR Y C 1
ATOM 2698 O O . THR G 1 30 ? 24.196 -19.560 -29.632 1.00 155.86 27 THR Y O 1
ATOM 2702 N N . VAL G 1 31 ? 24.711 -19.450 -27.447 1.00 139.62 28 VAL Y N 1
ATOM 2703 C CA . VAL G 1 31 ? 25.075 -18.043 -27.503 1.00 127.88 28 VAL Y CA 1
ATOM 2704 C C . VAL G 1 31 ? 26.311 -17.897 -28.379 1.00 134.59 28 VAL Y C 1
ATOM 2705 O O . VAL G 1 31 ? 26.398 -16.997 -29.213 1.00 156.02 28 VAL Y O 1
ATOM 2709 N N . THR G 1 32 ? 27.261 -18.804 -28.183 1.00 115.53 29 THR Y N 1
ATOM 2710 C CA . THR G 1 32 ? 28.495 -18.825 -28.956 1.00 104.89 29 THR Y CA 1
ATOM 2711 C C . THR G 1 32 ? 28.213 -18.971 -30.449 1.00 99.55 29 THR Y C 1
ATOM 2712 O O . THR G 1 32 ? 29.074 -18.687 -31.278 1.00 124.35 29 THR Y O 1
ATOM 2716 N N . ARG G 1 33 ? 27.004 -19.404 -30.795 1.00 107.13 30 ARG Y N 1
ATOM 2717 C CA . ARG G 1 33 ? 26.610 -19.494 -32.200 1.00 123.07 30 ARG Y CA 1
ATOM 2718 C C . ARG G 1 33 ? 25.763 -18.301 -32.618 1.00 115.20 30 ARG Y C 1
ATOM 2719 O O . ARG G 1 33 ? 25.685 -17.970 -33.799 1.00 105.23 30 ARG Y O 1
ATOM 2727 N N . TRP G 1 34 ? 25.118 -17.665 -31.647 1.00 116.87 31 TRP Y N 1
ATOM 2728 C CA . TRP G 1 34 ? 24.458 -16.391 -31.887 1.00 131.91 31 TRP Y CA 1
ATOM 2729 C C . TRP G 1 34 ? 25.512 -15.374 -32.314 1.00 146.62 31 TRP Y C 1
ATOM 2730 O O . TRP G 1 34 ? 25.225 -14.432 -33.053 1.00 148.58 31 TRP Y O 1
ATOM 2741 N N . ALA G 1 35 ? 26.737 -15.579 -31.837 1.00 143.57 32 ALA Y N 1
ATOM 2742 C CA . ALA G 1 35 ? 27.852 -14.696 -32.156 1.00 144.31 32 ALA Y CA 1
ATOM 2743 C C . ALA G 1 35 ? 28.268 -14.855 -33.611 1.00 140.49 32 ALA Y C 1
ATOM 2744 O O . ALA G 1 35 ? 28.319 -13.882 -34.363 1.00 143.82 32 ALA Y O 1
ATOM 2746 N N . LYS G 1 36 ? 28.565 -16.091 -33.999 1.00 137.88 33 LYS Y N 1
ATOM 2747 C CA . LYS G 1 36 ? 28.974 -16.393 -35.365 1.00 149.69 33 LYS Y CA 1
ATOM 2748 C C . LYS G 1 36 ? 27.809 -16.238 -36.339 1.00 150.83 33 LYS Y C 1
ATOM 2749 O O . LYS G 1 36 ? 27.933 -16.545 -37.526 1.00 146.74 33 LYS Y O 1
ATOM 2755 N N . ALA G 1 37 ? 26.679 -15.758 -35.830 1.00 146.31 34 ALA Y N 1
ATOM 2756 C CA . ALA G 1 37 ? 25.504 -15.518 -36.657 1.00 145.59 34 ALA Y CA 1
ATOM 2757 C C . ALA G 1 37 ? 25.207 -14.024 -36.764 1.00 144.91 34 ALA Y C 1
ATOM 2758 O O . ALA G 1 37 ? 24.254 -13.615 -37.427 1.00 131.78 34 ALA Y O 1
ATOM 2760 N N . GLY G 1 38 ? 26.027 -13.213 -36.105 1.00 146.14 35 GLY Y N 1
ATOM 2761 C CA . GLY G 1 38 ? 25.886 -11.771 -36.177 1.00 136.04 35 GLY Y CA 1
ATOM 2762 C C . GLY G 1 38 ? 24.619 -11.264 -35.517 1.00 125.24 35 GLY Y C 1
ATOM 2763 O O . GLY G 1 38 ? 24.165 -10.154 -35.791 1.00 132.38 35 GLY Y O 1
ATOM 2764 N N . LYS G 1 39 ? 24.042 -12.086 -34.649 1.00 113.18 36 LYS Y N 1
ATOM 2765 C CA . LYS G 1 39 ? 22.885 -11.675 -33.869 1.00 114.67 36 LYS Y CA 1
ATOM 2766 C C . LYS G 1 39 ? 23.376 -10.960 -32.616 1.00 128.78 36 LYS Y C 1
ATOM 2767 O O . LYS G 1 39 ? 22.584 -10.418 -31.845 1.00 121.88 36 LYS Y O 1
ATOM 2773 N N . LEU G 1 40 ? 24.693 -10.959 -32.425 1.00 129.53 37 LEU Y N 1
ATOM 2774 C CA . LEU G 1 40 ? 25.301 -10.366 -31.241 1.00 104.76 37 LEU Y CA 1
ATOM 2775 C C . LEU G 1 40 ? 26.745 -9.945 -31.502 1.00 115.98 37 LEU Y C 1
ATOM 2776 O O . LEU G 1 40 ? 27.369 -10.397 -32.461 1.00 135.69 37 LEU Y O 1
ATOM 2781 N N . THR G 1 41 ? 27.277 -9.091 -30.634 1.00 112.06 38 THR Y N 1
ATOM 2782 C CA . THR G 1 41 ? 28.632 -8.580 -30.799 1.00 123.59 38 THR Y CA 1
ATOM 2783 C C . THR G 1 41 ? 29.650 -9.331 -29.954 1.00 133.10 38 THR Y C 1
ATOM 2784 O O . THR G 1 41 ? 29.536 -9.391 -28.730 1.00 115.78 38 THR Y O 1
ATOM 2788 N N . SER G 1 42 ? 30.654 -9.888 -30.621 1.00 137.65 39 SER Y N 1
ATOM 2789 C CA . SER G 1 42 ? 31.679 -10.670 -29.948 1.00 125.83 39 SER Y CA 1
ATOM 2790 C C . SER G 1 42 ? 32.962 -9.872 -29.722 1.00 135.50 39 SER Y C 1
ATOM 2791 O O . SER G 1 42 ? 33.461 -9.203 -30.628 1.00 135.22 39 SER Y O 1
ATOM 2794 N N . ILE G 1 43 ? 33.487 -9.950 -28.504 1.00 135.16 40 ILE Y N 1
ATOM 2795 C CA . ILE G 1 43 ? 34.779 -9.361 -28.182 1.00 127.45 40 ILE Y CA 1
ATOM 2796 C C . ILE G 1 43 ? 35.745 -10.451 -27.738 1.00 143.85 40 ILE Y C 1
ATOM 2797 O O . ILE G 1 43 ? 35.559 -11.071 -26.693 1.00 151.48 40 ILE Y O 1
ATOM 2802 N N . ARG G 1 44 ? 36.778 -10.684 -28.539 1.00 148.58 41 ARG Y N 1
ATOM 2803 C CA . ARG G 1 44 ? 37.720 -11.760 -28.268 1.00 139.57 41 ARG Y CA 1
ATOM 2804 C C . ARG G 1 44 ? 38.774 -11.359 -27.243 1.00 141.18 41 ARG Y C 1
ATOM 2805 O O . ARG G 1 44 ? 39.444 -10.339 -27.400 1.00 163.50 41 ARG Y O 1
ATOM 2813 N N . THR G 1 45 ? 38.914 -12.163 -26.193 1.00 120.28 42 THR Y N 1
ATOM 2814 C CA . THR G 1 45 ? 40.050 -12.037 -25.288 1.00 110.00 42 THR Y CA 1
ATOM 2815 C C . THR G 1 45 ? 41.294 -12.470 -26.053 1.00 101.99 42 THR Y C 1
ATOM 2816 O O . THR G 1 45 ? 41.198 -13.237 -27.007 1.00 102.17 42 THR Y O 1
ATOM 2820 N N . LEU G 1 46 ? 42.460 -11.985 -25.644 1.00 90.44 43 LEU Y N 1
ATOM 2821 C CA . LEU G 1 46 ? 43.690 -12.280 -26.371 1.00 98.95 43 LEU Y CA 1
ATOM 2822 C C . LEU G 1 46 ? 43.883 -13.778 -26.599 1.00 116.84 43 LEU Y C 1
ATOM 2823 O O . LEU G 1 46 ? 44.652 -14.186 -27.472 1.00 119.92 43 LEU Y O 1
ATOM 2828 N N . GLY G 1 47 ? 43.174 -14.589 -25.816 1.00 115.01 44 GLY Y N 1
ATOM 2829 C CA . GLY G 1 47 ? 43.311 -16.034 -25.862 1.00 101.77 44 GLY Y CA 1
ATOM 2830 C C . GLY G 1 47 ? 42.333 -16.710 -26.802 1.00 106.49 44 GLY Y C 1
ATOM 2831 O O . GLY G 1 47 ? 42.645 -17.748 -27.385 1.00 120.58 44 GLY Y O 1
ATOM 2832 N N . GLY G 1 48 ? 41.145 -16.134 -26.948 1.00 99.20 45 GLY Y N 1
ATOM 2833 C CA . GLY G 1 48 ? 40.178 -16.662 -27.892 1.00 107.14 45 GLY Y CA 1
ATOM 2834 C C . GLY G 1 48 ? 38.732 -16.574 -27.450 1.00 113.61 45 GLY Y C 1
ATOM 2835 O O . GLY G 1 48 ? 37.824 -16.681 -28.273 1.00 127.50 45 GLY Y O 1
ATOM 2836 N N . HIS G 1 49 ? 38.512 -16.377 -26.155 1.00 105.56 46 HIS Y N 1
ATOM 2837 C CA . HIS G 1 49 ? 37.159 -16.355 -25.609 1.00 117.59 46 HIS Y CA 1
ATOM 2838 C C . HIS G 1 49 ? 36.381 -15.104 -25.999 1.00 108.07 46 HIS Y C 1
ATOM 2839 O O . HIS G 1 49 ? 36.947 -14.022 -26.132 1.00 117.17 46 HIS Y O 1
ATOM 2846 N N . ARG G 1 50 ? 35.075 -15.268 -26.171 1.00 97.43 47 ARG Y N 1
ATOM 2847 C CA . ARG G 1 50 ? 34.198 -14.170 -26.538 1.00 91.01 47 ARG Y CA 1
ATOM 2848 C C . ARG G 1 50 ? 33.620 -13.511 -25.297 1.00 104.03 47 ARG Y C 1
ATOM 2849 O O . ARG G 1 50 ? 33.312 -14.181 -24.314 1.00 101.36 47 ARG Y O 1
ATOM 2857 N N . ARG G 1 51 ? 33.482 -12.191 -25.352 1.00 111.08 48 ARG Y N 1
ATOM 2858 C CA . ARG G 1 51 ? 32.803 -11.426 -24.312 1.00 110.91 48 ARG Y CA 1
ATOM 2859 C C . ARG G 1 51 ? 31.729 -10.586 -24.993 1.00 114.73 48 ARG Y C 1
ATOM 2860 O O . ARG G 1 51 ? 31.884 -10.196 -26.150 1.00 114.91 48 ARG Y O 1
ATOM 2868 N N . TYR G 1 52 ? 30.637 -10.315 -24.290 1.00 93.07 49 TYR Y N 1
ATOM 2869 C CA . TYR G 1 52 ? 29.495 -9.675 -24.929 1.00 107.04 49 TYR Y CA 1
ATOM 2870 C C . TYR G 1 52 ? 29.066 -8.413 -24.196 1.00 123.76 49 TYR Y C 1
ATOM 2871 O O . TYR G 1 52 ? 29.105 -8.356 -22.972 1.00 139.28 49 TYR Y O 1
ATOM 2880 N N . ARG G 1 53 ? 28.663 -7.402 -24.958 1.00 111.89 50 ARG Y N 1
ATOM 2881 C CA . ARG G 1 53 ? 28.268 -6.118 -24.392 1.00 115.32 50 ARG Y CA 1
ATOM 2882 C C . ARG G 1 53 ? 27.031 -6.257 -23.510 1.00 112.29 50 ARG Y C 1
ATOM 2883 O O . ARG G 1 53 ? 25.936 -6.527 -24.007 1.00 92.07 50 ARG Y O 1
ATOM 2891 N N . GLU G 1 54 ? 27.204 -6.065 -22.205 1.00 119.26 51 GLU Y N 1
ATOM 2892 C CA . GLU G 1 54 ? 26.088 -6.133 -21.265 1.00 122.40 51 GLU Y CA 1
ATOM 2893 C C . GLU G 1 54 ? 24.919 -5.297 -21.761 1.00 125.47 51 GLU Y C 1
ATOM 2894 O O . GLU G 1 54 ? 23.759 -5.649 -21.559 1.00 116.35 51 GLU Y O 1
ATOM 2900 N N . ALA G 1 55 ? 25.243 -4.185 -22.410 1.00 137.27 52 ALA Y N 1
ATOM 2901 C CA . ALA G 1 55 ? 24.241 -3.281 -22.950 1.00 135.75 52 ALA Y CA 1
ATOM 2902 C C . ALA G 1 55 ? 23.401 -3.989 -24.002 1.00 126.13 52 ALA Y C 1
ATOM 2903 O O . ALA G 1 55 ? 22.177 -4.069 -23.890 1.00 120.95 52 ALA Y O 1
ATOM 2905 N N . GLU G 1 56 ? 24.076 -4.501 -25.024 1.00 121.25 53 GLU Y N 1
ATOM 2906 C CA . GLU G 1 56 ? 23.421 -5.182 -26.130 1.00 110.79 53 GLU Y CA 1
ATOM 2907 C C . GLU G 1 56 ? 22.513 -6.281 -25.604 1.00 128.63 53 GLU Y C 1
ATOM 2908 O O . GLU G 1 56 ? 21.366 -6.415 -26.029 1.00 143.97 53 GLU Y O 1
ATOM 2914 N N . VAL G 1 57 ? 23.036 -7.057 -24.664 1.00 129.43 54 VAL Y N 1
ATOM 2915 C CA . VAL G 1 57 ? 22.306 -8.177 -24.089 1.00 117.29 54 VAL Y CA 1
ATOM 2916 C C . VAL G 1 57 ? 20.990 -7.747 -23.442 1.00 110.23 54 VAL Y C 1
ATOM 2917 O O . VAL G 1 57 ? 19.915 -8.121 -23.909 1.00 112.53 54 VAL Y O 1
ATOM 2921 N N . ARG G 1 58 ? 21.084 -6.962 -22.372 1.00 102.62 55 ARG Y N 1
ATOM 2922 C CA . ARG G 1 58 ? 19.909 -6.533 -21.615 1.00 106.67 55 ARG Y CA 1
ATOM 2923 C C . ARG G 1 58 ? 18.791 -6.050 -22.531 1.00 127.82 55 ARG Y C 1
ATOM 2924 O O . ARG G 1 58 ? 17.609 -6.273 -22.262 1.00 137.93 55 ARG Y O 1
ATOM 2932 N N . ALA G 1 59 ? 19.172 -5.387 -23.616 1.00 128.53 56 ALA Y N 1
ATOM 2933 C CA . ALA G 1 59 ? 18.203 -4.875 -24.573 1.00 131.83 56 ALA Y CA 1
ATOM 2934 C C . ALA G 1 59 ? 17.307 -5.989 -25.098 1.00 134.29 56 ALA Y C 1
ATOM 2935 O O . ALA G 1 59 ? 16.090 -5.965 -24.912 1.00 139.31 56 ALA Y O 1
ATOM 2937 N N . LEU G 1 60 ? 17.927 -6.972 -25.742 1.00 126.20 57 LEU Y N 1
ATOM 2938 C CA . LEU G 1 60 ? 17.207 -8.027 -26.449 1.00 132.24 57 LEU Y CA 1
ATOM 2939 C C . LEU G 1 60 ? 16.208 -8.801 -25.586 1.00 140.68 57 LEU Y C 1
ATOM 2940 O O . LEU G 1 60 ? 15.256 -9.384 -26.107 1.00 141.01 57 LEU Y O 1
ATOM 2945 N N . LEU G 1 61 ? 16.427 -8.811 -24.274 1.00 125.95 58 LEU Y N 1
ATOM 2946 C CA . LEU G 1 61 ? 15.536 -9.522 -23.360 1.00 124.83 58 LEU Y CA 1
ATOM 2947 C C . LEU G 1 61 ? 14.182 -8.828 -23.235 1.00 138.96 58 LEU Y C 1
ATOM 2948 O O . LEU G 1 61 ? 13.226 -9.402 -22.712 1.00 130.67 58 LEU Y O 1
ATOM 2953 N N . ALA G 1 62 ? 14.107 -7.594 -23.724 1.00 151.31 59 ALA Y N 1
ATOM 2954 C CA . ALA G 1 62 ? 12.870 -6.822 -23.680 1.00 158.36 59 ALA Y CA 1
ATOM 2955 C C . ALA G 1 62 ? 12.185 -6.782 -25.044 1.00 183.24 59 ALA Y C 1
ATOM 2956 O O . ALA G 1 62 ? 11.058 -6.299 -25.168 1.00 183.97 59 ALA Y O 1
ATOM 2958 N N . GLY G 1 63 ? 12.876 -7.287 -26.062 1.00 198.68 60 GLY Y N 1
ATOM 2959 C CA . GLY G 1 63 ? 12.342 -7.321 -27.413 1.00 202.92 60 GLY Y CA 1
ATOM 2960 C C . GLY G 1 63 ? 12.621 -6.041 -28.175 1.00 195.97 60 GLY Y C 1
ATOM 2961 O O . GLY G 1 63 ? 11.704 -5.401 -28.692 1.00 192.71 60 GLY Y O 1
ATOM 2962 N N . ILE G 1 64 ? 13.894 -5.667 -28.248 1.00 191.36 61 ILE Y N 1
ATOM 2963 C CA . ILE G 1 64 ? 14.288 -4.416 -28.881 1.00 201.52 61 ILE Y CA 1
ATOM 2964 C C . ILE G 1 64 ? 15.544 -4.597 -29.732 1.00 208.55 61 ILE Y C 1
ATOM 2965 O O . ILE G 1 64 ? 16.661 -4.438 -29.239 1.00 207.20 61 ILE Y O 1
ATOM 2970 N N . PRO G 1 65 ? 15.359 -4.927 -31.020 1.00 209.99 62 PRO Y N 1
ATOM 2971 C CA . PRO G 1 65 ? 16.461 -5.190 -31.955 1.00 203.14 62 PRO Y CA 1
ATOM 2972 C C . PRO G 1 65 ? 17.422 -4.012 -32.079 1.00 189.41 62 PRO Y C 1
ATOM 2973 O O . PRO G 1 65 ? 16.962 -2.873 -32.127 1.00 193.03 62 PRO Y O 1
ATOM 2977 N N . GLU H 1 12 ? -2.136 -52.753 -13.658 1.00 127.29 9 GLU C N 1
ATOM 2978 C CA . GLU H 1 12 ? -3.277 -53.601 -13.324 1.00 148.20 9 GLU C CA 1
ATOM 2979 C C . GLU H 1 12 ? -4.553 -53.186 -14.056 1.00 156.39 9 GLU C C 1
ATOM 2980 O O . GLU H 1 12 ? -4.907 -52.005 -14.070 1.00 141.61 9 GLU C O 1
ATOM 2982 N N . PRO H 1 13 ? -5.234 -54.162 -14.683 1.00 162.50 10 PRO C N 1
ATOM 2983 C CA . PRO H 1 13 ? -6.571 -54.002 -15.263 1.00 158.99 10 PRO C CA 1
ATOM 2984 C C . PRO H 1 13 ? -7.644 -54.495 -14.285 1.00 157.85 10 PRO C C 1
ATOM 2985 O O . PRO H 1 13 ? -7.497 -55.575 -13.709 1.00 141.16 10 PRO C O 1
ATOM 2989 N N . LEU H 1 14 ? -8.708 -53.717 -14.103 1.00 150.07 11 LEU C N 1
ATOM 2990 C CA . LEU H 1 14 ? -9.703 -54.018 -13.072 1.00 127.22 11 LEU C CA 1
ATOM 2991 C C . LEU H 1 14 ? -11.073 -54.457 -13.599 1.00 115.86 11 LEU C C 1
ATOM 2992 O O . LEU H 1 14 ? -11.372 -54.323 -14.785 1.00 92.25 11 LEU C O 1
ATOM 2997 N N . LEU H 1 15 ? -11.899 -54.979 -12.694 1.00 123.99 12 LEU C N 1
ATOM 2998 C CA . LEU H 1 15 ? -13.237 -55.454 -13.028 1.00 120.90 12 LEU C CA 1
ATOM 2999 C C . LEU H 1 15 ? -14.279 -54.902 -12.070 1.00 134.03 12 LEU C C 1
ATOM 3000 O O . LEU H 1 15 ? -14.009 -54.731 -10.880 1.00 136.46 12 LEU C O 1
ATOM 3005 N N . THR H 1 16 ? -15.475 -54.642 -12.593 1.00 123.25 13 THR C N 1
ATOM 3006 C CA . THR H 1 16 ? -16.605 -54.222 -11.769 1.00 110.85 13 THR C CA 1
ATOM 3007 C C . THR H 1 16 ? -17.345 -55.456 -11.271 1.00 97.16 13 THR C C 1
ATOM 3008 O O . THR H 1 16 ? -17.365 -56.478 -11.952 1.00 91.60 13 THR C O 1
ATOM 3012 N N . PRO H 1 17 ? -17.951 -55.371 -10.076 1.00 89.16 14 PRO C N 1
ATOM 3013 C CA . PRO H 1 17 ? -18.630 -56.538 -9.501 1.00 93.16 14 PRO C CA 1
ATOM 3014 C C . PRO H 1 17 ? -19.711 -57.080 -10.429 1.00 100.71 14 PRO C C 1
ATOM 3015 O O . PRO H 1 17 ? -20.094 -58.243 -10.319 1.00 103.06 14 PRO C O 1
ATOM 3019 N N . ALA H 1 18 ? -20.185 -56.240 -11.342 1.00 103.77 15 ALA C N 1
ATOM 3020 C CA . ALA H 1 18 ? -21.132 -56.670 -12.360 1.00 111.36 15 ALA C CA 1
ATOM 3021 C C . ALA H 1 18 ? -20.486 -57.717 -13.260 1.00 110.64 15 ALA C C 1
ATOM 3022 O O . ALA H 1 18 ? -21.077 -58.755 -13.548 1.00 106.95 15 ALA C O 1
ATOM 3024 N N . GLU H 1 19 ? -19.262 -57.431 -13.692 1.00 108.57 16 GLU C N 1
ATOM 3025 C CA . GLU H 1 19 ? -18.525 -58.305 -14.597 1.00 102.20 16 GLU C CA 1
ATOM 3026 C C . GLU H 1 19 ? -18.032 -59.578 -13.908 1.00 96.77 16 GLU C C 1
ATOM 3027 O O . GLU H 1 19 ? -18.091 -60.662 -14.483 1.00 100.11 16 GLU C O 1
ATOM 3033 N N . VAL H 1 20 ? -17.536 -59.449 -12.684 1.00 100.50 17 VAL C N 1
ATOM 3034 C CA . VAL H 1 20 ? -17.042 -60.611 -11.958 1.00 111.39 17 VAL C CA 1
ATOM 3035 C C . VAL H 1 20 ? -18.150 -61.638 -11.794 1.00 115.44 17 VAL C C 1
ATOM 3036 O O . VAL H 1 20 ? -17.919 -62.840 -11.906 1.00 119.87 17 VAL C O 1
ATOM 3040 N N . ALA H 1 21 ? -19.358 -61.155 -11.532 1.00 112.86 18 ALA C N 1
ATOM 3041 C CA . ALA H 1 21 ? -20.503 -62.032 -11.339 1.00 120.46 18 ALA C CA 1
ATOM 3042 C C . ALA H 1 21 ? -20.945 -62.685 -12.647 1.00 109.89 18 ALA C C 1
ATOM 3043 O O . ALA H 1 21 ? -21.249 -63.876 -12.685 1.00 128.00 18 ALA C O 1
ATOM 3045 N N . THR H 1 22 ? -20.984 -61.898 -13.715 1.00 93.72 19 THR C N 1
ATOM 3046 C CA . THR H 1 22 ? -21.379 -62.395 -15.028 1.00 106.26 19 THR C CA 1
ATOM 3047 C C . THR H 1 22 ? -20.511 -63.564 -15.501 1.00 111.23 19 THR C C 1
ATOM 3048 O O . THR H 1 22 ? -21.004 -64.485 -16.152 1.00 96.79 19 THR C O 1
ATOM 3052 N N . MET H 1 23 ? -19.224 -63.521 -15.168 1.00 117.39 20 MET C N 1
ATOM 3053 C CA . MET H 1 23 ? -18.277 -64.546 -15.599 1.00 107.10 20 MET C CA 1
ATOM 3054 C C . MET H 1 23 ? -18.511 -65.874 -14.888 1.00 103.70 20 MET C C 1
ATOM 3055 O O . MET H 1 23 ? -18.336 -66.937 -15.477 1.00 113.32 20 MET C O 1
ATOM 3060 N N . PHE H 1 24 ? -18.896 -65.803 -13.617 1.00 93.79 21 PHE C N 1
ATOM 3061 C CA . PHE H 1 24 ? -19.144 -66.994 -12.810 1.00 102.59 21 PHE C CA 1
ATOM 3062 C C . PHE H 1 24 ? -20.602 -67.430 -12.873 1.00 109.93 21 PHE C C 1
ATOM 3063 O O . PHE H 1 24 ? -20.948 -68.529 -12.436 1.00 101.73 21 PHE C O 1
ATOM 3071 N N . ARG H 1 25 ? -21.453 -66.561 -13.410 1.00 109.84 22 ARG C N 1
ATOM 3072 C CA . ARG H 1 25 ? -22.887 -66.801 -13.406 1.00 113.32 22 ARG C CA 1
ATOM 3073 C C . ARG H 1 25 ? -23.354 -66.757 -11.956 1.00 117.73 22 ARG C C 1
ATOM 3074 O O . ARG H 1 25 ? -23.778 -67.768 -11.399 1.00 125.03 22 ARG C O 1
ATOM 3082 N N . VAL H 1 26 ? -23.255 -65.574 -11.352 1.00 106.85 23 VAL C N 1
ATOM 3083 C CA . VAL H 1 26 ? -23.580 -65.367 -9.943 1.00 91.14 23 VAL C CA 1
ATOM 3084 C C . VAL H 1 26 ? -24.120 -63.951 -9.739 1.00 89.90 23 VAL C C 1
ATOM 3085 O O . VAL H 1 26 ? -23.996 -63.106 -10.623 1.00 96.12 23 VAL C O 1
ATOM 3089 N N . ASP H 1 27 ? -24.729 -63.692 -8.586 1.00 82.41 24 ASP C N 1
ATOM 3090 C CA . ASP H 1 27 ? -25.258 -62.364 -8.304 1.00 98.59 24 ASP C CA 1
ATOM 3091 C C . ASP H 1 27 ? -24.170 -61.463 -7.732 1.00 109.79 24 ASP C C 1
ATOM 3092 O O . ASP H 1 27 ? -23.370 -61.902 -6.908 1.00 116.90 24 ASP C O 1
ATOM 3097 N N . PRO H 1 28 ? -24.132 -60.198 -8.177 1.00 103.03 25 PRO C N 1
ATOM 3098 C CA . PRO H 1 28 ? -23.157 -59.213 -7.700 1.00 94.52 25 PRO C CA 1
ATOM 3099 C C . PRO H 1 28 ? -23.235 -59.039 -6.192 1.00 110.03 25 PRO C C 1
ATOM 3100 O O . PRO H 1 28 ? -22.257 -58.637 -5.566 1.00 121.37 25 PRO C O 1
ATOM 3104 N N . LYS H 1 29 ? -24.395 -59.334 -5.618 1.00 135.95 26 LYS C N 1
ATOM 3105 C CA . LYS H 1 29 ? -24.556 -59.296 -4.170 1.00 139.44 26 LYS C CA 1
ATOM 3106 C C . LYS H 1 29 ? -23.806 -60.452 -3.518 1.00 118.52 26 LYS C C 1
ATOM 3107 O O . LYS H 1 29 ? -23.700 -60.514 -2.295 1.00 94.22 26 LYS C O 1
ATOM 3113 N N . THR H 1 30 ? -2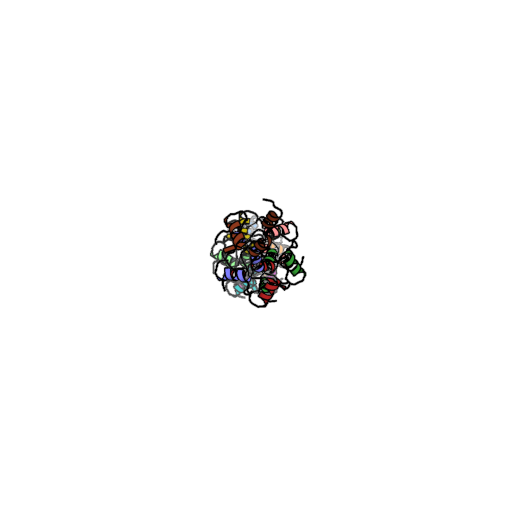3.294 -61.363 -4.344 1.00 126.32 27 THR C N 1
ATOM 3114 C CA . THR H 1 30 ? -22.558 -62.534 -3.867 1.00 140.24 27 THR C CA 1
ATOM 3115 C C . THR H 1 30 ? -21.056 -62.389 -4.101 1.00 140.30 27 THR C C 1
ATOM 3116 O O . THR H 1 30 ? -20.248 -62.798 -3.267 1.00 145.64 27 THR C O 1
ATOM 3120 N N . VAL H 1 31 ? -20.685 -61.814 -5.239 1.00 128.30 28 VAL C N 1
ATOM 3121 C CA . VAL H 1 31 ? -19.289 -61.485 -5.495 1.00 114.52 28 VAL C CA 1
ATOM 3122 C C . VAL H 1 31 ? -18.774 -60.641 -4.339 1.00 110.90 28 VAL C C 1
ATOM 3123 O O . VAL H 1 31 ? -17.630 -60.780 -3.913 1.00 140.70 28 VAL C O 1
ATOM 3127 N N . THR H 1 32 ? -19.637 -59.769 -3.830 1.00 105.29 29 THR C N 1
ATOM 3128 C CA . THR H 1 32 ? -19.303 -58.929 -2.688 1.00 120.87 29 THR C CA 1
ATOM 3129 C C . THR H 1 32 ? -19.075 -59.762 -1.430 1.00 107.36 29 THR C C 1
ATOM 3130 O O . THR H 1 32 ? -18.111 -59.541 -0.700 1.00 121.62 29 THR C O 1
ATOM 3134 N N . ARG H 1 33 ? -19.961 -60.720 -1.175 1.00 111.36 30 ARG C N 1
ATOM 3135 C CA . ARG H 1 33 ? -19.819 -61.586 -0.010 1.00 127.76 30 ARG C CA 1
ATOM 3136 C C . ARG H 1 33 ? -18.515 -62.371 -0.105 1.00 117.27 30 ARG C C 1
ATOM 3137 O O . ARG H 1 33 ? -17.945 -62.771 0.908 1.00 109.60 30 ARG C O 1
ATOM 3145 N N . TRP H 1 34 ? -18.053 -62.587 -1.333 1.00 114.92 31 TRP C N 1
ATOM 3146 C CA . TRP H 1 34 ? -16.795 -63.279 -1.577 1.00 120.28 31 TRP C CA 1
ATOM 3147 C C . TRP H 1 34 ? -15.622 -62.473 -1.040 1.00 126.79 31 TRP C C 1
ATOM 3148 O O . TRP H 1 34 ? -14.808 -62.982 -0.270 1.00 128.12 31 TRP C O 1
ATOM 3159 N N . ALA H 1 35 ? -15.540 -61.213 -1.453 1.00 130.49 32 ALA C N 1
ATOM 3160 C CA . ALA H 1 35 ? -14.477 -60.328 -0.995 1.00 132.83 32 ALA C CA 1
ATOM 3161 C C . ALA H 1 35 ? -14.529 -60.141 0.516 1.00 125.33 32 ALA C C 1
ATOM 3162 O O . ALA H 1 35 ? -13.494 -60.119 1.175 1.00 144.19 32 ALA C O 1
ATOM 3164 N N . LYS H 1 36 ? -15.735 -60.006 1.060 1.00 105.71 33 LYS C N 1
ATOM 3165 C CA . LYS H 1 36 ? -15.904 -59.833 2.499 1.00 117.49 33 LYS C CA 1
ATOM 3166 C C . LYS H 1 36 ? -15.443 -61.063 3.270 1.00 139.10 33 LYS C C 1
ATOM 3167 O O . LYS H 1 36 ? -15.203 -60.992 4.475 1.00 147.74 33 LYS C O 1
ATOM 3173 N N . ALA H 1 37 ? -15.328 -62.188 2.572 1.00 147.64 34 ALA C N 1
ATOM 3174 C CA . ALA H 1 37 ? -14.861 -63.426 3.187 1.00 147.50 34 ALA C CA 1
ATOM 3175 C C . ALA H 1 37 ? -13.408 -63.698 2.815 1.00 120.38 34 ALA C C 1
ATOM 3176 O O . ALA H 1 37 ? -12.820 -64.687 3.250 1.00 113.08 34 ALA C O 1
ATOM 3178 N N . GLY H 1 38 ? -12.840 -62.820 1.995 1.00 103.94 35 GLY C N 1
ATOM 3179 C CA . GLY H 1 38 ? -11.421 -62.869 1.697 1.00 112.98 35 GLY C CA 1
ATOM 3180 C C . GLY H 1 38 ? -11.044 -63.631 0.443 1.00 123.17 35 GLY C C 1
ATOM 3181 O O . GLY H 1 38 ? -9.883 -63.630 0.039 1.00 130.35 35 GLY C O 1
ATOM 3182 N N . LYS H 1 39 ? -12.021 -64.276 -0.182 1.00 131.73 36 LYS C N 1
ATOM 3183 C CA . LYS H 1 39 ? -11.750 -65.112 -1.346 1.00 134.86 36 LYS C CA 1
ATOM 3184 C C . LYS H 1 39 ? -11.327 -64.307 -2.580 1.00 130.52 36 LYS C C 1
ATOM 3185 O O . LYS H 1 39 ? -11.087 -64.877 -3.645 1.00 134.13 36 LYS C O 1
ATOM 3191 N N . LEU H 1 40 ? -11.220 -62.990 -2.432 1.00 111.01 37 LEU C N 1
ATOM 3192 C CA . LEU H 1 40 ? -10.956 -62.124 -3.578 1.00 130.18 37 LEU C CA 1
ATOM 3193 C C . LEU H 1 40 ? -10.388 -60.762 -3.174 1.00 140.21 37 LEU C C 1
ATOM 3194 O O . LEU H 1 40 ? -10.806 -60.166 -2.179 1.00 144.09 37 LEU C O 1
ATOM 3199 N N . THR H 1 41 ? -9.439 -60.272 -3.963 1.00 128.92 38 THR C N 1
ATOM 3200 C CA . THR H 1 41 ? -8.833 -58.973 -3.716 1.00 129.01 38 THR C CA 1
ATOM 3201 C C . THR H 1 41 ? -9.763 -57.847 -4.131 1.00 138.84 38 THR C C 1
ATOM 3202 O O . THR H 1 41 ? -10.200 -57.779 -5.282 1.00 121.68 38 THR C O 1
ATOM 3206 N N . SER H 1 42 ? -10.054 -56.959 -3.188 1.00 147.51 39 SER C N 1
ATOM 3207 C CA . SER H 1 42 ? -10.927 -55.827 -3.451 1.00 137.61 39 SER C CA 1
ATOM 3208 C C . SER H 1 42 ? -10.131 -54.535 -3.572 1.00 116.69 39 SER C C 1
ATOM 3209 O O . SER H 1 42 ? -9.085 -54.376 -2.949 1.00 125.37 39 SER C O 1
ATOM 3212 N N . ILE H 1 43 ? -10.635 -53.615 -4.382 1.00 109.32 40 ILE C N 1
ATOM 3213 C CA . ILE H 1 43 ? -10.069 -52.279 -4.469 1.00 117.71 40 ILE C CA 1
ATOM 3214 C C . ILE H 1 43 ? -11.204 -51.275 -4.467 1.00 125.05 40 ILE C C 1
ATOM 3215 O O . ILE H 1 43 ? -11.922 -51.134 -5.457 1.00 137.21 40 ILE C O 1
ATOM 3220 N N . ARG H 1 44 ? -11.372 -50.589 -3.344 1.00 112.47 41 ARG C N 1
ATOM 3221 C CA . ARG H 1 44 ? -12.442 -49.614 -3.197 1.00 100.34 41 ARG C CA 1
ATOM 3222 C C . ARG H 1 44 ? -12.214 -48.364 -4.039 1.00 95.56 41 ARG C C 1
ATOM 3223 O O . ARG H 1 44 ? -11.093 -47.870 -4.157 1.00 93.05 41 ARG C O 1
ATOM 3231 N N . THR H 1 45 ? -13.295 -47.862 -4.623 1.00 94.71 42 THR C N 1
ATOM 3232 C CA . THR H 1 45 ? -13.293 -46.549 -5.238 1.00 99.65 42 THR C CA 1
ATOM 3233 C C . THR H 1 45 ? -13.472 -45.534 -4.117 1.00 108.40 42 THR C C 1
ATOM 3234 O O . THR H 1 45 ? -13.821 -45.900 -2.997 1.00 98.30 42 THR C O 1
ATOM 3238 N N . LEU H 1 46 ? -13.235 -44.262 -4.412 1.00 108.36 43 LEU C N 1
ATOM 3239 C CA . LEU H 1 46 ? -13.355 -43.225 -3.396 1.00 109.13 43 LEU C CA 1
ATOM 3240 C C . LEU H 1 46 ? -14.780 -43.127 -2.856 1.00 121.55 43 LEU C C 1
ATOM 3241 O O . LEU H 1 46 ? -15.035 -42.415 -1.884 1.00 138.66 43 LEU C O 1
ATOM 3246 N N . GLY H 1 47 ? -15.701 -43.853 -3.483 1.00 117.93 44 GLY C N 1
ATOM 3247 C CA . GLY H 1 47 ? -17.103 -43.810 -3.105 1.00 118.14 44 GLY C CA 1
ATOM 3248 C C . GLY H 1 47 ? -17.551 -44.979 -2.248 1.00 119.51 44 GLY C C 1
ATOM 3249 O O . GLY H 1 47 ? -18.487 -44.859 -1.459 1.00 131.00 44 GLY C O 1
ATOM 3250 N N . GLY H 1 48 ? -16.887 -46.118 -2.399 1.00 108.09 45 GLY C N 1
ATOM 3251 C CA . GLY H 1 48 ? -17.222 -47.291 -1.615 1.00 91.94 45 GLY C CA 1
ATOM 3252 C C . GLY H 1 48 ? -17.295 -48.547 -2.459 1.00 111.89 45 GLY C C 1
ATOM 3253 O O . GLY H 1 48 ? -16.977 -49.643 -1.992 1.00 121.30 45 GLY C O 1
ATOM 3254 N N . HIS H 1 49 ? -17.716 -48.383 -3.709 1.00 110.13 46 HIS C N 1
ATOM 3255 C CA . HIS H 1 49 ? -17.850 -49.504 -4.627 1.00 113.30 46 HIS C CA 1
ATOM 3256 C C . HIS H 1 49 ? -16.552 -50.281 -4.694 1.00 105.32 46 HIS C C 1
ATOM 3257 O O . HIS H 1 49 ? -15.474 -49.701 -4.593 1.00 111.46 46 HIS C O 1
ATOM 3264 N N . ARG H 1 50 ? -16.662 -51.593 -4.870 1.00 102.65 47 ARG C N 1
ATOM 3265 C CA . ARG H 1 50 ? -15.496 -52.464 -4.965 1.00 99.85 47 ARG C CA 1
ATOM 3266 C C . ARG H 1 50 ? -15.018 -52.623 -6.404 1.00 105.02 47 ARG C C 1
ATOM 3267 O O . ARG H 1 50 ? -15.683 -52.192 -7.344 1.00 120.33 47 ARG C O 1
ATOM 3275 N N . ARG H 1 51 ? -13.858 -53.240 -6.572 1.00 84.17 48 ARG C N 1
ATOM 3276 C CA . ARG H 1 51 ? -13.331 -53.477 -7.903 1.00 99.54 48 ARG C CA 1
ATOM 3277 C C . ARG H 1 51 ? -12.292 -54.588 -7.814 1.00 115.60 48 ARG C C 1
ATOM 3278 O O . ARG H 1 51 ? -11.641 -54.741 -6.783 1.00 117.44 48 ARG C O 1
ATOM 3286 N N . TYR H 1 52 ? -12.149 -55.374 -8.878 1.00 101.63 49 TYR C N 1
ATOM 3287 C CA . TYR H 1 52 ? -11.358 -56.603 -8.802 1.00 113.32 49 TYR C CA 1
ATOM 3288 C C . TYR H 1 52 ? -10.259 -56.687 -9.859 1.00 124.24 49 TYR C C 1
ATOM 3289 O O . TYR H 1 52 ? -10.308 -56.000 -10.876 1.00 128.70 49 TYR C O 1
ATOM 3298 N N . ARG H 1 53 ? -9.269 -57.537 -9.606 1.00 117.54 50 ARG C N 1
ATOM 3299 C CA . ARG H 1 53 ? -8.126 -57.688 -10.501 1.00 129.24 50 ARG C CA 1
ATOM 3300 C C . ARG H 1 53 ? -8.401 -58.770 -11.533 1.00 118.25 50 ARG C C 1
ATOM 3301 O O . ARG H 1 53 ? -8.563 -59.936 -11.181 1.00 95.64 50 ARG C O 1
ATOM 3309 N N . GLU H 1 54 ? -8.446 -58.382 -12.805 1.00 116.74 51 GLU C N 1
ATOM 3310 C CA . GLU H 1 54 ? -8.825 -59.302 -13.878 1.00 121.43 51 GLU C CA 1
ATOM 3311 C C . GLU H 1 54 ? -8.034 -60.606 -13.842 1.00 129.76 51 GLU C C 1
ATOM 3312 O O . GLU H 1 54 ? -8.609 -61.689 -13.934 1.00 120.00 51 GLU C O 1
ATOM 3318 N N . ALA H 1 55 ? -6.717 -60.497 -13.710 1.00 139.10 52 ALA C N 1
ATOM 3319 C CA . ALA H 1 55 ? -5.869 -61.675 -13.602 1.00 129.96 52 ALA C CA 1
ATOM 3320 C C . ALA H 1 55 ? -6.398 -62.607 -12.517 1.00 134.98 52 ALA C C 1
ATOM 3321 O O . ALA H 1 55 ? -6.830 -63.725 -12.798 1.00 133.85 52 ALA C O 1
ATOM 3323 N N . GLU H 1 56 ? -6.377 -62.131 -11.277 1.00 124.58 53 GLU C N 1
ATOM 3324 C CA . GLU H 1 56 ? -6.821 -62.919 -10.133 1.00 120.56 53 GLU C CA 1
ATOM 3325 C C . GLU H 1 56 ? -8.128 -63.669 -10.400 1.00 132.24 53 GLU C C 1
ATOM 3326 O O . GLU H 1 56 ? -8.260 -64.846 -10.062 1.00 137.17 53 GLU C O 1
ATOM 3332 N N . VAL H 1 57 ? -9.089 -62.986 -11.011 1.00 138.41 54 VAL C N 1
ATOM 3333 C CA . VAL H 1 57 ? -10.400 -63.573 -11.257 1.00 119.92 54 VAL C CA 1
ATOM 3334 C C . VAL H 1 57 ? -10.346 -64.664 -12.315 1.00 123.33 54 VAL C C 1
ATOM 3335 O O . VAL H 1 57 ? -10.837 -65.771 -12.096 1.00 136.86 54 VAL C O 1
ATOM 3339 N N . ARG H 1 58 ? -9.748 -64.350 -13.460 1.00 105.25 55 ARG C N 1
ATOM 3340 C CA . ARG H 1 58 ? -9.659 -65.312 -14.554 1.00 103.92 55 ARG C CA 1
ATOM 3341 C C . ARG H 1 58 ? -8.814 -66.515 -14.154 1.00 113.41 55 ARG C C 1
ATOM 3342 O O . ARG H 1 58 ? -8.807 -67.537 -14.838 1.00 126.24 55 ARG C O 1
ATOM 3350 N N . ALA H 1 59 ? -8.099 -66.387 -13.043 1.00 112.01 56 ALA C N 1
ATOM 3351 C CA . ALA H 1 59 ? -7.292 -67.484 -12.532 1.00 124.00 56 ALA C CA 1
ATOM 3352 C C . ALA H 1 59 ? -8.147 -68.463 -11.741 1.00 123.73 56 ALA C C 1
ATOM 3353 O O . ALA H 1 59 ? -7.837 -69.649 -11.664 1.00 126.99 56 ALA C O 1
ATOM 3355 N N . LEU H 1 60 ? -9.226 -67.958 -11.152 1.00 134.95 57 LEU C N 1
ATOM 3356 C CA . LEU H 1 60 ? -10.112 -68.786 -10.345 1.00 134.79 57 LEU C CA 1
ATOM 3357 C C . LEU H 1 60 ? -11.164 -69.515 -11.174 1.00 140.88 57 LEU C C 1
ATOM 3358 O O . LEU H 1 60 ? -11.763 -70.484 -10.711 1.00 146.06 57 LEU C O 1
ATOM 3363 N N . LEU H 1 61 ? -11.395 -69.044 -12.395 1.00 124.53 58 LEU C N 1
ATOM 3364 C CA . LEU H 1 61 ? -12.275 -69.751 -13.316 1.00 117.81 58 LEU C CA 1
ATOM 3365 C C . LEU H 1 61 ? -11.637 -71.069 -13.733 1.00 141.27 58 LEU C C 1
ATOM 3366 O O . LEU H 1 61 ? -12.260 -72.126 -13.647 1.00 155.81 58 LEU C O 1
ATOM 3371 N N . ALA H 1 62 ? -10.387 -71.003 -14.179 1.00 138.94 59 ALA C N 1
ATOM 3372 C CA . ALA H 1 62 ? -9.642 -72.206 -14.529 1.00 136.93 59 ALA C CA 1
ATOM 3373 C C . ALA H 1 62 ? -9.352 -73.037 -13.281 1.00 146.88 59 ALA C C 1
ATOM 3374 O O . ALA H 1 62 ? -8.893 -74.176 -13.371 1.00 150.43 59 ALA C O 1
ATOM 3376 N N . GLY H 1 63 ? -9.623 -72.455 -12.116 1.00 150.86 60 GLY C N 1
ATOM 3377 C CA . GLY H 1 63 ? -9.484 -73.157 -10.854 1.00 157.62 60 GLY C CA 1
ATOM 3378 C C . GLY H 1 63 ? -8.050 -73.260 -10.379 1.00 165.99 60 GLY C C 1
ATOM 3379 O O . GLY H 1 63 ? -7.639 -74.291 -9.852 1.00 172.28 60 GLY C O 1
ATOM 3380 N N . ILE H 1 64 ? -7.291 -72.184 -10.565 1.00 173.81 61 ILE C N 1
ATOM 3381 C CA . ILE H 1 64 ? -5.886 -72.148 -10.172 1.00 180.43 61 ILE C CA 1
ATOM 3382 C C . ILE H 1 64 ? -5.699 -71.295 -8.921 1.00 195.11 61 ILE C C 1
ATOM 3383 O O . ILE H 1 64 ? -5.334 -70.123 -9.014 1.00 197.39 61 ILE C O 1
ATOM 3388 N N . PRO H 1 65 ? -5.937 -71.889 -7.742 1.00 202.76 62 PRO C N 1
ATOM 3389 C CA . PRO H 1 65 ? -5.898 -71.160 -6.470 1.00 209.97 62 PRO C CA 1
ATOM 3390 C C . PRO H 1 65 ? -4.476 -70.782 -6.067 1.00 223.03 62 PRO C C 1
ATOM 3391 O O . PRO H 1 65 ? -3.589 -70.784 -6.920 1.00 230.75 62 PRO C O 1
ATOM 3395 N N . GLU I 1 12 ? -16.960 -66.845 -21.331 1.00 129.00 9 GLU D N 1
ATOM 3396 C CA . GLU I 1 12 ? -17.832 -68.000 -21.519 1.00 133.44 9 GLU D CA 1
ATOM 3397 C C . GLU I 1 12 ? -19.190 -67.767 -20.862 1.00 169.23 9 GLU D C 1
ATOM 3398 O O . GLU I 1 12 ? -19.271 -67.095 -19.833 1.00 192.14 9 GLU D O 1
ATOM 3400 N N . PRO I 1 13 ? -20.262 -68.317 -21.461 1.00 154.47 10 PRO D N 1
ATOM 3401 C CA . PRO I 1 13 ? -21.633 -68.239 -20.948 1.00 139.44 10 PRO D CA 1
ATOM 3402 C C . PRO I 1 13 ? -22.028 -69.504 -20.181 1.00 149.25 10 PRO D C 1
ATOM 3403 O O . PRO I 1 13 ? -22.051 -70.597 -20.749 1.00 145.06 10 PRO D O 1
ATOM 3407 N N . LEU I 1 14 ? -22.345 -69.348 -18.899 1.00 141.12 11 LEU D N 1
ATOM 3408 C CA . LEU I 1 14 ? -22.587 -70.492 -18.025 1.00 124.01 11 LEU D CA 1
ATOM 3409 C C . LEU I 1 14 ? -24.054 -70.699 -17.666 1.00 126.63 11 LEU D C 1
ATOM 3410 O O . LEU I 1 14 ? -24.848 -69.757 -17.650 1.00 123.60 11 LEU D O 1
ATOM 3415 N N . LEU I 1 15 ? -24.397 -71.947 -17.368 1.00 125.40 12 LEU D N 1
ATOM 3416 C CA . LEU I 1 15 ? -25.719 -72.293 -16.873 1.00 106.85 12 LEU D CA 1
ATOM 3417 C C . LEU I 1 15 ? -25.600 -72.793 -15.446 1.00 112.86 12 LEU D C 1
ATOM 3418 O O . LEU I 1 15 ? -24.622 -73.453 -15.092 1.00 111.17 12 LEU D O 1
ATOM 3423 N N . THR I 1 16 ? -26.594 -72.475 -14.626 1.00 118.97 13 THR D N 1
ATOM 3424 C CA . THR I 1 16 ? -26.674 -73.029 -13.283 1.00 112.96 13 THR D CA 1
ATOM 3425 C C . THR I 1 16 ? -27.228 -74.437 -13.423 1.00 88.08 13 THR D C 1
ATOM 3426 O O . THR I 1 16 ? -27.915 -74.733 -14.395 1.00 94.34 13 THR D O 1
ATOM 3430 N N . PRO I 1 17 ? -26.926 -75.320 -12.464 1.00 80.21 14 PRO D N 1
ATOM 3431 C CA . PRO I 1 17 ? -27.473 -76.680 -12.547 1.00 97.80 14 PRO D CA 1
ATOM 3432 C C . PRO I 1 17 ? -28.995 -76.696 -12.730 1.00 103.18 14 PRO D C 1
ATOM 3433 O O . PRO I 1 17 ? -29.511 -77.502 -13.505 1.00 94.20 14 PRO D O 1
ATOM 3437 N N . ALA I 1 18 ? -29.698 -75.810 -12.032 1.00 110.52 15 ALA D N 1
ATOM 3438 C CA . ALA I 1 18 ? -31.149 -75.701 -12.165 1.00 111.21 15 ALA D CA 1
ATOM 3439 C C . ALA I 1 18 ? -31.558 -75.555 -13.626 1.00 98.67 15 ALA D C 1
ATOM 3440 O O . ALA I 1 18 ? -32.441 -76.262 -14.109 1.00 95.64 15 ALA D O 1
ATOM 3442 N N . GLU I 1 19 ? -30.909 -74.626 -14.319 1.00 90.80 16 GLU D N 1
ATOM 3443 C CA . GLU I 1 19 ? -31.172 -74.377 -15.731 1.00 85.88 16 GLU D CA 1
ATOM 3444 C C . GLU I 1 19 ? -30.872 -75.603 -16.590 1.00 94.13 16 GLU D C 1
ATOM 3445 O O . GLU I 1 19 ? -31.675 -75.984 -17.441 1.00 104.39 16 GLU D O 1
ATOM 3451 N N . VAL I 1 20 ? -29.711 -76.213 -16.375 1.00 93.55 17 VAL D N 1
ATOM 3452 C CA . VAL I 1 20 ? -29.335 -77.408 -17.119 1.00 101.42 17 VAL D CA 1
ATOM 3453 C C . VAL I 1 20 ? -30.353 -78.516 -16.901 1.00 106.72 17 VAL D C 1
ATOM 3454 O O . VAL I 1 20 ? -30.906 -79.061 -17.853 1.00 100.87 17 VAL D O 1
ATOM 3458 N N . ALA I 1 21 ? -30.601 -78.839 -15.639 1.00 104.34 18 ALA D N 1
ATOM 3459 C CA . ALA I 1 21 ? -31.550 -79.883 -15.292 1.00 101.36 18 ALA D CA 1
ATOM 3460 C C . ALA I 1 21 ? -32.877 -79.703 -16.029 1.00 90.86 18 ALA D C 1
ATOM 3461 O O . ALA I 1 21 ? -33.535 -80.675 -16.392 1.00 103.49 18 ALA D O 1
ATOM 3463 N N . THR I 1 22 ? -33.263 -78.453 -16.247 1.00 79.54 19 THR D N 1
ATOM 3464 C CA . THR I 1 22 ? -34.529 -78.143 -16.895 1.00 95.14 19 THR D CA 1
ATOM 3465 C C . THR I 1 22 ? -34.551 -78.564 -18.360 1.00 107.60 19 THR D C 1
ATOM 3466 O O . THR I 1 22 ? -35.473 -79.247 -18.805 1.00 116.93 19 THR D O 1
ATOM 3470 N N . MET I 1 23 ? -33.537 -78.145 -19.108 1.00 117.61 20 MET D N 1
ATOM 3471 C CA . MET I 1 23 ? -33.459 -78.435 -20.534 1.00 101.34 20 MET D CA 1
ATOM 3472 C C . MET I 1 23 ? -33.435 -79.937 -20.800 1.00 98.63 20 MET D C 1
ATOM 3473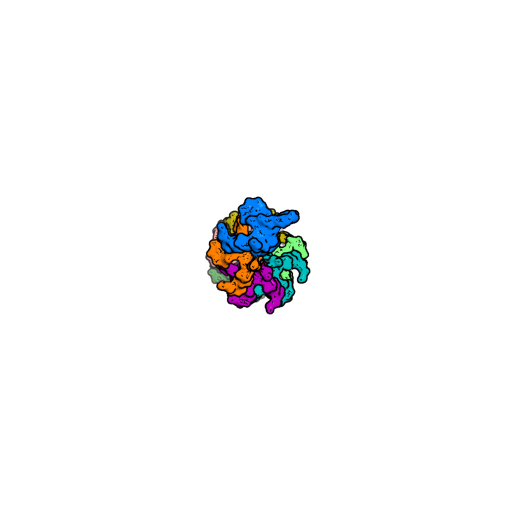 O O . MET I 1 23 ? -33.752 -80.385 -21.900 1.00 103.47 20 MET D O 1
ATOM 3478 N N . PHE I 1 24 ? -33.050 -80.709 -19.789 1.00 88.07 21 PHE D N 1
ATOM 3479 C CA . PHE I 1 24 ? -32.992 -82.160 -19.911 1.00 82.39 21 PHE D CA 1
ATOM 3480 C C . PHE I 1 24 ? -34.152 -82.826 -19.182 1.00 101.68 21 PHE D C 1
ATOM 3481 O O . PHE I 1 24 ? -34.298 -84.048 -19.219 1.00 102.09 21 PHE D O 1
ATOM 3489 N N . ARG I 1 25 ? -34.975 -82.023 -18.516 1.00 109.83 22 ARG D N 1
ATOM 3490 C CA . ARG I 1 25 ? -36.091 -82.562 -17.756 1.00 109.58 22 ARG D CA 1
ATOM 3491 C C . ARG I 1 25 ? -35.569 -83.596 -16.768 1.00 108.82 22 ARG D C 1
ATOM 3492 O O . ARG I 1 25 ? -36.121 -84.690 -16.643 1.00 114.72 22 ARG D O 1
ATOM 3500 N N . VAL I 1 26 ? -34.493 -83.234 -16.077 1.00 103.89 23 VAL D N 1
ATOM 3501 C CA . VAL I 1 26 ? -33.845 -84.106 -15.109 1.00 99.48 23 VAL D CA 1
ATOM 3502 C C . VAL I 1 26 ? -33.604 -83.320 -13.818 1.00 105.88 23 VAL D C 1
ATOM 3503 O O . VAL I 1 26 ? -33.860 -82.118 -13.769 1.00 115.64 23 VAL D O 1
ATOM 3507 N N . ASP I 1 27 ? -33.125 -83.992 -12.775 1.00 106.96 24 ASP D N 1
ATOM 3508 C CA . ASP I 1 27 ? -32.906 -83.350 -11.479 1.00 121.77 24 ASP D CA 1
ATOM 3509 C C . ASP I 1 27 ? -31.458 -82.892 -11.312 1.00 132.29 24 ASP D C 1
ATOM 3510 O O . ASP I 1 27 ? -30.536 -83.602 -11.707 1.00 137.08 24 ASP D O 1
ATOM 3515 N N . PRO I 1 28 ? -31.257 -81.697 -10.730 1.00 127.00 25 PRO D N 1
ATOM 3516 C CA . PRO I 1 28 ? -29.920 -81.154 -10.464 1.00 125.30 25 PRO D CA 1
ATOM 3517 C C . PRO I 1 28 ? -28.964 -82.199 -9.897 1.00 110.77 25 PRO D C 1
ATOM 3518 O O . PRO I 1 28 ? -27.824 -82.282 -10.350 1.00 118.64 25 PRO D O 1
ATOM 3522 N N . LYS I 1 29 ? -29.421 -82.987 -8.929 1.00 107.05 26 LYS D N 1
ATOM 3523 C CA . LYS I 1 29 ? -28.573 -84.016 -8.342 1.00 128.00 26 LYS D CA 1
ATOM 3524 C C . LYS I 1 29 ? -28.068 -84.994 -9.394 1.00 116.98 26 LYS D C 1
ATOM 3525 O O . LYS I 1 29 ? -27.078 -85.687 -9.171 1.00 111.06 26 LYS D O 1
ATOM 3531 N N . THR I 1 30 ? -28.752 -85.048 -10.533 1.00 99.39 27 THR D N 1
ATOM 3532 C CA . THR I 1 30 ? -28.309 -85.878 -11.652 1.00 115.81 27 THR D CA 1
ATOM 3533 C C . THR I 1 30 ? -27.267 -85.163 -12.500 1.00 114.96 27 THR D C 1
ATOM 3534 O O . THR I 1 30 ? -26.220 -85.727 -12.810 1.00 120.77 27 THR D O 1
ATOM 3538 N N . VAL I 1 31 ? -27.555 -83.925 -12.882 1.00 101.55 28 VAL D N 1
ATOM 3539 C CA . VAL I 1 31 ? -26.590 -83.137 -13.631 1.00 89.96 28 VAL D CA 1
ATOM 3540 C C . VAL I 1 31 ? -25.257 -83.166 -12.890 1.00 92.99 28 VAL D C 1
ATOM 3541 O O . VAL I 1 31 ? -24.191 -83.156 -13.504 1.00 115.23 28 VAL D O 1
ATOM 3545 N N . THR I 1 32 ? -25.328 -83.211 -11.564 1.00 86.50 29 THR D N 1
ATOM 3546 C CA . THR I 1 32 ? -24.134 -83.314 -10.742 1.00 93.01 29 THR D CA 1
ATOM 3547 C C . THR I 1 32 ? -23.474 -84.656 -11.002 1.00 97.51 29 THR D C 1
ATOM 3548 O O . THR I 1 32 ? -22.344 -84.714 -11.478 1.00 113.05 29 THR D O 1
ATOM 3552 N N . ARG I 1 33 ? -24.185 -85.736 -10.701 1.00 116.57 30 ARG D N 1
ATOM 3553 C CA . ARG I 1 33 ? -23.669 -87.072 -10.977 1.00 133.84 30 ARG D CA 1
ATOM 3554 C C . ARG I 1 33 ? -23.234 -87.195 -12.437 1.00 117.53 30 ARG D C 1
ATOM 3555 O O . ARG I 1 33 ? -22.329 -87.962 -12.757 1.00 104.09 30 ARG D O 1
ATOM 3563 N N . TRP I 1 34 ? -23.878 -86.428 -13.313 1.00 88.32 31 TRP D N 1
ATOM 3564 C CA . TRP I 1 34 ? -23.528 -86.405 -14.727 1.00 106.21 31 TRP D CA 1
ATOM 3565 C C . TRP I 1 34 ? -22.157 -85.773 -14.895 1.00 119.87 31 TRP D C 1
ATOM 3566 O O . TRP I 1 34 ? -21.333 -86.239 -15.680 1.00 110.92 31 TRP D O 1
ATOM 3577 N N . ALA I 1 35 ? -21.930 -84.697 -14.149 1.00 129.82 32 ALA D N 1
ATOM 3578 C CA . ALA I 1 35 ? -20.713 -83.907 -14.272 1.00 125.76 32 ALA D CA 1
ATOM 3579 C C . ALA I 1 35 ? -19.525 -84.575 -13.593 1.00 122.86 32 ALA D C 1
ATOM 3580 O O . ALA I 1 35 ? -18.457 -84.701 -14.189 1.00 125.38 32 ALA D O 1
ATOM 3582 N N . LYS I 1 36 ? -19.705 -84.998 -12.346 1.00 128.07 33 LYS D N 1
ATOM 3583 C CA . LYS I 1 36 ? -18.622 -85.658 -11.627 1.00 125.99 33 LYS D CA 1
ATOM 3584 C C . LYS I 1 36 ? -18.318 -87.025 -12.233 1.00 121.94 33 LYS D C 1
ATOM 3585 O O . LYS I 1 36 ? -17.304 -87.643 -11.913 1.00 143.80 33 LYS D O 1
ATOM 3591 N N . ALA I 1 37 ? -19.193 -87.484 -13.122 1.00 121.49 34 ALA D N 1
ATOM 3592 C CA . ALA I 1 37 ? -18.945 -88.712 -13.864 1.00 131.18 34 ALA D CA 1
ATOM 3593 C C . ALA I 1 37 ? -18.241 -88.383 -15.175 1.00 122.23 34 ALA D C 1
ATOM 3594 O O . ALA I 1 37 ? -18.050 -89.251 -16.024 1.00 146.96 34 ALA D O 1
ATOM 3596 N N . GLY I 1 38 ? -17.876 -87.115 -15.339 1.00 101.17 35 GLY D N 1
ATOM 3597 C CA . GLY I 1 38 ? -17.056 -86.686 -16.459 1.00 116.61 35 GLY D CA 1
ATOM 3598 C C . GLY I 1 38 ? -17.727 -86.570 -17.816 1.00 127.52 35 GLY D C 1
ATOM 3599 O O . GLY I 1 38 ? -17.051 -86.581 -18.842 1.00 137.02 35 GLY D O 1
ATOM 3600 N N . LYS I 1 39 ? -19.050 -86.446 -17.833 1.00 129.24 36 LYS D N 1
ATOM 3601 C CA . LYS I 1 39 ? -19.777 -86.321 -19.091 1.00 112.49 36 LYS D CA 1
ATOM 3602 C C . LYS I 1 39 ? -20.088 -84.858 -19.382 1.00 113.32 36 LYS D C 1
ATOM 3603 O O . LYS I 1 39 ? -20.656 -84.525 -20.422 1.00 104.52 36 LYS D O 1
ATOM 3609 N N . LEU I 1 40 ? -19.694 -83.986 -18.459 1.00 113.61 37 LEU D N 1
ATOM 3610 C CA . LEU I 1 40 ? -20.087 -82.586 -18.510 1.00 112.39 37 LEU D CA 1
ATOM 3611 C C . LEU I 1 40 ? -18.997 -81.680 -17.942 1.00 133.44 37 LEU D C 1
ATOM 3612 O O . LEU I 1 40 ? -18.786 -81.642 -16.730 1.00 161.30 37 LEU D O 1
ATOM 3617 N N . THR I 1 41 ? -18.305 -80.950 -18.812 1.00 126.66 38 THR D N 1
ATOM 3618 C CA . THR I 1 41 ? -17.265 -80.027 -18.364 1.00 134.30 38 THR D CA 1
ATOM 3619 C C . THR I 1 41 ? -17.841 -79.021 -17.375 1.00 131.05 38 THR D C 1
ATOM 3620 O O . THR I 1 41 ? -18.815 -78.329 -17.677 1.00 123.70 38 THR D O 1
ATOM 3624 N N . SER I 1 42 ? -17.238 -78.939 -16.194 1.00 116.75 39 SER D N 1
ATOM 3625 C CA . SER I 1 42 ? -17.765 -78.068 -15.153 1.00 115.85 39 SER D CA 1
ATOM 3626 C C . SER I 1 42 ? -16.774 -77.000 -14.702 1.00 119.24 39 SER D C 1
ATOM 3627 O O . SER I 1 42 ? -15.561 -77.214 -14.697 1.00 122.58 39 SER D O 1
ATOM 3630 N N . ILE I 1 43 ? -17.316 -75.845 -14.338 1.00 122.68 40 ILE D N 1
ATOM 3631 C CA . ILE I 1 43 ? -16.560 -74.776 -13.710 1.00 120.31 40 ILE D CA 1
ATOM 3632 C C . ILE I 1 43 ? -17.030 -74.745 -12.265 1.00 109.67 40 ILE D C 1
ATOM 3633 O O . ILE I 1 43 ? -18.088 -75.289 -11.951 1.00 125.60 40 ILE D O 1
ATOM 3638 N N . ARG I 1 44 ? -16.253 -74.142 -11.377 1.00 101.80 41 ARG D N 1
ATOM 3639 C CA . ARG I 1 44 ? -16.676 -74.052 -9.985 1.00 97.40 41 ARG D CA 1
ATOM 3640 C C . ARG I 1 44 ? -16.712 -72.623 -9.475 1.00 111.26 41 ARG D C 1
ATOM 3641 O O . ARG I 1 44 ? -15.798 -71.833 -9.713 1.00 131.28 41 ARG D O 1
ATOM 3649 N N . THR I 1 45 ? -17.790 -72.305 -8.773 1.00 114.12 42 THR D N 1
ATOM 3650 C CA . THR I 1 45 ? -17.945 -71.018 -8.127 1.00 118.85 42 THR D CA 1
ATOM 3651 C C . THR I 1 45 ? -17.069 -71.018 -6.884 1.00 131.07 42 THR D C 1
ATOM 3652 O O . THR I 1 45 ? -16.815 -72.072 -6.307 1.00 139.30 42 THR D O 1
ATOM 3656 N N . LEU I 1 46 ? -16.597 -69.844 -6.480 1.00 130.48 43 LEU D N 1
ATOM 3657 C CA . LEU I 1 46 ? -15.741 -69.733 -5.304 1.00 116.50 43 LEU D CA 1
ATOM 3658 C C . LEU I 1 46 ? -16.404 -70.347 -4.076 1.00 132.77 43 LEU D C 1
ATOM 3659 O O . LEU I 1 46 ? -15.737 -70.646 -3.086 1.00 137.45 43 LEU D O 1
ATOM 3664 N N . GLY I 1 47 ? -17.718 -70.533 -4.151 1.00 144.00 44 GLY D N 1
ATOM 3665 C CA . GLY I 1 47 ? -18.469 -71.150 -3.073 1.00 143.89 44 GLY D CA 1
ATOM 3666 C C . GLY I 1 47 ? -18.586 -72.651 -3.247 1.00 131.10 44 GLY D C 1
ATOM 3667 O O . GLY I 1 47 ? -19.195 -73.341 -2.431 1.00 100.78 44 GLY D O 1
ATOM 3668 N N . GLY I 1 48 ? -18.000 -73.156 -4.326 1.00 137.06 45 GLY D N 1
ATOM 3669 C CA . GLY I 1 48 ? -17.968 -74.583 -4.578 1.00 133.18 45 GLY D CA 1
ATOM 3670 C C . GLY I 1 48 ? -19.186 -75.092 -5.320 1.00 129.87 45 GLY D C 1
ATOM 3671 O O . GLY I 1 48 ? -19.435 -76.295 -5.355 1.00 136.08 45 GLY D O 1
ATOM 3672 N N . HIS I 1 49 ? -19.950 -74.180 -5.910 1.00 126.74 46 HIS D N 1
ATOM 3673 C CA . HIS I 1 49 ? -21.114 -74.569 -6.695 1.00 119.17 46 HIS D CA 1
ATOM 3674 C C . HIS I 1 49 ? -20.752 -74.667 -8.168 1.00 118.00 46 HIS D C 1
ATOM 3675 O O . HIS I 1 49 ? -19.976 -73.864 -8.676 1.00 140.46 46 HIS D O 1
ATOM 3682 N N . ARG I 1 50 ? -21.314 -75.657 -8.850 1.00 111.96 47 ARG D N 1
ATOM 3683 C CA . ARG I 1 50 ? -20.948 -75.926 -10.236 1.00 110.23 47 ARG D CA 1
ATOM 3684 C C . ARG I 1 50 ? -21.613 -74.972 -11.225 1.00 106.48 47 ARG D C 1
ATOM 3685 O O . ARG I 1 50 ? -22.574 -74.280 -10.896 1.00 105.10 47 ARG D O 1
ATOM 3693 N N . ARG I 1 51 ? -21.072 -74.936 -12.436 1.00 107.87 48 ARG D N 1
ATOM 3694 C CA . ARG I 1 51 ? -21.611 -74.132 -13.520 1.00 103.89 48 ARG D CA 1
ATOM 3695 C C . ARG I 1 51 ? -21.183 -74.819 -14.801 1.00 104.36 48 ARG D C 1
ATOM 3696 O O . ARG I 1 51 ? -20.082 -75.360 -14.874 1.00 99.90 48 ARG D O 1
ATOM 3704 N N . TYR I 1 52 ? -22.039 -74.812 -15.812 1.00 96.75 49 TYR D N 1
ATOM 3705 C CA . TYR I 1 52 ? -21.751 -75.590 -17.008 1.00 105.55 49 TYR D CA 1
ATOM 3706 C C . TYR I 1 52 ? -21.668 -74.717 -18.245 1.00 103.62 49 TYR D C 1
ATOM 3707 O O . TYR I 1 52 ? -22.284 -73.653 -18.310 1.00 119.57 49 TYR D O 1
ATOM 3716 N N . ARG I 1 53 ? -20.895 -75.172 -19.224 1.00 86.73 50 ARG D N 1
ATOM 3717 C CA . ARG I 1 53 ? -20.697 -74.416 -20.451 1.00 113.30 50 ARG D CA 1
ATOM 3718 C C . ARG I 1 53 ? -21.887 -74.572 -21.396 1.00 108.55 50 ARG D C 1
ATOM 3719 O O . ARG I 1 53 ? -22.091 -75.634 -21.985 1.00 99.81 50 ARG D O 1
ATOM 3727 N N . GLU I 1 54 ? -22.671 -73.506 -21.531 1.00 82.98 51 GLU D N 1
ATOM 3728 C CA . GLU I 1 54 ? -23.893 -73.543 -22.324 1.00 90.65 51 GLU D CA 1
ATOM 3729 C C . GLU I 1 54 ? -23.672 -74.198 -23.681 1.00 111.23 51 GLU D C 1
ATOM 3730 O O . GLU I 1 54 ? -24.401 -75.110 -24.069 1.00 111.70 51 GLU D O 1
ATOM 3736 N N . ALA I 1 55 ? -22.662 -73.723 -24.398 1.00 127.96 52 ALA D N 1
ATOM 3737 C CA . ALA I 1 55 ? -22.371 -74.225 -25.734 1.00 132.54 52 ALA D CA 1
ATOM 3738 C C . ALA I 1 55 ? -22.388 -75.749 -25.800 1.00 121.33 52 ALA D C 1
ATOM 3739 O O . ALA I 1 55 ? -22.945 -76.324 -26.734 1.00 137.32 52 ALA D O 1
ATOM 3741 N N . GLU I 1 56 ? -21.781 -76.401 -24.811 1.00 94.23 53 GLU D N 1
ATOM 3742 C CA . GLU I 1 56 ? -21.678 -77.858 -24.825 1.00 97.42 53 GLU D CA 1
ATOM 3743 C C . GLU I 1 56 ? -22.942 -78.537 -24.319 1.00 115.93 53 GLU D C 1
ATOM 3744 O O . GLU I 1 56 ? -23.248 -79.661 -24.713 1.00 112.38 53 GLU D O 1
ATOM 3750 N N . VAL I 1 57 ? -23.666 -77.860 -23.434 1.00 115.84 54 VAL D N 1
ATOM 3751 C CA . VAL I 1 57 ? -24.981 -78.334 -23.032 1.00 105.79 54 VAL D CA 1
ATOM 3752 C C . VAL I 1 57 ? -25.883 -78.380 -24.262 1.00 102.61 54 VAL D C 1
ATOM 3753 O O . VAL I 1 57 ? -26.505 -79.401 -24.551 1.00 102.03 54 VAL D O 1
ATOM 3757 N N . ARG I 1 58 ? -25.941 -77.271 -24.992 1.00 82.52 55 ARG D N 1
ATOM 3758 C CA . ARG I 1 58 ? -26.741 -77.217 -26.207 1.00 96.27 55 ARG D CA 1
ATOM 3759 C C . ARG I 1 58 ? -26.293 -78.299 -27.179 1.00 104.01 55 ARG D C 1
ATOM 3760 O O . ARG I 1 58 ? -27.100 -79.097 -27.654 1.00 114.82 55 ARG D O 1
ATOM 3768 N N . ALA I 1 59 ? -24.997 -78.321 -27.467 1.00 105.40 56 ALA D N 1
ATOM 3769 C CA . ALA I 1 59 ? -24.437 -79.303 -28.383 1.00 127.60 56 ALA D CA 1
ATOM 3770 C C . ALA I 1 59 ? -24.887 -80.709 -28.007 1.00 125.86 56 ALA D C 1
ATOM 3771 O O . ALA I 1 59 ? -25.029 -81.578 -28.867 1.00 112.80 56 ALA D O 1
ATOM 3773 N N . LEU I 1 60 ? -25.116 -80.924 -26.717 1.00 118.95 57 LEU D N 1
ATOM 3774 C CA . LEU I 1 60 ? -25.544 -82.226 -26.222 1.00 113.17 57 LEU D CA 1
ATOM 3775 C C . LEU I 1 60 ? -26.998 -82.526 -26.560 1.00 115.66 57 LEU D C 1
ATOM 3776 O O . LEU I 1 60 ? -27.304 -83.569 -27.133 1.00 115.59 57 LEU D O 1
ATOM 3781 N N . LEU I 1 61 ? -27.891 -81.615 -26.190 1.00 111.10 58 LEU D N 1
ATOM 3782 C CA . LEU I 1 61 ? -29.308 -81.771 -26.494 1.00 116.09 58 LEU D CA 1
ATOM 3783 C C . LEU I 1 61 ? -29.519 -82.019 -27.983 1.00 130.90 58 LEU D C 1
ATOM 3784 O O . LEU I 1 61 ? -30.185 -82.978 -28.375 1.00 125.59 58 LEU D O 1
ATOM 3789 N N . ALA I 1 62 ? -28.943 -81.152 -28.810 1.00 135.01 59 ALA D N 1
ATOM 3790 C CA . ALA I 1 62 ? -29.021 -81.309 -30.257 1.00 128.18 59 ALA D CA 1
ATOM 3791 C C . ALA I 1 62 ? -28.359 -82.611 -30.691 1.00 133.21 59 ALA D C 1
ATOM 3792 O O . ALA I 1 62 ? -28.390 -82.970 -31.866 1.00 129.72 59 ALA D O 1
ATOM 3794 N N . GLY I 1 63 ? -27.748 -83.303 -29.734 1.00 141.55 60 GLY D N 1
ATOM 3795 C CA . GLY I 1 63 ? -27.161 -84.610 -29.971 1.00 133.93 60 GLY D CA 1
ATOM 3796 C C . GLY I 1 63 ? -25.962 -84.602 -30.896 1.00 126.52 60 GLY D C 1
ATOM 3797 O O . GLY I 1 63 ? -25.943 -85.312 -31.900 1.00 126.95 60 GLY D O 1
ATOM 3798 N N . ILE I 1 64 ? -24.951 -83.811 -30.552 1.00 137.51 61 ILE D N 1
ATOM 3799 C CA . ILE I 1 64 ? -23.766 -83.689 -31.392 1.00 137.76 61 ILE D CA 1
ATOM 3800 C C . ILE I 1 64 ? -22.484 -84.073 -30.658 1.00 153.26 61 ILE D C 1
ATOM 3801 O O . ILE I 1 64 ? -21.696 -83.206 -30.278 1.00 147.65 61 ILE D O 1
ATOM 3806 N N . PRO I 1 65 ? -22.272 -85.382 -30.459 1.00 173.26 62 PRO D N 1
ATOM 3807 C CA . PRO I 1 65 ? -21.055 -85.878 -29.812 1.00 181.51 62 PRO D CA 1
ATOM 3808 C C . PRO I 1 65 ? -19.841 -85.737 -30.726 1.00 183.05 62 PRO D C 1
ATOM 3809 O O . PRO I 1 65 ? -19.737 -84.733 -31.432 1.00 176.67 62 PRO D O 1
ATOM 3813 N N . GLU J 1 12 ? -37.336 -75.445 -24.597 1.00 101.99 9 GLU O N 1
ATOM 3814 C CA . GLU J 1 12 ? -38.454 -76.337 -24.889 1.00 113.93 9 GLU O CA 1
ATOM 3815 C C . GLU J 1 12 ? -38.822 -77.163 -23.660 1.00 128.63 9 GLU O C 1
ATOM 3816 O O . GLU J 1 12 ? -37.946 -77.558 -22.894 1.00 127.94 9 GLU O O 1
ATOM 3818 N N . PRO J 1 13 ? -40.126 -77.424 -23.468 1.00 136.33 10 PRO O N 1
ATOM 3819 C CA . PRO J 1 13 ? -40.634 -78.198 -22.334 1.00 128.22 10 PRO O CA 1
ATOM 3820 C C . PRO J 1 13 ? -40.726 -79.682 -22.673 1.00 118.80 10 PRO O C 1
ATOM 3821 O O . PRO J 1 13 ? -41.347 -80.056 -23.667 1.00 124.72 10 PRO O O 1
ATOM 3825 N N . LEU J 1 14 ? -40.110 -80.520 -21.850 1.00 109.16 11 LEU O N 1
ATOM 3826 C CA . LEU J 1 14 ? -40.059 -81.945 -22.134 1.00 108.59 11 LEU O CA 1
ATOM 3827 C C . LEU J 1 14 ? -40.969 -82.764 -21.231 1.00 116.32 11 LEU O C 1
ATOM 3828 O O . LEU J 1 14 ? -41.382 -82.316 -20.161 1.00 126.23 11 LEU O O 1
ATOM 3833 N N . LEU J 1 15 ? -41.276 -83.973 -21.681 1.00 99.81 12 LEU O N 1
ATOM 3834 C CA . LEU J 1 15 ? -42.025 -84.927 -20.883 1.00 102.41 12 LEU O CA 1
ATOM 3835 C C . LEU J 1 15 ? -41.225 -86.214 -20.806 1.00 98.30 12 LEU O C 1
ATOM 3836 O O . LEU J 1 15 ? -40.610 -86.628 -21.786 1.00 96.79 12 LEU O O 1
ATOM 3841 N N . THR J 1 16 ? -41.224 -86.842 -19.638 1.00 87.55 13 THR O N 1
ATOM 3842 C CA . THR J 1 16 ? -40.591 -88.143 -19.487 1.00 97.08 13 THR O CA 1
ATOM 3843 C C . THR J 1 16 ? -41.561 -89.218 -19.958 1.00 110.37 13 THR O C 1
ATOM 3844 O O . THR J 1 16 ? -42.775 -89.031 -19.892 1.00 106.86 13 THR O O 1
ATOM 3848 N N . PRO J 1 17 ? -41.033 -90.352 -20.438 1.00 110.30 14 PRO O N 1
ATOM 3849 C CA . PRO J 1 17 ? -41.917 -91.389 -20.978 1.00 120.46 14 PRO O CA 1
ATOM 3850 C C . PRO J 1 17 ? -43.050 -91.729 -20.009 1.00 117.90 14 PRO O C 1
ATOM 3851 O O . PRO J 1 17 ? -44.192 -91.906 -20.433 1.00 120.56 14 PRO O O 1
ATOM 3855 N N . ALA J 1 18 ? -42.739 -91.799 -18.721 1.00 107.70 15 ALA O N 1
ATOM 3856 C CA . ALA J 1 18 ? -43.757 -92.064 -17.713 1.00 111.98 15 ALA O CA 1
ATOM 3857 C C . ALA J 1 18 ? -44.954 -91.142 -17.906 1.00 105.28 15 ALA O C 1
ATOM 3858 O O . ALA J 1 18 ? -46.095 -91.536 -17.677 1.00 110.58 15 ALA O O 1
ATOM 3860 N N . GLU J 1 19 ? -44.684 -89.913 -18.330 1.00 99.99 16 GLU O N 1
ATOM 3861 C CA . GLU J 1 19 ? -45.723 -88.904 -18.495 1.00 99.41 16 GLU O CA 1
ATOM 3862 C C . GLU J 1 19 ? -46.443 -89.042 -19.830 1.00 101.87 16 GLU O C 1
ATOM 3863 O O . GLU J 1 19 ? -47.672 -89.041 -19.881 1.00 102.74 16 GLU O O 1
ATOM 3869 N N . VAL J 1 20 ? -45.673 -89.147 -20.908 1.00 99.87 17 VAL O N 1
ATOM 3870 C CA . VAL J 1 20 ? -46.242 -89.331 -22.235 1.00 105.96 17 VAL O CA 1
ATOM 3871 C C . VAL J 1 20 ? -47.128 -90.563 -22.258 1.00 109.06 17 VAL O C 1
ATOM 3872 O O . VAL J 1 20 ? -48.148 -90.593 -22.943 1.00 105.95 17 VAL O O 1
ATOM 3876 N N . ALA J 1 21 ? -46.736 -91.577 -21.498 1.00 102.59 18 ALA O N 1
ATOM 3877 C CA . ALA J 1 21 ? -47.512 -92.805 -21.399 1.00 104.16 18 ALA O CA 1
ATOM 3878 C C . ALA J 1 21 ? -48.883 -92.560 -20.767 1.00 102.03 18 ALA O C 1
ATOM 3879 O O . ALA J 1 21 ? -49.909 -92.975 -21.302 1.00 104.12 18 ALA O O 1
ATOM 3881 N N . THR J 1 22 ? -48.892 -91.888 -19.624 1.00 86.51 19 THR O N 1
ATOM 3882 C CA . THR J 1 22 ? -50.130 -91.612 -18.907 1.00 85.23 19 THR O CA 1
ATOM 3883 C C . THR J 1 22 ? -51.097 -90.764 -19.729 1.00 102.93 19 THR O C 1
ATOM 3884 O O . THR J 1 22 ? -52.296 -90.733 -19.449 1.00 133.37 19 THR O O 1
ATOM 3888 N N . MET J 1 23 ? -50.581 -90.081 -20.746 1.00 84.10 20 MET O N 1
ATOM 3889 C CA . MET J 1 23 ? -51.418 -89.222 -21.580 1.00 94.17 20 MET O CA 1
ATOM 3890 C C . MET J 1 23 ? -52.087 -89.984 -22.717 1.00 93.91 20 MET O C 1
ATOM 3891 O O . MET J 1 23 ? -52.856 -89.409 -23.485 1.00 84.20 20 MET O O 1
ATOM 3896 N N . PHE J 1 24 ? -51.785 -91.274 -22.824 1.00 96.97 21 PHE O N 1
ATOM 3897 C CA . PHE J 1 24 ? -52.390 -92.125 -23.843 1.00 99.25 21 PHE O CA 1
ATOM 3898 C C . PHE J 1 24 ? -52.993 -93.394 -23.239 1.00 114.47 21 PHE O C 1
ATOM 3899 O O . PHE J 1 24 ? -53.499 -94.253 -23.964 1.00 112.11 21 PHE O O 1
ATOM 3907 N N . ARG J 1 25 ? -52.943 -93.515 -21.917 1.00 119.61 22 ARG O N 1
ATOM 3908 C CA . ARG J 1 25 ? -53.315 -94.767 -21.274 1.00 115.25 22 ARG O CA 1
ATOM 3909 C C . ARG J 1 25 ? -52.571 -95.876 -22.004 1.00 108.62 22 ARG O C 1
ATOM 3910 O O . ARG J 1 25 ? -53.178 -96.784 -22.575 1.00 114.31 22 ARG O O 1
ATOM 3918 N N . VAL J 1 26 ? -51.245 -95.768 -21.999 1.00 89.10 23 VAL O N 1
ATOM 3919 C CA . VAL J 1 26 ? -50.373 -96.718 -22.674 1.00 91.74 23 VAL O CA 1
ATOM 3920 C C . VAL J 1 26 ? -49.099 -96.949 -21.866 1.00 99.48 23 VAL O C 1
ATOM 3921 O O . VAL J 1 26 ? -48.600 -96.038 -21.210 1.00 96.84 23 VAL O O 1
ATOM 3925 N N . ASP J 1 27 ? -48.575 -98.170 -21.908 1.00 116.39 24 ASP O N 1
ATOM 3926 C CA . ASP J 1 27 ? -47.363 -98.494 -21.167 1.00 123.73 24 ASP O CA 1
ATOM 3927 C C . ASP J 1 27 ? -46.167 -97.771 -21.778 1.00 107.42 24 ASP O C 1
ATOM 3928 O O . ASP J 1 27 ? -46.012 -97.751 -22.999 1.00 98.86 24 ASP O O 1
ATOM 3933 N N . PRO J 1 28 ? -45.323 -97.170 -20.927 1.00 95.57 25 PRO O N 1
ATOM 3934 C CA . PRO J 1 28 ? -44.082 -96.509 -21.340 1.00 101.08 25 PRO O CA 1
ATOM 3935 C C . PRO J 1 28 ? -43.317 -97.312 -22.384 1.00 102.33 25 PRO O C 1
ATOM 3936 O O . PRO J 1 28 ? -42.852 -96.754 -23.377 1.00 105.68 25 PRO O O 1
ATOM 3940 N N . LYS J 1 29 ? -43.194 -98.614 -22.159 1.00 105.82 26 LYS O N 1
ATOM 3941 C CA . LYS J 1 29 ? -42.424 -99.466 -23.053 1.00 121.38 26 LYS O CA 1
ATOM 3942 C C . LYS J 1 29 ? -42.931 -99.375 -24.494 1.00 120.90 26 LYS O C 1
ATOM 3943 O O . LYS J 1 29 ? -42.215 -99.716 -25.435 1.00 127.40 26 LYS O O 1
ATOM 3949 N N . THR J 1 30 ? -44.165 -98.908 -24.656 1.00 112.44 27 THR O N 1
ATOM 3950 C CA . THR J 1 30 ? -44.743 -98.709 -25.980 1.00 120.18 27 THR O CA 1
ATOM 3951 C C . THR J 1 30 ? -44.398 -97.312 -26.476 1.00 120.00 27 THR O C 1
ATOM 3952 O O . THR J 1 30 ? -44.198 -97.097 -27.671 1.00 126.62 27 THR O O 1
ATOM 3956 N N . VAL J 1 31 ? -44.337 -96.361 -25.549 1.00 111.47 28 VAL O N 1
ATOM 3957 C CA . VAL J 1 31 ? -43.902 -95.010 -25.875 1.00 122.42 28 VAL O CA 1
ATOM 3958 C C . VAL J 1 31 ? -42.520 -95.086 -26.508 1.00 128.91 28 VAL O C 1
ATOM 3959 O O . VAL J 1 31 ? -42.191 -94.317 -27.412 1.00 122.64 28 VAL O O 1
ATOM 3963 N N . THR J 1 32 ? -41.718 -96.028 -26.023 1.00 124.78 29 THR O N 1
ATOM 3964 C CA . THR J 1 32 ? -40.405 -96.285 -26.593 1.00 114.41 29 THR O CA 1
ATOM 3965 C C . THR J 1 32 ? -40.530 -96.706 -28.054 1.00 112.12 29 THR O C 1
ATOM 3966 O O . THR J 1 32 ? -39.980 -96.050 -28.934 1.00 109.84 29 THR O O 1
ATOM 3970 N N . ARG J 1 33 ? -41.261 -97.791 -28.308 1.00 117.34 30 ARG O N 1
ATOM 3971 C CA . ARG J 1 33 ? -41.443 -98.292 -29.673 1.00 123.90 30 ARG O CA 1
ATOM 3972 C C . ARG J 1 33 ? -41.795 -97.173 -30.645 1.00 130.73 30 ARG O C 1
ATOM 3973 O O . ARG J 1 33 ? -41.253 -97.103 -31.748 1.00 132.16 30 ARG O O 1
ATOM 3981 N N . TRP J 1 34 ? -42.719 -96.313 -30.233 1.00 126.33 31 TRP O N 1
ATOM 3982 C CA . TRP J 1 34 ? -43.119 -95.170 -31.038 1.00 129.26 31 TRP O CA 1
ATOM 3983 C C . TRP J 1 34 ? -41.896 -94.357 -31.452 1.00 134.48 31 TRP O C 1
ATOM 3984 O O . TRP J 1 34 ? -41.726 -94.030 -32.625 1.00 134.84 31 TRP O O 1
ATOM 3995 N N . ALA J 1 35 ? -41.044 -94.042 -30.481 1.00 134.62 32 ALA O N 1
ATOM 3996 C CA . ALA J 1 35 ? -39.843 -93.251 -30.737 1.00 145.52 32 ALA O CA 1
ATOM 3997 C C . ALA J 1 35 ? -38.785 -94.064 -31.472 1.00 137.39 32 ALA O C 1
ATOM 3998 O O . ALA J 1 35 ? -37.937 -93.510 -32.172 1.00 142.87 32 ALA O O 1
ATOM 4000 N N . LYS J 1 36 ? -38.844 -95.381 -31.303 1.00 123.56 33 LYS O N 1
ATOM 4001 C CA . LYS J 1 36 ? -37.879 -96.291 -31.908 1.00 118.88 33 LYS O CA 1
ATOM 4002 C C . LYS J 1 36 ? -38.208 -96.500 -33.383 1.00 125.93 33 LYS O C 1
ATOM 4003 O O . LYS J 1 36 ? -37.364 -96.935 -34.165 1.00 144.27 33 LYS O O 1
ATOM 4009 N N . ALA J 1 37 ? -39.441 -96.177 -33.756 1.00 131.49 34 ALA O N 1
ATOM 4010 C CA . ALA J 1 37 ? -39.872 -96.285 -35.143 1.00 140.39 34 ALA O CA 1
ATOM 4011 C C . ALA J 1 37 ? -39.972 -94.907 -35.779 1.00 139.66 34 ALA O C 1
ATOM 4012 O O . ALA J 1 37 ? -40.347 -94.777 -36.943 1.00 137.21 34 ALA O O 1
ATOM 4014 N N . GLY J 1 38 ? -39.640 -93.880 -35.001 1.00 137.45 35 GLY O N 1
ATOM 4015 C CA . GLY J 1 38 ? -39.626 -92.516 -35.495 1.00 120.35 35 GLY O CA 1
ATOM 4016 C C . GLY J 1 38 ? -41.006 -91.906 -35.630 1.00 126.63 35 GLY O C 1
ATOM 4017 O O . GLY J 1 38 ? -41.246 -91.098 -36.526 1.00 114.04 35 GLY O O 1
ATOM 4018 N N . LYS J 1 39 ? -41.916 -92.297 -34.742 1.00 138.41 36 LYS O N 1
ATOM 4019 C CA . LYS J 1 39 ? -43.265 -91.740 -34.724 1.00 128.90 36 LYS O CA 1
ATOM 4020 C C . LYS J 1 39 ? -43.388 -90.665 -33.651 1.00 128.53 36 LYS O C 1
ATOM 4021 O O . LYS J 1 39 ? -44.448 -90.065 -33.473 1.00 131.55 36 LYS O O 1
ATOM 4027 N N . LEU J 1 40 ? -42.288 -90.421 -32.947 1.00 127.82 37 LEU O N 1
ATOM 4028 C CA . LEU J 1 40 ? -42.280 -89.472 -31.847 1.00 108.75 37 LEU O CA 1
ATOM 4029 C C . LEU J 1 40 ? -40.848 -89.046 -31.541 1.00 112.99 37 LEU O C 1
ATOM 4030 O O . LEU J 1 40 ? -40.054 -89.843 -31.040 1.00 137.43 37 LEU O O 1
ATOM 4035 N N . THR J 1 41 ? -40.517 -87.795 -31.848 1.00 100.89 38 THR O N 1
ATOM 4036 C CA . THR J 1 41 ? -39.164 -87.285 -31.634 1.00 101.21 38 THR O CA 1
ATOM 4037 C C . THR J 1 41 ? -38.691 -87.495 -30.202 1.00 110.37 38 THR O C 1
ATOM 4038 O O . THR J 1 41 ? -39.417 -87.207 -29.249 1.00 113.21 38 THR O O 1
ATOM 4042 N N . SER J 1 42 ? -37.469 -87.997 -30.059 1.00 115.37 39 SER O N 1
ATOM 4043 C CA . SER J 1 42 ? -36.924 -88.297 -28.743 1.00 131.72 39 SER O CA 1
ATOM 4044 C C . SER J 1 42 ? -35.678 -87.476 -28.442 1.00 129.66 39 SER O C 1
ATOM 4045 O O . SER J 1 42 ? -34.971 -87.038 -29.348 1.00 133.93 39 SER O O 1
ATOM 4048 N N . ILE J 1 43 ? -35.425 -87.266 -27.157 1.00 116.19 40 ILE O N 1
ATOM 4049 C CA . ILE J 1 43 ? -34.255 -86.527 -26.710 1.00 107.75 40 ILE O CA 1
ATOM 4050 C C . ILE J 1 43 ? -33.626 -87.255 -25.533 1.00 110.41 40 ILE O C 1
ATOM 4051 O O . ILE J 1 43 ? -34.192 -87.302 -24.443 1.00 124.60 40 ILE O O 1
ATOM 4056 N N . ARG J 1 44 ? -32.456 -87.834 -25.766 1.00 97.14 41 ARG O N 1
ATOM 4057 C CA . ARG J 1 44 ? -31.790 -88.632 -24.749 1.00 101.38 41 ARG O CA 1
ATOM 4058 C C . ARG J 1 44 ? -31.051 -87.765 -23.742 1.00 105.70 41 ARG O C 1
ATOM 4059 O O . ARG J 1 44 ? -30.376 -86.804 -24.110 1.00 95.08 41 ARG O O 1
ATOM 4067 N N . THR J 1 45 ? -31.187 -88.112 -22.467 1.00 110.88 42 THR O N 1
ATOM 4068 C CA . THR J 1 45 ? -30.344 -87.536 -21.433 1.00 101.84 42 THR O CA 1
ATOM 4069 C C . THR J 1 45 ? -28.982 -88.194 -21.587 1.00 118.38 42 THR O C 1
ATOM 4070 O O . THR J 1 45 ? -28.842 -89.158 -22.339 1.00 126.67 42 THR O O 1
ATOM 4074 N N . LEU J 1 46 ? -27.977 -87.682 -20.887 1.00 110.91 43 LEU O N 1
ATOM 4075 C CA . LEU J 1 46 ? -26.628 -88.224 -21.005 1.00 108.06 43 LEU O CA 1
ATOM 4076 C C . LEU J 1 46 ? -26.577 -89.710 -20.654 1.00 123.69 43 LEU O C 1
ATOM 4077 O O . LEU J 1 46 ? -25.615 -90.401 -20.993 1.00 132.31 43 LEU O O 1
ATOM 4082 N N . GLY J 1 47 ? -27.617 -90.194 -19.978 1.00 118.02 44 GLY O N 1
ATOM 4083 C CA . GLY J 1 47 ? -27.655 -91.566 -19.501 1.00 120.74 44 GLY O CA 1
ATOM 4084 C C . GLY J 1 47 ? -28.354 -92.556 -20.414 1.00 128.57 44 GLY O C 1
ATOM 4085 O O . GLY J 1 47 ? -28.333 -93.759 -20.159 1.00 141.45 44 GLY O O 1
ATOM 4086 N N . GLY J 1 48 ? -28.972 -92.057 -21.479 1.00 126.06 45 GLY O N 1
ATOM 4087 C CA . GLY J 1 48 ? -29.665 -92.912 -22.427 1.00 119.03 45 GLY O CA 1
ATOM 4088 C C . GLY J 1 48 ? -31.170 -92.744 -22.366 1.00 123.75 45 GLY O C 1
ATOM 4089 O O . GLY J 1 48 ? -31.859 -92.841 -23.383 1.00 104.32 45 GLY O O 1
ATOM 4090 N N . HIS J 1 49 ? -31.674 -92.491 -21.162 1.00 122.29 46 HIS O N 1
ATOM 4091 C CA . HIS J 1 49 ? -33.095 -92.253 -20.944 1.00 107.52 46 HIS O CA 1
ATOM 4092 C C . HIS J 1 49 ? -33.643 -91.205 -21.898 1.00 102.76 46 HIS O C 1
ATOM 4093 O O . HIS J 1 49 ? -33.034 -90.155 -22.094 1.00 95.08 46 HIS O O 1
ATOM 4100 N N . ARG J 1 50 ? -34.796 -91.497 -22.490 1.00 96.28 47 ARG O N 1
ATOM 4101 C CA . ARG J 1 50 ? -35.417 -90.591 -23.448 1.00 102.77 47 ARG O CA 1
ATOM 4102 C C . ARG J 1 50 ? -36.211 -89.463 -22.789 1.00 95.68 47 ARG O C 1
ATOM 4103 O O . ARG J 1 50 ? -36.335 -89.400 -21.564 1.00 79.01 47 ARG O O 1
ATOM 4111 N N . ARG J 1 51 ? -36.739 -88.567 -23.612 1.00 91.14 48 ARG O N 1
ATOM 4112 C CA . ARG J 1 51 ? -37.514 -87.445 -23.109 1.00 86.28 48 ARG O CA 1
ATOM 4113 C C . ARG J 1 51 ? -38.171 -86.721 -24.277 1.00 101.98 48 ARG O C 1
ATOM 4114 O O . ARG J 1 51 ? -37.513 -86.382 -25.260 1.00 114.81 48 ARG O O 1
ATOM 4122 N N . TYR J 1 52 ? -39.473 -86.490 -24.174 1.00 101.14 49 TYR O N 1
ATOM 4123 C CA . TYR J 1 52 ? -40.247 -86.092 -25.340 1.00 102.76 49 TYR O CA 1
ATOM 4124 C C . TYR J 1 52 ? -40.751 -84.654 -25.251 1.00 101.54 49 TYR O C 1
ATOM 4125 O O . TYR J 1 52 ? -40.891 -84.100 -24.160 1.00 98.77 49 TYR O O 1
ATOM 4134 N N . ARG J 1 53 ? -41.011 -84.055 -26.410 1.00 86.38 50 ARG O N 1
ATOM 4135 C CA . ARG J 1 53 ? -41.355 -82.638 -26.491 1.00 93.46 50 ARG O CA 1
ATOM 4136 C C . ARG J 1 53 ? -42.840 -82.392 -26.234 1.00 111.95 50 ARG O C 1
ATOM 4137 O O . ARG J 1 53 ? -43.677 -82.683 -27.087 1.00 108.97 50 ARG O O 1
ATOM 4145 N N . GLU J 1 54 ? -43.158 -81.848 -25.060 1.00 116.52 51 GLU O N 1
ATOM 4146 C CA . GLU J 1 54 ? -44.548 -81.623 -24.663 1.00 106.82 51 GLU O CA 1
ATOM 4147 C C . GLU J 1 54 ? -45.379 -81.069 -25.808 1.00 92.91 51 GLU O C 1
ATOM 4148 O O . GLU J 1 54 ? -46.544 -81.426 -25.973 1.00 91.23 51 GLU O O 1
ATOM 4154 N N . ALA J 1 55 ? -44.770 -80.196 -26.599 1.00 95.71 52 ALA O N 1
ATOM 4155 C CA . ALA J 1 55 ? -45.442 -79.618 -27.749 1.00 112.55 52 ALA O CA 1
ATOM 4156 C C . ALA J 1 55 ? -45.938 -80.718 -28.675 1.00 117.82 52 ALA O C 1
ATOM 4157 O O . ALA J 1 55 ? -47.105 -80.740 -29.065 1.00 124.32 52 ALA O O 1
ATOM 4159 N N . GLU J 1 56 ? -45.042 -81.636 -29.019 1.00 113.65 53 GLU O N 1
ATOM 4160 C CA . GLU J 1 56 ? -45.339 -82.667 -30.002 1.00 123.75 53 GLU O CA 1
ATOM 4161 C C . GLU J 1 56 ? -46.450 -83.605 -29.546 1.00 122.80 53 GLU O C 1
ATOM 4162 O O . GLU J 1 56 ? -47.226 -84.103 -30.358 1.00 124.11 53 GLU O O 1
ATOM 4168 N N . VAL J 1 57 ? -46.525 -83.841 -28.243 1.00 110.83 54 VAL O N 1
ATOM 4169 C CA . VAL J 1 57 ? -47.541 -84.726 -27.691 1.00 80.62 54 VAL O CA 1
ATOM 4170 C C . VAL J 1 57 ? -48.933 -84.100 -27.736 1.00 92.10 54 VAL O C 1
ATOM 4171 O O . VAL J 1 57 ? -49.868 -84.701 -28.260 1.00 108.08 54 VAL O O 1
ATOM 4175 N N . ARG J 1 58 ? -49.068 -82.898 -27.184 1.00 73.92 55 ARG O N 1
ATOM 4176 C CA . ARG J 1 58 ? -50.342 -82.184 -27.206 1.00 86.64 55 ARG O CA 1
ATOM 4177 C C . ARG J 1 58 ? -50.926 -82.140 -28.614 1.00 94.57 55 ARG O C 1
ATOM 4178 O O . ARG J 1 58 ? -52.128 -82.324 -28.807 1.00 101.68 55 ARG O O 1
ATOM 4186 N N . ALA J 1 59 ? -50.064 -81.893 -29.592 1.00 86.67 56 ALA O N 1
ATOM 4187 C CA . ALA J 1 59 ? -50.479 -81.810 -30.984 1.00 102.96 56 ALA O CA 1
ATOM 4188 C C . ALA J 1 59 ? -50.938 -83.164 -31.496 1.00 112.83 56 ALA O C 1
ATOM 4189 O O . ALA J 1 59 ? -51.664 -83.249 -32.485 1.00 115.87 56 ALA O O 1
ATOM 4191 N N . LEU J 1 60 ? -50.501 -84.222 -30.824 1.00 113.33 57 LEU O N 1
ATOM 4192 C CA . LEU J 1 60 ? -50.843 -85.578 -31.233 1.00 109.97 57 LEU O CA 1
ATOM 4193 C C . LEU J 1 60 ? -52.108 -86.084 -30.556 1.00 112.46 57 LEU O C 1
ATOM 4194 O O . LEU J 1 60 ? -52.873 -86.837 -31.152 1.00 124.87 57 LEU O O 1
ATOM 4199 N N . LEU J 1 61 ? -52.328 -85.676 -29.311 1.00 85.87 58 LEU O N 1
ATOM 4200 C CA . LEU J 1 61 ? -53.595 -85.966 -28.655 1.00 86.35 58 LEU O CA 1
ATOM 4201 C C . LEU J 1 61 ? -54.743 -85.323 -29.427 1.00 104.07 58 LEU O C 1
ATOM 4202 O O . LEU J 1 61 ? -55.872 -85.807 -29.403 1.00 104.89 58 LEU O O 1
ATOM 4207 N N . ALA J 1 62 ? -54.441 -84.226 -30.113 1.00 85.11 59 ALA O N 1
ATOM 4208 C CA . ALA J 1 62 ? -55.422 -83.553 -30.947 1.00 96.58 59 ALA O CA 1
ATOM 4209 C C . ALA J 1 62 ? -55.584 -84.288 -32.273 1.00 115.75 59 ALA O C 1
ATOM 4210 O O . ALA J 1 62 ? -56.636 -84.223 -32.910 1.00 119.01 59 ALA O O 1
ATOM 4212 N N . GLY J 1 63 ? -54.532 -84.983 -32.690 1.00 122.55 60 GLY O N 1
ATOM 4213 C CA . GLY J 1 63 ? -54.580 -85.770 -33.907 1.00 139.12 60 GLY O CA 1
ATOM 4214 C C . GLY J 1 63 ? -54.068 -85.030 -35.126 1.00 136.16 60 GLY O C 1
ATOM 4215 O O . GLY J 1 63 ? -54.741 -84.974 -36.153 1.00 127.53 60 GLY O O 1
ATOM 4216 N N . ILE J 1 64 ? -52.870 -84.468 -35.012 1.00 144.42 61 ILE O N 1
ATOM 4217 C CA . ILE J 1 64 ? -52.249 -83.742 -36.112 1.00 141.27 61 ILE O CA 1
ATOM 4218 C C . ILE J 1 64 ? -50.915 -84.381 -36.481 1.00 160.35 61 ILE O C 1
ATOM 4219 O O . ILE J 1 64 ? -49.903 -84.137 -35.823 1.00 157.84 61 ILE O O 1
ATOM 4224 N N . PRO J 1 65 ? -50.918 -85.199 -37.546 1.00 168.72 62 PRO O N 1
ATOM 4225 C CA . PRO J 1 65 ? -49.789 -86.039 -37.971 1.00 190.90 62 PRO O CA 1
ATOM 4226 C C . PRO J 1 65 ? -48.473 -85.271 -38.080 1.00 208.33 62 PRO O C 1
ATOM 4227 O O . PRO J 1 65 ? -48.444 -84.179 -38.645 1.00 229.86 62 PRO O O 1
ATOM 4231 N N . GLN J 1 66 ? -47.402 -85.848 -37.541 1.00 192.97 63 GLN O N 1
ATOM 4232 C CA . GLN J 1 66 ? -46.098 -85.194 -37.520 1.00 177.27 63 GLN O CA 1
ATOM 4233 C C . GLN J 1 66 ? -44.965 -86.213 -37.622 1.00 157.23 63 GLN O C 1
ATOM 4234 O O . GLN J 1 66 ? -44.048 -86.219 -36.799 1.00 141.83 63 GLN O O 1
ATOM 4240 N N . ASP K 1 10 ? -53.873 -80.131 -16.589 1.00 190.97 7 ASP P N 1
ATOM 4241 C CA . ASP K 1 10 ? -54.397 -80.081 -17.947 1.00 197.31 7 ASP P CA 1
ATOM 4242 C C . ASP K 1 10 ? -54.186 -81.422 -18.642 1.00 199.91 7 ASP P C 1
ATOM 4243 O O . ASP K 1 10 ? -53.432 -81.517 -19.607 1.00 197.18 7 ASP P O 1
ATOM 4248 N N . ALA K 1 11 ? -54.853 -82.458 -18.143 1.00 200.14 8 ALA P N 1
ATOM 4249 C CA . ALA K 1 11 ? -54.715 -83.798 -18.702 1.00 183.85 8 ALA P CA 1
ATOM 4250 C C . ALA K 1 11 ? -56.046 -84.537 -18.703 1.00 190.96 8 ALA P C 1
ATOM 4251 O O . ALA K 1 11 ? -56.718 -84.623 -17.677 1.00 204.51 8 ALA P O 1
ATOM 4253 N N . GLU K 1 12 ? -56.422 -85.071 -19.860 1.00 176.86 9 GLU P N 1
ATOM 4254 C CA . GLU K 1 12 ? -57.662 -85.828 -19.982 1.00 156.22 9 GLU P CA 1
ATOM 4255 C C . GLU K 1 12 ? -57.460 -87.285 -19.585 1.00 154.40 9 GLU P C 1
ATOM 4256 O O . GLU K 1 12 ? -56.648 -87.987 -20.187 1.00 158.94 9 GLU P O 1
ATOM 4262 N N . PRO K 1 13 ? -58.201 -87.746 -18.565 1.00 148.76 10 PRO P N 1
ATOM 4263 C CA . PRO K 1 13 ? -58.144 -89.155 -18.168 1.00 136.85 10 PRO P CA 1
ATOM 4264 C C . PRO K 1 13 ? -58.857 -90.027 -19.201 1.00 133.98 10 PRO P C 1
ATOM 4265 O O . PRO K 1 13 ? -60.046 -89.836 -19.463 1.00 118.79 10 PRO P O 1
ATOM 4269 N N . LEU K 1 14 ? -58.130 -90.968 -19.792 1.00 122.44 11 LEU P N 1
ATOM 4270 C CA . LEU K 1 14 ? -58.690 -91.804 -20.843 1.00 110.33 11 LEU P CA 1
ATOM 4271 C C . LEU K 1 14 ? -58.973 -93.210 -20.339 1.00 128.98 11 LEU P C 1
ATOM 4272 O O . LEU K 1 14 ? -58.433 -93.637 -19.318 1.00 132.84 11 LEU P O 1
ATOM 4277 N N . LEU K 1 15 ? -59.823 -93.923 -21.068 1.00 123.70 12 LEU P N 1
ATOM 4278 C CA . LEU K 1 15 ? -60.120 -95.315 -20.770 1.00 113.78 12 LEU P CA 1
ATOM 4279 C C . LEU K 1 15 ? -59.781 -96.170 -21.973 1.00 116.20 12 LEU P C 1
ATOM 4280 O O . LEU K 1 15 ? -59.999 -95.762 -23.112 1.00 94.09 12 LEU P O 1
ATOM 4285 N N . THR K 1 16 ? -59.239 -97.354 -21.716 1.00 114.87 13 THR P N 1
ATOM 4286 C CA . THR K 1 16 ? -58.987 -98.314 -22.777 1.00 109.80 13 THR P CA 1
ATOM 4287 C C . THR K 1 16 ? -60.325 -98.893 -23.202 1.00 119.53 13 THR P C 1
ATOM 4288 O O . THR K 1 16 ? -61.244 -98.979 -22.391 1.00 144.80 13 THR P O 1
ATOM 4292 N N . PRO K 1 17 ? -60.449 -99.284 -24.477 1.00 113.02 14 PRO P N 1
ATOM 4293 C CA . PRO K 1 17 ? -61.747 -99.759 -24.964 1.00 117.39 14 PRO P CA 1
ATOM 4294 C C . PRO K 1 17 ? -62.284 -100.898 -24.108 1.00 128.21 14 PRO P C 1
ATOM 4295 O O . PRO K 1 17 ? -63.439 -100.850 -23.690 1.00 136.78 14 PRO P O 1
ATOM 4299 N N . ALA K 1 18 ? -61.451 -101.900 -23.844 1.00 113.73 15 ALA P N 1
ATOM 4300 C CA . ALA K 1 18 ? -61.859 -103.030 -23.017 1.00 115.57 15 ALA P CA 1
ATOM 4301 C C . ALA K 1 18 ? -62.279 -102.557 -21.636 1.00 113.37 15 ALA P C 1
ATOM 4302 O O . ALA K 1 18 ? -63.125 -103.169 -20.984 1.00 124.00 15 ALA P O 1
ATOM 4304 N N . GLU K 1 19 ? -61.677 -101.463 -21.191 1.00 112.21 16 GLU P N 1
ATOM 4305 C CA . GLU K 1 19 ? -62.025 -100.888 -19.906 1.00 126.73 16 GLU P CA 1
ATOM 4306 C C . GLU K 1 19 ? -63.412 -100.260 -20.007 1.00 122.03 16 GLU P C 1
ATOM 4307 O O . GLU K 1 19 ? -64.207 -100.341 -19.073 1.00 108.60 16 GLU P O 1
ATOM 4313 N N . VAL K 1 20 ? -63.702 -99.651 -21.154 1.00 117.83 17 VAL P N 1
ATOM 4314 C CA . VAL K 1 20 ? -65.002 -99.032 -21.394 1.00 122.72 17 VAL P CA 1
ATOM 4315 C C . VAL K 1 20 ? -66.071 -100.091 -21.619 1.00 124.91 17 VAL P C 1
ATOM 4316 O O . VAL K 1 20 ? -67.181 -99.996 -21.091 1.00 96.47 17 VAL P O 1
ATOM 4320 N N . ALA K 1 21 ? -65.729 -101.096 -22.416 1.00 134.54 18 ALA P N 1
ATOM 4321 C CA . ALA K 1 21 ? -66.631 -102.204 -22.682 1.00 132.55 18 ALA P CA 1
ATOM 4322 C C . ALA K 1 21 ? -67.140 -102.789 -21.371 1.00 127.76 18 ALA P C 1
ATOM 4323 O O . ALA K 1 21 ? -68.337 -102.761 -21.086 1.00 136.66 18 ALA P O 1
ATOM 4325 N N . THR K 1 22 ? -66.217 -103.312 -20.577 1.00 110.37 19 THR P N 1
ATOM 4326 C CA . THR K 1 22 ? -66.537 -103.894 -19.281 1.00 113.80 19 THR P CA 1
ATOM 4327 C C . THR K 1 22 ? -67.504 -103.045 -18.454 1.00 119.98 19 THR P C 1
ATOM 4328 O O . THR K 1 22 ? -68.254 -103.569 -17.633 1.00 127.14 19 THR P O 1
ATOM 4332 N N . MET K 1 23 ? -67.485 -101.735 -18.675 1.00 127.06 20 MET P N 1
ATOM 4333 C CA . MET K 1 23 ? -68.307 -100.817 -17.893 1.00 126.98 20 MET P CA 1
ATOM 4334 C C . MET K 1 23 ? -69.759 -100.820 -18.359 1.00 126.37 20 MET P C 1
ATOM 4335 O O . MET K 1 23 ? -70.636 -100.267 -17.694 1.00 128.62 20 MET P O 1
ATOM 4340 N N . PHE K 1 24 ? -70.002 -101.443 -19.506 1.00 124.77 21 PHE P N 1
ATOM 4341 C CA . PHE K 1 24 ? -71.341 -101.532 -20.075 1.00 134.51 21 PHE P CA 1
ATOM 4342 C C . PHE K 1 24 ? -71.747 -102.991 -20.253 1.00 130.23 21 PHE P C 1
ATOM 4343 O O . PHE K 1 24 ? -72.795 -103.291 -20.826 1.00 125.97 21 PHE P O 1
ATOM 4351 N N . ARG K 1 25 ? -70.911 -103.898 -19.761 1.00 126.71 22 ARG P N 1
ATOM 4352 C CA . ARG K 1 25 ? -71.127 -105.320 -19.982 1.00 129.97 22 ARG P CA 1
ATOM 4353 C C . ARG K 1 25 ? -71.246 -105.567 -21.486 1.00 133.38 22 ARG P C 1
ATOM 4354 O O . ARG K 1 25 ? -71.905 -106.505 -21.931 1.00 152.92 22 ARG P O 1
ATOM 4362 N N . VAL K 1 26 ? -70.587 -104.708 -22.256 1.00 107.69 23 VAL P N 1
ATOM 4363 C CA . VAL K 1 26 ? -70.615 -104.765 -23.710 1.00 97.00 23 VAL P CA 1
ATOM 4364 C C . VAL K 1 26 ? -69.250 -105.190 -24.247 1.00 111.81 23 VAL P C 1
ATOM 4365 O O . VAL K 1 26 ? -68.251 -105.127 -23.532 1.00 115.15 23 VAL P O 1
ATOM 4369 N N . ASP K 1 27 ? -69.204 -105.632 -25.498 1.00 115.02 24 ASP P N 1
ATOM 4370 C CA . ASP K 1 27 ? -67.955 -106.101 -26.083 1.00 129.19 24 ASP P CA 1
ATOM 4371 C C . ASP K 1 27 ? -67.145 -104.937 -26.642 1.00 151.89 24 ASP P C 1
ATOM 4372 O O . ASP K 1 27 ? -67.716 -103.977 -27.156 1.00 159.44 24 ASP P O 1
ATOM 4377 N N . PRO K 1 28 ? -65.808 -105.017 -26.532 1.00 149.56 25 PRO P N 1
ATOM 4378 C CA . PRO K 1 28 ? -64.896 -104.016 -27.093 1.00 136.71 25 PRO P CA 1
ATOM 4379 C C . PRO K 1 28 ? -65.247 -103.665 -28.532 1.00 139.14 25 PRO P C 1
ATOM 4380 O O . PRO K 1 28 ? -65.420 -102.490 -28.854 1.00 126.42 25 PRO P O 1
ATOM 4384 N N . LYS K 1 29 ? -65.360 -104.677 -29.384 1.00 139.30 26 LYS P N 1
ATOM 4385 C CA . LYS K 1 29 ? -65.652 -104.453 -30.796 1.00 140.32 26 LYS P CA 1
ATOM 4386 C C . LYS K 1 29 ? -67.026 -103.824 -31.011 1.00 130.58 26 LYS P C 1
ATOM 4387 O O . LYS K 1 29 ? -67.429 -103.584 -32.147 1.00 130.02 26 LYS P O 1
ATOM 4393 N N . THR K 1 30 ? -67.741 -103.564 -29.920 1.00 124.43 27 THR P N 1
ATOM 4394 C CA . THR K 1 30 ? -69.023 -102.870 -29.992 1.00 132.55 27 THR P CA 1
ATOM 4395 C C . THR K 1 30 ? -68.842 -101.432 -29.532 1.00 113.75 27 THR P C 1
ATOM 4396 O O . THR K 1 30 ? -69.677 -100.572 -29.803 1.00 121.22 27 THR P O 1
ATOM 4400 N N . VAL K 1 31 ? -67.744 -101.177 -28.831 1.00 114.23 28 VAL P N 1
ATOM 4401 C CA . VAL K 1 31 ? -67.368 -99.812 -28.493 1.00 118.22 28 VAL P CA 1
ATOM 4402 C C . VAL K 1 31 ? -66.916 -99.118 -29.770 1.00 121.02 28 VAL P C 1
ATOM 4403 O O . VAL K 1 31 ? -67.280 -97.973 -30.033 1.00 123.67 28 VAL P O 1
ATOM 4407 N N . THR K 1 32 ? -66.121 -99.830 -30.563 1.00 115.39 29 THR P N 1
ATOM 4408 C CA . THR K 1 32 ? -65.670 -99.333 -31.856 1.00 132.33 29 THR P CA 1
ATOM 4409 C C . THR K 1 32 ? -66.850 -98.844 -32.689 1.00 153.08 29 THR P C 1
ATOM 4410 O O . THR K 1 32 ? -66.795 -97.765 -33.279 1.00 164.37 29 THR P O 1
ATOM 4414 N N . ARG K 1 33 ? -67.916 -99.638 -32.738 1.00 155.87 30 ARG P N 1
ATOM 4415 C CA . ARG K 1 33 ? -69.140 -99.217 -33.413 1.00 157.32 30 ARG P CA 1
ATOM 4416 C C . ARG K 1 33 ? -69.596 -97.875 -32.863 1.00 149.87 30 ARG P C 1
ATOM 4417 O O . ARG K 1 33 ? -69.748 -96.903 -33.600 1.00 149.42 30 ARG P O 1
ATOM 4425 N N . TRP K 1 34 ? -69.819 -97.837 -31.554 1.00 140.51 31 TRP P N 1
ATOM 4426 C CA . TRP K 1 34 ? -70.250 -96.621 -30.882 1.00 140.80 31 TRP P CA 1
ATOM 4427 C C . TRP K 1 34 ? -69.316 -95.461 -31.216 1.00 143.40 31 TRP P C 1
ATOM 4428 O O . TRP K 1 34 ? -69.720 -94.298 -31.192 1.00 127.64 31 TRP P O 1
ATOM 4439 N N . ALA K 1 35 ? -68.068 -95.787 -31.537 1.00 150.52 32 ALA P N 1
ATOM 4440 C CA . ALA K 1 35 ? -67.084 -94.775 -31.897 1.00 150.23 32 ALA P CA 1
ATOM 4441 C C . ALA K 1 35 ? -67.236 -94.360 -33.354 1.00 139.69 32 ALA P C 1
ATOM 4442 O O . ALA K 1 35 ? -67.411 -93.180 -33.651 1.00 149.71 32 ALA P O 1
ATOM 4444 N N . LYS K 1 36 ? -67.173 -95.331 -34.261 1.00 123.82 33 LYS P N 1
ATOM 4445 C CA . LYS K 1 36 ? -67.297 -95.045 -35.688 1.00 135.24 33 LYS P CA 1
ATOM 4446 C C . LYS K 1 36 ? -68.716 -94.590 -36.045 1.00 138.24 33 LYS P C 1
ATOM 4447 O O . LYS K 1 36 ? -69.037 -94.356 -37.211 1.00 140.97 33 LYS P O 1
ATOM 4453 N N . ALA K 1 37 ? -69.559 -94.465 -35.027 1.00 132.16 34 ALA P N 1
ATOM 4454 C CA . ALA K 1 37 ? -70.892 -93.907 -35.193 1.00 133.78 34 ALA P CA 1
ATOM 4455 C C . ALA K 1 37 ? -70.988 -92.619 -34.382 1.00 124.74 34 ALA P C 1
ATOM 4456 O O . ALA K 1 37 ? -71.980 -91.892 -34.456 1.00 111.25 34 ALA P O 1
ATOM 4458 N N . GLY K 1 38 ? -69.952 -92.354 -33.592 1.00 115.70 35 GLY P N 1
ATOM 4459 C CA . GLY K 1 38 ? -69.799 -91.069 -32.936 1.00 118.50 35 GLY P CA 1
ATOM 4460 C C . GLY K 1 38 ? -70.771 -90.729 -31.822 1.00 119.27 35 GLY P C 1
ATOM 4461 O O . GLY K 1 38 ? -71.173 -89.574 -31.680 1.00 97.78 35 GLY P O 1
ATOM 4462 N N . LYS K 1 39 ? -71.154 -91.720 -31.026 1.00 135.11 36 LYS P N 1
ATOM 4463 C CA . LYS K 1 39 ? -71.911 -91.440 -29.813 1.00 146.23 36 LYS P CA 1
ATOM 4464 C C . LYS K 1 39 ? -70.907 -91.329 -28.677 1.00 141.51 36 LYS P C 1
ATOM 4465 O O . LYS K 1 39 ? -71.261 -91.061 -27.527 1.00 138.97 36 LYS P O 1
ATOM 4471 N N . LEU K 1 40 ? -69.640 -91.528 -29.026 1.00 143.53 37 LEU P N 1
ATOM 4472 C CA . LEU K 1 40 ? -68.561 -91.541 -28.055 1.00 138.76 37 LEU P CA 1
ATOM 4473 C C . LEU K 1 40 ? -67.302 -90.911 -28.651 1.00 146.18 37 LEU P C 1
ATOM 4474 O O . LEU K 1 40 ? -66.862 -91.288 -29.737 1.00 151.79 37 LEU P O 1
ATOM 4479 N N . THR K 1 41 ? -66.729 -89.947 -27.938 1.00 134.82 38 THR P N 1
ATOM 4480 C CA . THR K 1 41 ? -65.508 -89.282 -28.380 1.00 124.59 38 THR P CA 1
ATOM 4481 C C . THR K 1 41 ? -64.303 -90.215 -28.295 1.00 132.02 38 THR P C 1
ATOM 4482 O O . THR K 1 41 ? -64.108 -90.909 -27.293 1.00 115.45 38 THR P O 1
ATOM 4486 N N . SER K 1 42 ? -63.490 -90.226 -29.345 1.00 125.31 39 SER P N 1
ATOM 4487 C CA . SER K 1 42 ? -62.336 -91.112 -29.385 1.00 110.54 39 SER P CA 1
ATOM 4488 C C . SER K 1 42 ? -61.035 -90.348 -29.578 1.00 111.04 39 SER P C 1
ATOM 4489 O O . SER K 1 42 ? -60.997 -89.323 -30.259 1.00 120.91 39 SER P O 1
ATOM 4492 N N . ILE K 1 43 ? -59.974 -90.859 -28.963 1.00 113.74 40 ILE P N 1
ATOM 4493 C CA . ILE K 1 43 ? -58.625 -90.350 -29.162 1.00 118.46 40 ILE P CA 1
ATOM 4494 C C . ILE K 1 43 ? -57.721 -91.511 -29.541 1.00 115.30 40 ILE P C 1
ATOM 4495 O O . ILE K 1 43 ? -57.670 -92.519 -28.840 1.00 122.68 40 ILE P O 1
ATOM 4500 N N . ARG K 1 44 ? -57.012 -91.372 -30.654 1.00 100.29 41 ARG P N 1
ATOM 4501 C CA . ARG K 1 44 ? -56.187 -92.460 -31.157 1.00 96.76 41 ARG P CA 1
ATOM 4502 C C . ARG K 1 44 ? -54.787 -92.411 -30.577 1.00 96.31 41 ARG P C 1
ATOM 4503 O O . ARG K 1 44 ? -54.242 -91.335 -30.335 1.00 113.74 41 ARG P O 1
ATOM 4511 N N . THR K 1 45 ? -54.215 -93.587 -30.352 1.00 89.71 42 THR P N 1
ATOM 4512 C CA . THR K 1 45 ? -52.816 -93.702 -29.986 1.00 98.14 42 THR P CA 1
ATOM 4513 C C . THR K 1 45 ? -52.023 -93.607 -31.275 1.00 118.03 42 THR P C 1
ATOM 4514 O O . THR K 1 45 ? -52.602 -93.557 -32.359 1.00 125.11 42 THR P O 1
ATOM 4518 N N . LEU K 1 46 ? -50.700 -93.592 -31.167 1.00 118.50 43 LEU P N 1
ATOM 4519 C CA . LEU K 1 46 ? -49.858 -93.487 -32.347 1.00 115.24 43 LEU P CA 1
ATOM 4520 C C . LEU K 1 46 ? -49.974 -94.745 -33.203 1.00 135.31 43 LEU P C 1
ATOM 4521 O O . LEU K 1 46 ? -49.688 -94.721 -34.401 1.00 147.93 43 LEU P O 1
ATOM 4526 N N . GLY K 1 47 ? -50.401 -95.839 -32.580 1.00 133.33 44 GLY P N 1
ATOM 4527 C CA . GLY K 1 47 ? -50.558 -97.106 -33.273 1.00 130.78 44 GLY P CA 1
ATOM 4528 C C . GLY K 1 47 ? -51.838 -97.176 -34.080 1.00 130.31 44 GLY P C 1
ATOM 4529 O O . GLY K 1 47 ? -51.851 -97.678 -35.204 1.00 127.75 44 GLY P O 1
ATOM 4530 N N . GLY K 1 48 ? -52.919 -96.667 -33.504 1.00 127.75 45 GLY P N 1
ATOM 4531 C CA . GLY K 1 48 ? -54.206 -96.669 -34.170 1.00 124.38 45 GLY P CA 1
ATOM 4532 C C . GLY K 1 48 ? -55.323 -96.961 -33.194 1.00 112.89 45 GLY P C 1
ATOM 4533 O O . GLY K 1 48 ? -56.456 -96.519 -33.383 1.00 127.18 45 GLY P O 1
ATOM 4534 N N . HIS K 1 49 ? -54.999 -97.706 -32.142 1.00 85.94 46 HIS P N 1
ATOM 4535 C CA . HIS K 1 49 ? -55.981 -98.074 -31.132 1.00 103.30 46 HIS P CA 1
ATOM 4536 C C . HIS K 1 49 ? -56.551 -96.827 -30.484 1.00 101.07 46 HIS P C 1
ATOM 4537 O O . HIS K 1 49 ? -55.836 -95.855 -30.263 1.00 123.39 46 HIS P O 1
ATOM 4544 N N . ARG K 1 50 ? -57.840 -96.864 -30.172 1.00 74.87 47 ARG P N 1
ATOM 4545 C CA . ARG K 1 50 ? -58.518 -95.714 -29.599 1.00 78.20 47 ARG P CA 1
ATOM 4546 C C . ARG K 1 50 ? -58.401 -95.722 -28.085 1.00 92.88 47 ARG P C 1
ATOM 4547 O O . ARG K 1 50 ? -57.987 -96.712 -27.485 1.00 86.62 47 ARG P O 1
ATOM 4555 N N . ARG K 1 51 ? -58.765 -94.600 -27.481 1.00 84.55 48 ARG P N 1
ATOM 4556 C CA . ARG K 1 51 ? -58.935 -94.495 -26.041 1.00 88.78 48 ARG P CA 1
ATOM 4557 C C . ARG K 1 51 ? -60.086 -93.516 -25.867 1.00 99.60 48 ARG P C 1
ATOM 4558 O O . ARG K 1 51 ? -60.327 -92.697 -26.749 1.00 106.91 48 ARG P O 1
ATOM 4566 N N . TYR K 1 52 ? -60.801 -93.588 -24.750 1.00 97.15 49 TYR P N 1
ATOM 4567 C CA . TYR K 1 52 ? -62.014 -92.789 -24.600 1.00 114.04 49 TYR P CA 1
ATOM 4568 C C . TYR K 1 52 ? -61.985 -91.884 -23.366 1.00 113.02 49 TYR P C 1
ATOM 4569 O O . TYR K 1 52 ? -61.444 -92.253 -22.324 1.00 99.75 49 TYR P O 1
ATOM 4578 N N . ARG K 1 53 ? -62.561 -90.691 -23.498 1.00 106.59 50 ARG P N 1
ATOM 4579 C CA . ARG K 1 53 ? -62.552 -89.708 -22.417 1.00 116.54 50 ARG P CA 1
ATOM 4580 C C . ARG K 1 53 ? -63.384 -90.199 -21.246 1.00 100.74 50 ARG P C 1
ATOM 4581 O O . ARG K 1 53 ? -64.587 -90.409 -21.382 1.00 110.14 50 ARG P O 1
ATOM 4589 N N . GLU K 1 54 ? -62.742 -90.371 -20.096 1.00 95.56 51 GLU P N 1
ATOM 4590 C CA . GLU K 1 54 ? -63.400 -90.962 -18.934 1.00 113.45 51 GLU P CA 1
ATOM 4591 C C . GLU K 1 54 ? -64.590 -90.145 -18.449 1.00 125.51 51 GLU P C 1
ATOM 4592 O O . GLU K 1 54 ? -65.650 -90.694 -18.151 1.00 129.86 51 GLU P O 1
ATOM 4598 N N . ALA K 1 55 ? -64.415 -88.833 -18.364 1.00 128.12 52 ALA P N 1
ATOM 4599 C CA . ALA K 1 55 ? -65.501 -87.959 -17.942 1.00 138.96 52 ALA P CA 1
ATOM 4600 C C . ALA K 1 55 ? -66.718 -88.112 -18.854 1.00 126.46 52 ALA P C 1
ATOM 4601 O O . ALA K 1 55 ? -67.838 -87.771 -18.471 1.00 126.25 52 ALA P O 1
ATOM 4603 N N . GLU K 1 56 ? -66.493 -88.633 -20.056 1.00 100.67 53 GLU P N 1
ATOM 4604 C CA . GLU K 1 56 ? -67.557 -88.764 -21.040 1.00 102.06 53 GLU P CA 1
ATOM 4605 C C . GLU K 1 56 ? -68.402 -90.005 -20.802 1.00 113.40 53 GLU P C 1
ATOM 4606 O O . GLU K 1 56 ? -69.630 -89.934 -20.790 1.00 133.22 53 GLU P O 1
ATOM 4612 N N . VAL K 1 57 ? -67.747 -91.145 -20.620 1.00 100.58 54 VAL P N 1
ATOM 4613 C CA . VAL K 1 57 ? -68.474 -92.393 -20.433 1.00 104.11 54 VAL P CA 1
ATOM 4614 C C . VAL K 1 57 ? -69.215 -92.393 -19.098 1.00 105.37 54 VAL P C 1
ATOM 4615 O O . VAL K 1 57 ? -70.392 -92.746 -19.035 1.00 119.24 54 VAL P O 1
ATOM 4619 N N . ARG K 1 58 ? -68.533 -91.988 -18.033 1.00 90.49 55 ARG P N 1
ATOM 4620 C CA . ARG K 1 58 ? -69.159 -91.958 -16.722 1.00 100.52 55 ARG P CA 1
ATOM 4621 C C . ARG K 1 58 ? -70.395 -91.076 -16.773 1.00 119.66 55 ARG P C 1
ATOM 4622 O O . ARG K 1 58 ? -71.284 -91.188 -15.931 1.00 142.39 55 ARG P O 1
ATOM 4630 N N . ALA K 1 59 ? -70.443 -90.200 -17.771 1.00 135.14 56 ALA P N 1
ATOM 4631 C CA . ALA K 1 59 ? -71.590 -89.326 -17.976 1.00 143.00 56 ALA P CA 1
ATOM 4632 C C . ALA K 1 59 ? -72.733 -90.095 -18.622 1.00 130.25 56 ALA P C 1
ATOM 4633 O O . ALA K 1 59 ? -73.889 -89.950 -18.230 1.00 134.06 56 ALA P O 1
ATOM 4635 N N . LEU K 1 60 ? -72.403 -90.910 -19.617 1.00 122.21 57 LEU P N 1
ATOM 4636 C CA . LEU K 1 60 ? -73.406 -91.722 -20.289 1.00 126.03 57 LEU P CA 1
ATOM 4637 C C . LEU K 1 60 ? -74.065 -92.699 -19.324 1.00 129.93 57 LEU P C 1
ATOM 4638 O O . LEU K 1 60 ? -75.268 -92.938 -19.404 1.00 141.68 57 LEU P O 1
ATOM 4643 N N . LEU K 1 61 ? -73.279 -93.269 -18.418 1.00 115.94 58 LEU P N 1
ATOM 4644 C CA . LEU K 1 61 ? -73.830 -94.195 -17.439 1.00 118.20 58 LEU P CA 1
ATOM 4645 C C . LEU K 1 61 ? -74.982 -93.549 -16.688 1.00 141.97 58 LEU P C 1
ATOM 4646 O O . LEU K 1 61 ? -76.093 -94.075 -16.667 1.00 173.87 58 LEU P O 1
ATOM 4651 N N . ALA K 1 62 ? -74.717 -92.398 -16.082 1.00 126.29 59 ALA P N 1
ATOM 4652 C CA . ALA K 1 62 ? -75.755 -91.657 -15.381 1.00 145.42 59 ALA P CA 1
ATOM 4653 C C . ALA K 1 62 ? -76.875 -91.251 -16.337 1.00 172.61 59 ALA P C 1
ATOM 4654 O O . ALA K 1 62 ? -77.929 -90.778 -15.912 1.00 180.36 59 ALA P O 1
ATOM 4656 N N . GLY K 1 63 ? -76.640 -91.444 -17.632 1.00 177.90 60 GLY P N 1
ATOM 4657 C CA . GLY K 1 63 ? -77.618 -91.101 -18.648 1.00 181.85 60 GLY P CA 1
ATOM 4658 C C . GLY K 1 63 ? -77.738 -89.602 -18.827 1.00 194.82 60 GLY P C 1
ATOM 4659 O O . GLY K 1 63 ? -78.741 -89.001 -18.446 1.00 206.52 60 GLY P O 1
ATOM 4660 N N . ILE K 1 64 ? -76.707 -88.995 -19.407 1.00 193.85 61 ILE P N 1
ATOM 4661 C CA . ILE K 1 64 ? -76.670 -87.548 -19.579 1.00 189.37 61 ILE P CA 1
ATOM 4662 C C . ILE K 1 64 ? -75.993 -87.167 -20.895 1.00 199.24 61 ILE P C 1
ATOM 4663 O O . ILE K 1 64 ? -74.785 -86.931 -20.929 1.00 209.50 61 ILE P O 1
ATOM 4668 N N . PRO K 1 65 ? -76.772 -87.111 -21.988 1.00 189.25 62 PRO P N 1
ATOM 4669 C CA . PRO K 1 65 ? -76.246 -86.739 -23.307 1.00 184.61 62 PRO P CA 1
ATOM 4670 C C . PRO K 1 65 ? -76.020 -85.233 -23.434 1.00 182.00 62 PRO P C 1
ATOM 4671 O O . PRO K 1 65 ? -74.916 -84.755 -23.166 1.00 168.26 62 PRO P O 1
#

Secondary structure (DSSP, 8-state):
--EE-HHHHHHHHS--HHHHHHHHHHTSS-B---SSS---EEHHHHHHHHHT--/---EE-HHHHHHHHT--HHHHHHHHHHTSS-B---SSS---EEHHHHHHHHH---/--EE-HHHHHHHHT--HHHHHHHHHTTSS-----TTS---EEHHHHHHHHTT--/--EE-HHHHHHHTT--HHHHHHHHHTTSS-EEE-TTS-EEEEHHHHHHHHTT--/--EE-HHHHHHHHT--HHHHHHHHHTTSS-EEE-SSS-EEEEHHHHHHHHHT--/--EE-HHHHHHHHT--HHHHHHHHHTTSS-B---SSS---EEHHHHHHHHHT---/--EE-HHHHHHTTT--HHHHHHHHHHTSS-B---TT----EEHHHHHHHHHT--/--EE-HHHHHHHHTS-HHHHHHHHHTTSS-EEE-TTS-EEEEHHHHHHHHHT--/--EE-HHHHHHTTT--HHHHHHHHHTTSS-B---TTS---EEHHHHHHHHTT---/----EE-HHHHHHTTT--HHHHHHHHHTTSS-EEE-SSS-EEEEHHHHHHHHTT--/-----EE-HHHHHHHHT--HHHHHHHHTTTSS-EEE-TTS-EEEEHHHHHHHTTS--

Foldseek 3Di:
DDKDFLVRLCVVVVHDSVVVVVCCVVPNFDWDADPVGGIIGDPVVSVCPVVPDD/DFDKAFLVRLCVVVVHDSVVVVVCVVVPVFDWDADPVGGTIGGPVSSVQCVVPDD/DDKAFLVRLCVVVVHDSVVVVVCVVVVVFPWDADPPGGTIGDPVSSVCVVVPDD/DDKAFLVRLCVVVVHDSVVSVVCVVVVQFDWDADPVGGTIHDPVVSVCVVVPHRD/DDKAFLVVLCVLVVHDSVVVVVCCVVPLFDWDADPVGGTIGDPVSRVCVVVPHD/DDKAFLVRLCVVVVHDSVVSVVCDVVVVFDWDQDPVGGTIGDPVVSVVVVVPHD/DPDFDKAFLVRLCVVVVHDSVVVVVCPVVVVFDFDQDPVGGTIGGPVSSVQVVVPHD/DDKAFLVVLCVVVVHDSVVSVVCVVVPVFDWDADPVGGTMGDPVSSVCCVVPND/DDKDFLVRLCVLVVHDSVVVVVCVVVPVFDWDADPVGGTIGDVVVSVCVSVPPD/DDKAFLVGLCVLPVHDSVVVVVCVVVPQFPWDADPVGGTIGDPVRSVCVSVPDGD/DDFDWAFLCRLCVVVVHDSVVVVVCVVVPPFDWDADPVGGTIGGPVSSVCCVVPHD

Sequence (602 aa):
EPLLTPAEVATMFRVDPKTVTRWAKAGKLTSIRTLGGHRRYREAEVRALLAGIPAEPLLTPAEVATMFRVDPKTVTRWAKAGKLTSIRTLGGHRRYREAEVRALLAGIPEPLLTPAEVATMFRVDPKTVTRWAKAGKLTSIRTLGGHRRYREAEVRALLAGIPEPLLTPAEVATMFRVDPKTVTRWAKAGKLTSIRTLGGHRRYREAEVRALLAGIPQEPLLTPAEVATMFRVDPKTVTRWAKAGKLTSIRTLGGHRRYREAEVRALLAGIPEPLLTPAEVATMFRVDPKTVTRWAKAGKLTSIRTLGGHRRYREAEVRALLAGIPPDAEPLLTPAEVATMFRVDPKTVTRWAKAGKLTSIRTLGGHRRYREAEVRALLAGIPEPLLTPAEVATMFRVDPKTVTRWAKAGKLTSIRTLGGHRRYREAEVRALLAGIPEPLLTPAEVATMFRVDPKTVTRWAKAGKLTSIRTLGGHRRYREAEVRALLAGIPEPLLTPAEVATMFRVDPKTVTRWAKAGKLTSIRTLGGHRRYREAEVRALLAGIPQDAEPLLTPAEVATMFRVDPKTVTRWAKAGKLTSIRTLGGHRRYREAEVRALLAGIP